Protein AF-0000000074163098 (afdb_homodimer)

Foldseek 3Di:
DPQPPQLVQQPEAVLVQDLAFQDAAKEAEAEDPQKGFADPQRARIHGLVSVCVQLVHDSVVQPVPFDKAWPHDHPRHTYMYTYYYPVSHDPPTDIDHLQCSLQPPRYDSNSSNVSLVSSQLSCCVVVPAADPVPGAGKAFAFAPQFSWYANPVPRDTDTGTGDAWIAGPPPRDTGHGDAFEKEWEWEDEPQWTKWFAQDDQATFTQMDTADPPHDRLRRVQVSCCQAFVAGFDSVQKAWDPYWHQDSVVNYIYTYIYTYGDYCPLVDDTDGNDNRTDDMHIDHLVNVVVQVVCVPPDPVPGNHDYRRPSDVRNVVVVVSSVVVVPDDPDPPD/DPQPPQLPQQVEAVLVQDLAFQDAAKEAEAEDPQKGFQDPQRARIHGLVSVCVQLVHDSVVQPVPFPKAWPHDHPRHTYMYTYYYPVSHDPPTDIDHLLCSLQPDRYDSNSSNVSLVSSQLSCCVVVPAADPVPGAGKAFAFAPQFSWYANPVPRDTDTGTGDAWIAGPPPRDTGHGDAFEKEWEWEDEPQWTKWFAQDDQATFTQMDTADPPHDRLRRVQVSCCQAFVAGFDSVQKAWDPYWHQDSVVNYIYTYIYTYGDYCPLVDDTDGNDNRTDDMHIDHLVLVVVQVVCVPPDPVPGNHDYGRPSDVRNVVVVVSSVVVVPDDPDPPD

Solvent-accessible surface area (backbone atoms only — not comparable to full-atom values): 35149 Å² total; per-residue (Å²): 133,72,79,72,72,55,68,61,48,30,46,34,44,68,47,57,63,59,80,75,42,84,37,72,44,29,27,31,56,37,29,55,92,56,27,23,45,49,37,97,80,51,24,57,65,26,44,49,66,52,48,22,62,61,62,73,37,59,66,71,47,50,65,70,69,28,58,63,46,68,76,38,22,52,92,47,7,43,32,34,37,35,51,39,57,55,84,67,56,49,88,82,47,66,71,38,51,45,62,53,48,48,63,31,85,69,42,52,46,43,54,22,23,50,49,22,20,51,47,27,51,49,48,36,64,72,45,48,41,18,23,30,68,77,29,43,57,43,39,76,36,65,36,88,70,47,45,60,38,51,35,78,87,72,73,44,71,42,70,46,32,63,42,92,33,28,27,21,76,77,87,56,51,73,47,62,72,71,18,27,33,25,30,35,32,49,40,30,26,90,73,22,37,49,34,30,18,53,66,84,70,49,38,39,52,54,61,45,69,36,54,50,38,46,12,64,62,45,33,45,44,48,43,38,28,48,43,39,60,40,82,58,52,70,90,33,48,39,64,45,65,47,61,40,60,38,38,88,71,23,24,41,27,45,34,33,44,29,43,42,51,84,59,48,67,75,48,85,80,39,60,69,35,91,57,43,71,48,71,49,68,40,40,61,68,56,50,55,49,33,60,64,41,68,80,50,62,71,88,73,42,92,50,36,71,50,50,83,82,35,68,62,27,46,52,51,53,51,52,48,51,54,56,67,67,49,78,78,70,74,83,123,131,74,79,70,74,57,68,60,47,29,45,34,45,69,48,59,64,60,80,74,40,83,36,72,44,29,28,32,57,36,28,58,92,55,26,22,44,49,36,96,81,51,27,58,64,26,44,51,65,53,48,22,61,60,62,72,37,58,66,71,47,48,65,70,68,28,60,64,46,71,76,36,23,51,92,46,8,44,32,34,35,35,51,38,57,57,84,68,56,49,91,85,48,63,70,38,51,42,61,54,49,45,64,32,84,69,42,51,47,43,54,21,24,50,48,21,20,50,46,27,51,50,48,37,64,71,46,50,40,18,24,29,69,77,29,42,56,44,38,77,34,65,36,91,68,47,45,61,39,53,34,77,86,71,71,43,71,42,69,45,32,61,41,92,33,28,27,22,76,79,86,56,51,72,46,62,72,70,18,28,32,24,28,33,33,48,41,31,24,90,76,22,38,50,34,30,17,52,65,84,70,47,40,40,51,55,59,44,68,36,54,50,39,46,14,64,63,46,32,47,44,48,43,38,30,47,42,38,60,40,81,58,53,71,90,34,48,40,63,45,66,48,60,41,61,38,37,89,72,23,24,40,26,45,33,33,45,27,43,44,50,85,59,48,68,74,47,85,81,40,61,68,35,90,56,41,71,47,69,49,69,38,40,60,67,56,49,54,49,33,59,64,40,69,80,49,62,73,89,73,44,92,51,35,70,50,50,81,79,35,69,62,26,46,52,50,53,53,51,48,51,54,54,67,67,48,76,79,70,74,83,122

Organism: Giardia intestinalis (strain ATCC 50803 / WB clone C6) (NCBI:txid184922)

Radius of gyration: 26.16 Å; Cα contacts (8 Å, |Δi|>4): 1450; chains: 2; bounding box: 68×71×74 Å

Nearest PDB structures (foldseek):
  2gb5-assembly1_B  TM=8.365E-01  e=2.748E-18  Escherichia coli K-12
  5iw5-assembly2_A-3  TM=7.903E-01  e=4.196E-18  Escherichia coli B354
  3oga-assembly1_A  TM=7.143E-01  e=2.062E-07  Salmonella enterica subsp. enterica serovar Typhimurium str. LT2
  3i7u-assembly1_B  TM=7.491E-01  e=6.913E-07  Aquifex aeolicus VF5
  4jzs-assembly1_A  TM=6.404E-01  e=1.261E-05  Bacillus subtilis subsp. subtilis str. 168

Secondary structure (DSSP, 8-state):
-------GGGS-------SS--SPPEEEEEEGGGEEEPPTTS-S-EEHHHHHHHHT--HHHHHHHS-EEEEEEETTEEEEEEEE-GGG--TTS-EEEHHHHHH-TTS-HHHHHHHHHHHHHHHHHHH--B-TTT-PBEEEEEEEEEEEEE-TTT--EEEEEEEEEEEETTT--EE----EEEEEEEEEETTEEEEEESSTTB-B-EEEEPPTT--HHHHHHHHHHHHH-----GGGEEEEEEEEEEGGGTEEEEEEEEEPPTTGGGSPP---STT--EEEEE-HHHHHHHHHGGGS-GGG-SSBPPPTTSHHHHHHHHHHHHHHHS------/-------TTSS-------SS--SPPEEEEEEGGGEEEPPTTS-S-EEHHHHHHHHT--HHHHHHHS-EEEEEEETTEEEEEEEE-GGG--TTS-EEEHHHHHHSTTS-HHHHHHHHHHHHHHHHHHH--B-TTT-PBEEEEEEEEEEEEE-TTT--EEEEEEEEEEEETTT--EE----EEEEEEEEEETTEEEEEESSTTB-B-EEEEPPTT--HHHHHHHHHHHHH-----GGGEEEEEEEEEEGGGTEEEEEEEEEPPTTGGGSPP---STT--EEEEE-HHHHHHHHHGGGS-GGG-SSBPPPTTSHHHHHHHHHHHHHHHS------

Sequence (664 aa):
MEPVKVLSYAEPLDTRISDQYDGSPKAIVIFDDHKTFLARHETPILTIYEARSYFKMRHSVLLEIFPSYSLGTYMDSLVIVFLCPMECAASALPVYSTVSIYVCKTARPAESGLLGRASALSRFYHETKFCSACGCILKRMLSPQPLRWEHRHMGVKFTHRCVIGKQCILCKKIQRPPYYSSVIGIVVSDDKALCYQRRGSLYTHVAGFVDPGEAARTAMIREVREEMGMALDPGGCKLMSLVQPWPTSSSLMFVFYCAASKMASALPLSFKDCEASDGFWADLARYKGAIQDESIAVESRQWLLPDKKSVARWMYDVFFSSVSSRPEVPRQMEPVKVLSYAEPLDTRISDQYDGSPKAIVIFDDHKTFLARHETPILTIYEARSYFKMRHSVLLEIFPSYSLGTYMDSLVIVFLCPMECAASALPVYSTVSIYVCKTARPAESGLLGRASALSRFYHETKFCSACGCILKRMLSPQPLRWEHRHMGVKFTHRCVIGKQCILCKKIQRPPYYSSVIGIVVSDDKALCYQRRGSLYTHVAGFVDPGEAARTAMIREVREEMGMALDPGGCKLMSLVQPWPTSSSLMFVFYCAASKMASALPLSFKDCEASDGFWADLARYKGAIQDESIAVESRQWLLPDKKSVARWMYDVFFSSVSSRPEVPRQ

InterPro domains:
  IPR000086 NUDIX hydrolase domain [PF00293] (183-287)
  IPR000086 NUDIX hydrolase domain [PS51462] (178-304)
  IPR015797 NUDIX hydrolase-like domain superfamily [SSF55811] (111-304)
  IPR020084 NUDIX hydrolase, conserved site [PS00893] (208-229)
  IPR050241 NAD-capped RNA hydrolase NudC subfamily [PTHR42904] (2-325)

pLDDT: mean 74.1, std 16.31, range [19.88, 97.12]

Structure (mmCIF, N/CA/C/O backbone):
data_AF-0000000074163098-model_v1
#
loop_
_entity.id
_entity.type
_entity.pdbx_description
1 polymer 'NUDIX domain-containing protein'
#
loop_
_atom_site.group_PDB
_atom_site.id
_atom_site.type_symbol
_atom_site.label_atom_id
_atom_site.label_alt_id
_atom_site.label_comp_id
_atom_site.label_asym_id
_atom_site.label_entity_id
_atom_site.label_seq_id
_atom_site.pdbx_PDB_ins_code
_atom_site.Cartn_x
_atom_site.Cartn_y
_atom_site.Cartn_z
_atom_site.occupancy
_atom_site.B_iso_or_equiv
_atom_site.auth_seq_id
_atom_site.auth_comp_id
_atom_site.auth_asym_id
_atom_site.auth_atom_id
_atom_site.pdbx_PDB_model_num
ATOM 1 N N . MET A 1 1 ? -27.016 -6.602 -2.639 1 19.88 1 MET A N 1
ATOM 2 C CA . MET A 1 1 ? -25.703 -7.168 -2.365 1 19.88 1 MET A CA 1
ATOM 3 C C . MET A 1 1 ? -25.281 -6.891 -0.926 1 19.88 1 MET A C 1
ATOM 5 O O . MET A 1 1 ? -25.281 -5.738 -0.487 1 19.88 1 MET A O 1
ATOM 9 N N . GLU A 1 2 ? -25.547 -7.797 -0.046 1 25.58 2 GLU A N 1
ATOM 10 C CA . GLU A 1 2 ? -25.156 -7.789 1.361 1 25.58 2 GLU A CA 1
ATOM 11 C C . GLU A 1 2 ? -23.719 -7.312 1.536 1 25.58 2 GLU A C 1
ATOM 13 O O . GLU A 1 2 ? -22.891 -7.48 0.639 1 25.58 2 GLU A O 1
ATOM 18 N N . PRO A 1 3 ? -23.516 -6.516 2.471 1 28.39 3 PRO A N 1
ATOM 19 C CA . PRO A 1 3 ? -22.156 -6.043 2.773 1 28.39 3 PRO A CA 1
ATOM 20 C C . PRO A 1 3 ? -21.125 -7.164 2.768 1 28.39 3 PRO A C 1
ATOM 22 O O . PRO A 1 3 ? -21.422 -8.273 3.213 1 28.39 3 PRO A O 1
ATOM 25 N N . VAL A 1 4 ? -20.484 -7.375 1.761 1 30.27 4 VAL A N 1
ATOM 26 C CA . VAL A 1 4 ? -19.406 -8.352 1.578 1 30.27 4 VAL A CA 1
ATOM 27 C C . VAL A 1 4 ? -18.672 -8.555 2.898 1 30.27 4 VAL A C 1
ATOM 29 O O . VAL A 1 4 ? -18.141 -7.605 3.48 1 30.27 4 VAL A O 1
ATOM 32 N N . LYS A 1 5 ? -19.172 -9.562 3.699 1 32.09 5 LYS A N 1
ATOM 33 C CA . LYS A 1 5 ? -18.438 -10.031 4.871 1 32.09 5 LYS A CA 1
ATOM 34 C C . LYS A 1 5 ? -16.938 -9.938 4.645 1 32.09 5 LYS A C 1
ATOM 36 O O . LYS A 1 5 ? -16.422 -10.445 3.648 1 32.09 5 LYS A O 1
ATOM 41 N N . VAL A 1 6 ? -16.469 -8.891 5.016 1 34.56 6 VAL A N 1
ATOM 42 C CA . VAL A 1 6 ? -15.047 -8.633 5.109 1 34.56 6 VAL A CA 1
ATOM 43 C C . VAL A 1 6 ? -14.297 -9.938 5.379 1 34.56 6 VAL A C 1
ATOM 45 O O . VAL A 1 6 ? -14.586 -10.641 6.352 1 34.56 6 VAL A O 1
ATOM 48 N N . LEU A 1 7 ? -14.219 -10.805 4.484 1 34.62 7 LEU A N 1
ATOM 49 C CA . LEU A 1 7 ? -13.359 -11.93 4.852 1 34.62 7 LEU A CA 1
ATOM 50 C C . LEU A 1 7 ? -12.398 -11.539 5.969 1 34.62 7 LEU A C 1
ATOM 52 O O . LEU A 1 7 ? -11.844 -10.438 5.961 1 34.62 7 LEU A O 1
ATOM 56 N N . SER A 1 8 ? -12.695 -11.961 7.227 1 35.22 8 SER A N 1
ATOM 57 C CA . SER A 1 8 ? -11.922 -12.062 8.461 1 35.22 8 SER A CA 1
ATOM 58 C C . SER A 1 8 ? -10.422 -12.102 8.18 1 35.22 8 SER A C 1
ATOM 60 O O . SER A 1 8 ? -9.609 -11.977 9.094 1 35.22 8 SER A O 1
ATOM 62 N N . TYR A 1 9 ? -10.172 -12.844 7.137 1 35.34 9 TYR A N 1
ATOM 63 C CA . TYR A 1 9 ? -8.781 -13.289 7.172 1 35.34 9 TYR A CA 1
ATOM 64 C C . TYR A 1 9 ? -7.828 -12.109 7.316 1 35.34 9 TYR A C 1
ATOM 66 O O . TYR A 1 9 ? -6.684 -12.273 7.746 1 35.34 9 TYR A O 1
ATOM 74 N N . ALA A 1 10 ? -8.062 -11.148 6.445 1 37.56 10 ALA A N 1
ATOM 75 C CA . ALA A 1 10 ? -7.027 -10.117 6.531 1 37.56 10 ALA A CA 1
ATOM 76 C C . ALA A 1 10 ? -7.113 -9.367 7.855 1 37.56 10 ALA A C 1
ATOM 78 O O . ALA A 1 10 ? -6.438 -8.352 8.047 1 37.56 10 ALA A O 1
ATOM 79 N N . GLU A 1 11 ? -8.32 -9.375 8.359 1 39.78 11 GLU A N 1
ATOM 80 C CA . GLU A 1 11 ? -8.359 -8.523 9.547 1 39.78 11 GLU A CA 1
ATOM 81 C C . GLU A 1 11 ? -7.387 -9.023 10.617 1 39.78 11 GLU A C 1
ATOM 83 O O . GLU A 1 11 ? -7.434 -10.188 11.016 1 39.78 11 GLU A O 1
ATOM 88 N N . PRO A 1 12 ? -6.387 -8.344 10.609 1 37.56 12 PRO A N 1
ATOM 89 C CA . PRO A 1 12 ? -5.391 -8.68 11.625 1 37.56 12 PRO A CA 1
ATOM 90 C C . PRO A 1 12 ? -6.02 -9.055 12.961 1 37.56 12 PRO A C 1
ATOM 92 O O . PRO A 1 12 ? -7.184 -8.734 13.219 1 37.56 12 PRO A O 1
ATOM 95 N N . LEU A 1 13 ? -5.199 -9.773 13.695 1 37.34 13 LEU A N 1
ATOM 96 C CA . LEU A 1 13 ? -4.977 -10.086 15.102 1 37.34 13 LEU A CA 1
ATOM 97 C C . LEU A 1 13 ? -5.266 -8.867 15.977 1 37.34 13 LEU A C 1
ATOM 99 O O . LEU A 1 13 ? -5.062 -7.73 15.555 1 37.34 13 LEU A O 1
ATOM 103 N N . ASP A 1 14 ? -6.238 -8.977 16.656 1 37.72 14 ASP A N 1
ATOM 104 C CA . ASP A 1 14 ? -6.332 -8.109 17.828 1 37.72 14 ASP A CA 1
ATOM 105 C C . ASP A 1 14 ? -4.945 -7.727 18.344 1 37.72 14 ASP A C 1
ATOM 107 O O . ASP A 1 14 ? -4.305 -8.5 19.062 1 37.72 14 ASP A O 1
ATOM 111 N N . THR A 1 15 ? -4.176 -7.25 17.578 1 37.25 15 THR A N 1
ATOM 112 C CA . THR A 1 15 ? -2.863 -6.828 18.047 1 37.25 15 THR A CA 1
ATOM 113 C C . THR A 1 15 ? -3 -5.797 19.172 1 37.25 15 THR A C 1
ATOM 115 O O . THR A 1 15 ? -2.168 -4.898 19.297 1 37.25 15 THR A O 1
ATOM 118 N N . ARG A 1 16 ? -4.156 -5.848 19.828 1 34.66 16 ARG A N 1
ATOM 119 C CA . ARG A 1 16 ? -4.16 -4.992 21.016 1 34.66 16 ARG A CA 1
ATOM 120 C C . ARG A 1 16 ? -2.898 -5.199 21.844 1 34.66 16 ARG A C 1
ATOM 122 O O . ARG A 1 16 ? -2.553 -6.332 22.188 1 34.66 16 ARG A O 1
ATOM 129 N N . ILE A 1 17 ? -1.91 -4.383 21.688 1 36.47 17 ILE A N 1
ATOM 130 C CA . ILE A 1 17 ? -0.792 -4.312 22.625 1 36.47 17 ILE A CA 1
ATOM 131 C C . ILE A 1 17 ? -1.3 -3.91 24.016 1 36.47 17 ILE A C 1
ATOM 133 O O . ILE A 1 17 ? -1.829 -2.811 24.188 1 36.47 17 ILE A O 1
ATOM 137 N N . SER A 1 18 ? -1.902 -4.824 24.594 1 38.38 18 SER A N 1
ATOM 138 C CA . SER A 1 18 ? -2.133 -4.496 26 1 38.38 18 SER A CA 1
ATOM 139 C C . SER A 1 18 ? -0.83 -4.5 26.797 1 38.38 18 SER A C 1
ATOM 141 O O . SER A 1 18 ? 0.103 -5.234 26.453 1 38.38 18 SER A O 1
ATOM 143 N N . ASP A 1 19 ? -0.608 -3.508 27.5 1 43.66 19 ASP A N 1
ATOM 144 C CA . ASP A 1 19 ? 0.521 -3.418 28.422 1 43.66 19 ASP A CA 1
ATOM 145 C C . ASP A 1 19 ? 0.468 -4.531 29.469 1 43.66 19 ASP A C 1
ATOM 147 O O . ASP A 1 19 ? 1.451 -4.777 30.172 1 43.66 19 ASP A O 1
ATOM 151 N N . GLN A 1 20 ? -0.518 -4.977 29.906 1 44.56 20 GLN A N 1
ATOM 152 C CA . GLN A 1 20 ? -0.566 -5.984 30.969 1 44.56 20 GLN A CA 1
ATOM 153 C C . GLN A 1 20 ? -1.16 -7.293 30.453 1 44.56 20 GLN A C 1
ATOM 155 O O . GLN A 1 20 ? -2.211 -7.293 29.812 1 44.56 20 GLN A O 1
ATOM 160 N N . TYR A 1 21 ? -0.232 -8.273 30.219 1 52.28 21 TYR A N 1
ATOM 161 C CA . TYR A 1 21 ? -0.807 -9.5 29.672 1 52.28 21 TYR A CA 1
ATOM 162 C C . TYR A 1 21 ? -0.686 -10.648 30.656 1 52.28 21 TYR A C 1
ATOM 164 O O . TYR A 1 21 ? 0.321 -10.766 31.359 1 52.28 21 TYR A O 1
ATOM 172 N N . ASP A 1 22 ? -1.679 -11.438 30.922 1 57.03 22 ASP A N 1
ATOM 173 C CA . ASP A 1 22 ? -1.75 -12.562 31.844 1 57.03 22 ASP A CA 1
ATOM 174 C C . ASP A 1 22 ? -1.225 -13.836 31.203 1 57.03 22 ASP A C 1
ATOM 176 O O . ASP A 1 22 ? -0.757 -14.742 31.891 1 57.03 22 ASP A O 1
ATOM 180 N N . GLY A 1 23 ? -1.188 -13.945 29.891 1 63.34 23 GLY A N 1
ATOM 181 C CA . GLY A 1 23 ? -0.845 -15.211 29.266 1 63.34 23 GLY A CA 1
ATOM 182 C C . GLY A 1 23 ? 0.65 -15.414 29.109 1 63.34 23 GLY A C 1
ATOM 183 O O . GLY A 1 23 ? 1.414 -14.445 29.094 1 63.34 23 GLY A O 1
ATOM 184 N N . SER A 1 24 ? 1.105 -16.672 29.125 1 70.19 24 SER A N 1
ATOM 185 C CA . SER A 1 24 ? 2.502 -16.984 28.844 1 70.19 24 SER A CA 1
ATOM 186 C C . SER A 1 24 ? 2.914 -16.5 27.453 1 70.19 24 SER A C 1
ATOM 188 O O . SER A 1 24 ? 2.141 -16.609 26.5 1 70.19 24 SER A O 1
ATOM 190 N N . PRO A 1 25 ? 4.051 -15.969 27.422 1 72 25 PRO A N 1
ATOM 191 C CA . PRO A 1 25 ? 4.512 -15.477 26.125 1 72 25 PRO A CA 1
ATOM 192 C C . PRO A 1 25 ? 4.566 -16.578 25.062 1 72 25 PRO A C 1
ATOM 194 O O . PRO A 1 25 ? 4.809 -17.734 25.391 1 72 25 PRO A O 1
ATOM 197 N N . LYS A 1 26 ? 4.266 -16.156 23.922 1 78.12 26 LYS A N 1
ATOM 198 C CA . LYS A 1 26 ? 4.312 -17.031 22.766 1 78.12 26 LYS A CA 1
ATOM 199 C C . LYS A 1 26 ? 5.492 -16.672 21.859 1 78.12 26 LYS A C 1
ATOM 201 O O . LYS A 1 26 ? 6.027 -15.57 21.922 1 78.12 26 LYS A O 1
ATOM 206 N N . ALA A 1 27 ? 5.914 -17.719 21.203 1 77.12 27 ALA A N 1
ATOM 207 C CA . ALA A 1 27 ? 7.09 -17.531 20.359 1 77.12 27 ALA A CA 1
ATOM 208 C C . ALA A 1 27 ? 6.828 -17.984 18.938 1 77.12 27 ALA A C 1
ATOM 210 O O . ALA A 1 27 ? 6.152 -19 18.719 1 77.12 27 ALA A O 1
ATOM 211 N N . ILE A 1 28 ? 7.289 -17.156 18.062 1 76.94 28 ILE A N 1
ATOM 212 C CA . ILE A 1 28 ? 7.398 -17.562 16.672 1 76.94 28 ILE A CA 1
ATOM 213 C C . ILE A 1 28 ? 8.867 -17.609 16.25 1 76.94 28 ILE A C 1
ATOM 215 O O . ILE A 1 28 ? 9.625 -16.672 16.531 1 76.94 28 ILE A O 1
ATOM 219 N N . VAL A 1 29 ? 9.266 -18.703 15.672 1 74.81 29 VAL A N 1
ATOM 220 C CA . VAL A 1 29 ? 10.648 -18.844 15.227 1 74.81 29 VAL A CA 1
ATOM 221 C C . VAL A 1 29 ? 10.719 -18.719 13.703 1 74.81 29 VAL A C 1
ATOM 223 O O . VAL A 1 29 ? 10.031 -19.438 12.984 1 74.81 29 VAL A O 1
ATOM 226 N N . ILE A 1 30 ? 11.477 -17.719 13.281 1 75.44 30 ILE A N 1
ATOM 227 C CA . ILE A 1 30 ? 11.719 -17.547 11.852 1 75.44 30 ILE A CA 1
ATOM 228 C C . ILE A 1 30 ? 13.195 -17.781 11.547 1 75.44 30 ILE A C 1
ATOM 230 O O . ILE A 1 30 ? 14.07 -17.188 12.188 1 75.44 30 ILE A O 1
ATOM 234 N N . PHE A 1 31 ? 13.414 -18.688 10.648 1 73.56 31 PHE A N 1
ATOM 235 C CA . PHE A 1 31 ? 14.773 -19 10.25 1 73.56 31 PHE A CA 1
ATOM 236 C C . PHE A 1 31 ? 15.211 -18.141 9.07 1 73.56 31 PHE A C 1
ATOM 238 O O . PHE A 1 31 ? 14.383 -17.484 8.43 1 73.56 31 PHE A O 1
ATOM 245 N N . ASP A 1 32 ? 16.562 -18.312 8.961 1 69.38 32 ASP A N 1
ATOM 246 C CA . ASP A 1 32 ? 17.109 -17.641 7.785 1 69.38 32 ASP A CA 1
ATOM 247 C C . ASP A 1 32 ? 16.438 -18.156 6.508 1 69.38 32 ASP A C 1
ATOM 249 O O . ASP A 1 32 ? 15.891 -19.266 6.492 1 69.38 32 ASP A O 1
ATOM 253 N N . ASP A 1 33 ? 16.125 -17.391 5.434 1 64.81 33 ASP A N 1
ATOM 254 C CA . ASP A 1 33 ? 15.531 -17.719 4.141 1 64.81 33 ASP A CA 1
ATOM 255 C C . ASP A 1 33 ? 14.008 -17.703 4.219 1 64.81 33 ASP A C 1
ATOM 257 O O . ASP A 1 33 ? 13.336 -18.391 3.455 1 64.81 33 ASP A O 1
ATOM 261 N N . HIS A 1 34 ? 13.633 -17.297 5.336 1 70.62 34 HIS A N 1
ATOM 262 C CA . HIS A 1 34 ? 12.211 -17.031 5.5 1 70.62 34 HIS A CA 1
ATOM 263 C C . HIS A 1 34 ? 11.43 -18.328 5.707 1 70.62 34 HIS A C 1
ATOM 265 O O . HIS A 1 34 ? 10.383 -18.531 5.09 1 70.62 34 HIS A O 1
ATOM 271 N N . LYS A 1 35 ? 12.047 -19.234 6.449 1 70.44 35 LYS A N 1
ATOM 272 C CA . LYS A 1 35 ? 11.375 -20.469 6.824 1 70.44 35 LYS A CA 1
ATOM 273 C C . LYS A 1 35 ? 11 -20.484 8.305 1 70.44 35 LYS A C 1
ATOM 275 O O . LYS A 1 35 ? 11.539 -19.688 9.086 1 70.44 35 LYS A O 1
ATOM 280 N N . THR A 1 36 ? 9.953 -21.172 8.516 1 67.56 36 THR A N 1
ATOM 281 C CA . THR A 1 36 ? 9.523 -21.328 9.898 1 67.56 36 THR A CA 1
ATOM 282 C C . THR A 1 36 ? 9.141 -22.781 10.188 1 67.56 36 THR A C 1
ATOM 284 O O . THR A 1 36 ? 9.141 -23.625 9.281 1 67.56 36 THR A O 1
ATOM 287 N N . PHE A 1 37 ? 9.195 -23.172 11.438 1 63.22 37 PHE A N 1
ATOM 288 C CA . PHE A 1 37 ? 8.727 -24.516 11.758 1 63.22 37 PHE A CA 1
ATOM 289 C C . PHE A 1 37 ? 7.344 -24.469 12.398 1 63.22 37 PHE A C 1
ATOM 291 O O . PHE A 1 37 ? 6.883 -23.406 12.812 1 63.22 37 PHE A O 1
ATOM 298 N N . LEU A 1 38 ? 6.566 -25.547 12.164 1 60.78 38 LEU A N 1
ATOM 299 C CA . LEU A 1 38 ? 5.289 -25.766 12.836 1 60.78 38 LEU A CA 1
ATOM 300 C C . LEU A 1 38 ? 5.492 -26.5 14.156 1 60.78 38 LEU A C 1
ATOM 302 O O . LEU A 1 38 ? 6.348 -27.375 14.258 1 60.78 38 LEU A O 1
ATOM 306 N N . ALA A 1 39 ? 4.836 -25.844 15.227 1 58.19 39 ALA A N 1
ATOM 307 C CA . ALA A 1 39 ? 4.824 -26.547 16.516 1 58.19 39 ALA A CA 1
ATOM 308 C C . ALA A 1 39 ? 4.051 -27.859 16.406 1 58.19 39 ALA A C 1
ATOM 310 O O . ALA A 1 39 ? 3.465 -28.172 15.367 1 58.19 39 ALA A O 1
ATOM 311 N N . ARG A 1 40 ? 4.164 -28.672 17.344 1 53.78 40 ARG A N 1
ATOM 312 C CA . ARG A 1 40 ? 3.545 -29.984 17.469 1 53.78 40 ARG A CA 1
ATOM 313 C C . ARG A 1 40 ? 2.064 -29.922 17.109 1 53.78 40 ARG A C 1
ATOM 315 O O . ARG A 1 40 ? 1.516 -30.891 16.578 1 53.78 40 ARG A O 1
ATOM 322 N N . HIS A 1 41 ? 1.417 -28.797 17.344 1 55.28 41 HIS A N 1
ATOM 323 C CA . HIS A 1 41 ? -0.012 -28.75 17.062 1 55.28 41 HIS A CA 1
ATOM 324 C C . HIS A 1 41 ? -0.288 -27.984 15.766 1 55.28 41 HIS A C 1
ATOM 326 O O . HIS A 1 41 ? -1.34 -27.359 15.617 1 55.28 41 HIS A O 1
ATOM 332 N N . GLU A 1 42 ? 0.723 -28.078 15.031 1 62.91 42 GLU A N 1
ATOM 333 C CA . GLU A 1 42 ? 0.578 -27.562 13.672 1 62.91 42 GLU A CA 1
ATOM 334 C C . GLU A 1 42 ? 0.325 -26.062 13.68 1 62.91 42 GLU A C 1
ATOM 336 O O . GLU A 1 42 ? -0.533 -25.562 12.945 1 62.91 42 GLU A O 1
ATOM 341 N N . THR A 1 43 ? 0.686 -25.547 14.883 1 67.88 43 THR A N 1
ATOM 342 C CA . THR A 1 43 ? 0.634 -24.094 14.938 1 67.88 43 THR A CA 1
ATOM 343 C C . THR A 1 43 ? 2.035 -23.484 14.828 1 67.88 43 THR A C 1
ATOM 345 O O . THR A 1 43 ? 3.006 -24.094 15.305 1 67.88 43 THR A O 1
ATOM 348 N N . PRO A 1 44 ? 2.078 -22.438 14.125 1 71 44 PRO A N 1
ATOM 349 C CA . PRO A 1 44 ? 3.381 -21.781 14.055 1 71 44 PRO A CA 1
ATOM 350 C C . PRO A 1 44 ? 3.721 -21 15.336 1 71 44 PRO A C 1
ATOM 352 O O . PRO A 1 44 ? 4.82 -20.453 15.453 1 71 44 PRO A O 1
ATOM 355 N N . ILE A 1 45 ? 2.865 -21.031 16.266 1 75.31 45 ILE A N 1
ATOM 356 C CA . ILE A 1 45 ? 3.055 -20.281 17.516 1 75.31 45 ILE A CA 1
ATOM 357 C C . ILE A 1 45 ? 3.43 -21.25 18.625 1 75.31 45 ILE A C 1
ATOM 359 O O . ILE A 1 45 ? 2.693 -22.203 18.922 1 75.31 45 ILE A O 1
ATOM 363 N N . LEU A 1 46 ? 4.555 -21 19.172 1 75.62 46 LEU A N 1
ATOM 364 C CA . LEU A 1 46 ? 5.062 -21.828 20.281 1 75.62 46 LEU A CA 1
ATOM 365 C C . LEU A 1 46 ? 4.895 -21.109 21.609 1 75.62 46 LEU A C 1
ATOM 367 O O . LEU A 1 46 ? 4.875 -19.875 21.656 1 75.62 46 LEU A O 1
ATOM 371 N N . THR A 1 47 ? 4.703 -22.031 22.578 1 70.81 47 THR A N 1
ATOM 372 C CA . THR A 1 47 ? 4.953 -21.453 23.891 1 70.81 47 THR A CA 1
ATOM 373 C C . THR A 1 47 ? 6.445 -21.219 24.109 1 70.81 47 THR A C 1
ATOM 375 O O . THR A 1 47 ? 7.277 -21.844 23.453 1 70.81 47 THR A O 1
ATOM 378 N N . ILE A 1 48 ? 6.66 -20.281 24.953 1 67.31 48 ILE A N 1
ATOM 379 C CA . ILE A 1 48 ? 8.062 -20 25.234 1 67.31 48 ILE A CA 1
ATOM 380 C C . ILE A 1 48 ? 8.75 -21.266 25.766 1 67.31 48 ILE A C 1
ATOM 382 O O . ILE A 1 48 ? 9.93 -21.5 25.5 1 67.31 48 ILE A O 1
ATOM 386 N N . TYR A 1 49 ? 7.988 -22.125 26.422 1 67.44 49 TYR A N 1
ATOM 387 C CA . TYR A 1 49 ? 8.523 -23.375 26.922 1 67.44 49 TYR A CA 1
ATOM 388 C C . TYR A 1 49 ? 8.852 -24.344 25.781 1 67.44 49 TYR A C 1
ATOM 390 O O . TYR A 1 49 ? 9.891 -25 25.797 1 67.44 49 TYR A O 1
ATOM 398 N N . GLU A 1 50 ? 8.008 -24.344 24.828 1 70.75 50 GLU A N 1
ATOM 399 C CA . GLU A 1 50 ? 8.242 -25.188 23.656 1 70.75 50 GLU A CA 1
ATOM 400 C C . GLU A 1 50 ? 9.453 -24.703 22.875 1 70.75 50 GLU A C 1
ATOM 402 O O . GLU A 1 50 ? 10.25 -25.516 22.391 1 70.75 50 GLU A O 1
ATOM 407 N N . ALA A 1 51 ? 9.523 -23.438 22.812 1 69.94 51 ALA A N 1
ATOM 408 C CA . ALA A 1 51 ? 10.656 -22.875 22.094 1 69.94 51 ALA A CA 1
ATOM 409 C C . ALA A 1 51 ? 11.977 -23.219 22.781 1 69.94 51 ALA A C 1
ATOM 411 O O . ALA A 1 51 ? 12.961 -23.562 22.125 1 69.94 51 ALA A O 1
ATOM 412 N N . ARG A 1 52 ? 11.922 -23.156 24.016 1 67.44 52 ARG A N 1
ATOM 413 C CA . ARG A 1 52 ? 13.102 -23.5 24.797 1 67.44 52 ARG A CA 1
ATOM 414 C C . ARG A 1 52 ? 13.5 -24.953 24.578 1 67.44 52 ARG A C 1
ATOM 416 O O . ARG A 1 52 ? 14.68 -25.266 24.438 1 67.44 52 ARG A O 1
ATOM 423 N N . SER A 1 53 ? 12.469 -25.703 24.656 1 67.5 53 SER A N 1
ATOM 424 C CA . SER A 1 53 ? 12.719 -27.125 24.5 1 67.5 53 SER A CA 1
ATOM 425 C C . SER A 1 53 ? 13.266 -27.438 23.109 1 67.5 53 SER A C 1
ATOM 427 O O . SER A 1 53 ? 14.125 -28.312 22.953 1 67.5 53 SER A O 1
ATOM 429 N N . TYR A 1 54 ? 12.852 -26.656 22.266 1 65.62 54 TYR A N 1
ATOM 430 C CA . TYR A 1 54 ? 13.289 -26.859 20.891 1 65.62 54 TYR A CA 1
ATOM 431 C C . TYR A 1 54 ? 14.758 -26.5 20.719 1 65.62 54 TYR A C 1
ATOM 433 O O . TYR A 1 54 ? 15.516 -27.234 20.094 1 65.62 54 TYR A O 1
ATOM 441 N N . PHE A 1 55 ? 15.094 -25.453 21.266 1 64.75 55 PHE A N 1
ATOM 442 C CA . PHE A 1 55 ? 16.453 -24.969 21.062 1 64.75 55 PHE A CA 1
ATOM 443 C C . PHE A 1 55 ? 17.391 -25.531 22.125 1 64.75 55 PHE A C 1
ATOM 445 O O . PHE A 1 55 ? 18.594 -25.281 22.078 1 64.75 55 PHE A O 1
ATOM 452 N N . LYS A 1 56 ? 16.797 -26.391 22.875 1 62.28 56 LYS A N 1
ATOM 453 C CA . LYS A 1 56 ? 17.562 -26.953 23.984 1 62.28 56 LYS A CA 1
ATOM 454 C C . LYS A 1 56 ? 18.328 -25.859 24.734 1 62.28 56 LYS A C 1
ATOM 456 O O . LYS A 1 56 ? 19.5 -26 25.031 1 62.28 56 LYS A O 1
ATOM 461 N N . MET A 1 57 ? 17.75 -24.656 24.75 1 59.62 57 MET A N 1
ATOM 462 C CA . MET A 1 57 ? 18.391 -23.5 25.375 1 59.62 57 MET A CA 1
ATOM 463 C C . MET A 1 57 ? 17.516 -22.953 26.5 1 59.62 57 MET A C 1
ATOM 465 O O . MET A 1 57 ? 16.297 -23.109 26.469 1 59.62 57 MET A O 1
ATOM 469 N N . ARG A 1 58 ? 18.203 -22.422 27.547 1 55.44 58 ARG A N 1
ATOM 470 C CA . ARG A 1 58 ? 17.469 -21.672 28.562 1 55.44 58 ARG A CA 1
ATOM 471 C C . ARG A 1 58 ? 16.844 -20.406 27.969 1 55.44 58 ARG A C 1
ATOM 473 O O . ARG A 1 58 ? 17.328 -19.875 26.984 1 55.44 58 ARG A O 1
ATOM 480 N N . HIS A 1 59 ? 15.68 -19.984 28.484 1 54.62 59 HIS A N 1
ATOM 481 C CA . HIS A 1 59 ? 14.891 -18.844 28.016 1 54.62 59 HIS A CA 1
ATOM 482 C C . HIS A 1 59 ? 15.773 -17.609 27.828 1 54.62 59 HIS A C 1
ATOM 484 O O . HIS A 1 59 ? 15.68 -16.938 26.797 1 54.62 59 HIS A O 1
ATOM 490 N N . SER A 1 60 ? 16.469 -17.359 28.906 1 53.41 60 SER A N 1
ATOM 491 C CA . SER A 1 60 ? 17.297 -16.156 28.906 1 53.41 60 SER A CA 1
ATOM 492 C C . SER A 1 60 ? 18.328 -16.203 27.781 1 53.41 60 SER A C 1
ATOM 494 O O . SER A 1 60 ? 18.656 -15.172 27.203 1 53.41 60 SER A O 1
ATOM 496 N N . VAL A 1 61 ? 18.609 -17.375 27.484 1 53 61 VAL A N 1
ATOM 497 C CA . VAL A 1 61 ? 19.672 -17.547 26.5 1 53 61 VAL A CA 1
ATOM 498 C C . VAL A 1 61 ? 19.125 -17.297 25.094 1 53 61 VAL A C 1
ATOM 500 O O . VAL A 1 61 ? 19.797 -16.688 24.266 1 53 61 VAL A O 1
ATOM 503 N N . LEU A 1 62 ? 17.891 -17.688 24.891 1 60.91 62 LEU A N 1
ATOM 504 C CA . LEU A 1 62 ? 17.297 -17.5 23.578 1 60.91 62 LEU A CA 1
ATOM 505 C C . LEU A 1 62 ? 17.234 -16.016 23.203 1 60.91 62 LEU A C 1
ATOM 507 O O . LEU A 1 62 ? 17.562 -15.641 22.078 1 60.91 62 LEU A O 1
ATOM 511 N N . LEU A 1 63 ? 16.859 -15.305 24.156 1 60.88 63 LEU A N 1
ATOM 512 C CA . LEU A 1 63 ? 16.656 -13.875 23.938 1 60.88 63 LEU A CA 1
ATOM 513 C C . LEU A 1 63 ? 18 -13.164 23.797 1 60.88 63 LEU A C 1
ATOM 515 O O . LEU A 1 63 ? 18.078 -12.086 23.188 1 60.88 63 LEU A O 1
ATOM 519 N N . GLU A 1 64 ? 18.969 -13.797 24.438 1 61.12 64 GLU A N 1
ATOM 520 C CA . GLU A 1 64 ? 20.281 -13.18 24.422 1 61.12 64 GLU A CA 1
ATOM 521 C C . GLU A 1 64 ? 21.047 -13.555 23.141 1 61.12 64 GLU A C 1
ATOM 523 O O . GLU A 1 64 ? 21.922 -12.812 22.688 1 61.12 64 GLU A O 1
ATOM 528 N N . ILE A 1 65 ? 20.656 -14.602 22.641 1 62.97 65 ILE A N 1
ATOM 529 C CA . ILE A 1 65 ? 21.453 -15.141 21.547 1 62.97 65 ILE A CA 1
ATOM 530 C C . ILE A 1 65 ? 20.859 -14.695 20.219 1 62.97 65 ILE A C 1
ATOM 532 O O . ILE A 1 65 ? 21.594 -14.266 19.328 1 62.97 65 ILE A O 1
ATOM 536 N N . PHE A 1 66 ? 19.562 -14.789 20.188 1 70.75 66 PHE A N 1
ATOM 537 C CA . PHE A 1 66 ? 18.953 -14.508 18.875 1 70.75 66 PHE A CA 1
ATOM 538 C C . PHE A 1 66 ? 18.297 -13.133 18.875 1 70.75 66 PHE A C 1
ATOM 540 O O . PHE A 1 66 ? 17.641 -12.75 19.828 1 70.75 66 PHE A O 1
ATOM 547 N N . PRO A 1 67 ? 18.578 -12.445 17.812 1 72.88 67 PRO A N 1
ATOM 548 C CA . PRO A 1 67 ? 17.766 -11.234 17.641 1 72.88 67 PRO A CA 1
ATOM 549 C C . PRO A 1 67 ? 16.266 -11.5 17.719 1 72.88 67 PRO A C 1
ATOM 551 O O . PRO A 1 67 ? 15.797 -12.531 17.234 1 72.88 67 PRO A O 1
ATOM 554 N N . SER A 1 68 ? 15.633 -10.758 18.5 1 76.12 68 SER A N 1
ATOM 555 C CA . SER A 1 68 ? 14.195 -10.938 18.672 1 76.12 68 SER A CA 1
ATOM 556 C C . SER A 1 68 ? 13.461 -9.602 18.656 1 76.12 68 SER A C 1
ATOM 558 O O . SER A 1 68 ? 14.07 -8.555 18.859 1 76.12 68 SER A O 1
ATOM 560 N N . TYR A 1 69 ? 12.234 -9.68 18.281 1 75.5 69 TYR A N 1
ATOM 561 C CA . TYR A 1 69 ? 11.359 -8.516 18.344 1 75.5 69 TYR A CA 1
ATOM 562 C C . TYR A 1 69 ? 9.93 -8.922 18.688 1 75.5 69 TYR A C 1
ATOM 564 O O . TYR A 1 69 ? 9.547 -10.078 18.516 1 75.5 69 TYR A O 1
ATOM 572 N N . SER A 1 70 ? 9.172 -8.008 19.141 1 75.44 70 SER A N 1
ATOM 573 C CA . SER A 1 70 ? 7.789 -8.281 19.531 1 75.44 70 SER A CA 1
ATOM 574 C C . SER A 1 70 ? 6.82 -7.902 18.422 1 75.44 70 SER A C 1
ATOM 576 O O . SER A 1 70 ? 7.039 -6.922 17.703 1 75.44 70 SER A O 1
ATOM 578 N N . LEU A 1 71 ? 5.785 -8.75 18.281 1 75.5 71 LEU A N 1
ATOM 579 C CA . LEU A 1 71 ? 4.715 -8.445 17.344 1 75.5 71 LEU A CA 1
ATOM 580 C C . LEU A 1 71 ? 3.506 -7.859 18.062 1 75.5 71 LEU A C 1
ATOM 582 O O . LEU A 1 71 ? 2.494 -7.543 17.438 1 75.5 71 LEU A O 1
ATOM 586 N N . GLY A 1 72 ? 3.637 -7.703 19.328 1 69.62 72 GLY A N 1
ATOM 587 C CA . GLY A 1 72 ? 2.504 -7.305 20.156 1 69.62 72 GLY A CA 1
ATOM 588 C C . GLY A 1 72 ? 1.895 -8.453 20.922 1 69.62 72 GLY A C 1
ATOM 589 O O . GLY A 1 72 ? 2.609 -9.344 21.391 1 69.62 72 GLY A O 1
ATOM 590 N N . THR A 1 73 ? 0.548 -8.383 21.141 1 68.94 73 THR A N 1
ATOM 591 C CA . THR A 1 73 ? -0.099 -9.406 21.969 1 68.94 73 THR A CA 1
ATOM 592 C C . THR A 1 73 ? -1.101 -10.203 21.141 1 68.94 73 THR A C 1
ATOM 594 O O . THR A 1 73 ? -1.696 -9.68 20.203 1 68.94 73 THR A O 1
ATOM 597 N N . TYR A 1 74 ? -1.127 -11.484 21.422 1 70.88 74 TYR A N 1
ATOM 598 C CA . TYR A 1 74 ? -2.107 -12.422 20.891 1 70.88 74 TYR A CA 1
ATOM 599 C C . TYR A 1 74 ? -2.699 -13.289 22 1 70.88 74 TYR A C 1
ATOM 601 O O . TYR A 1 74 ? -1.968 -13.969 22.719 1 70.88 74 TYR A O 1
ATOM 609 N N . MET A 1 75 ? -4.066 -13.227 22.062 1 71.19 75 MET A N 1
ATOM 610 C CA . MET A 1 75 ? -4.77 -13.953 23.125 1 71.19 75 MET A CA 1
ATOM 611 C C . MET A 1 75 ? -4.117 -13.703 24.484 1 71.19 75 MET A C 1
ATOM 613 O O . MET A 1 75 ? -3.779 -14.656 25.188 1 71.19 75 MET A O 1
ATOM 617 N N . ASP A 1 76 ? -3.787 -12.453 24.797 1 68.38 76 ASP A N 1
ATOM 618 C CA . ASP A 1 76 ? -3.289 -11.961 26.078 1 68.38 76 ASP A CA 1
ATOM 619 C C . ASP A 1 76 ? -1.849 -12.406 26.312 1 68.38 76 ASP A C 1
ATOM 621 O O . ASP A 1 76 ? -1.371 -12.398 27.453 1 68.38 76 ASP A O 1
ATOM 625 N N . SER A 1 77 ? -1.281 -12.914 25.281 1 72.5 77 SER A N 1
ATOM 626 C CA . SER A 1 77 ? 0.12 -13.305 25.391 1 72.5 77 SER A CA 1
ATOM 627 C C . SER A 1 77 ? 1.002 -12.461 24.469 1 72.5 77 SER A C 1
ATOM 629 O O . SER A 1 77 ? 0.611 -12.141 23.359 1 72.5 77 SER A O 1
ATOM 631 N N . LEU A 1 78 ? 2.105 -12.117 25.031 1 73.19 78 LEU A N 1
ATOM 632 C CA . LEU A 1 78 ? 3.105 -11.461 24.188 1 73.19 78 LEU A CA 1
ATOM 633 C C . LEU A 1 78 ? 3.66 -12.43 23.156 1 73.19 78 LEU A C 1
ATOM 635 O O . LEU A 1 78 ? 3.973 -13.578 23.469 1 73.19 78 LEU A O 1
ATOM 639 N N . VAL A 1 79 ? 3.738 -11.914 21.938 1 78.06 79 VAL A N 1
ATOM 640 C CA . VAL A 1 79 ? 4.289 -12.758 20.891 1 78.06 79 VAL A CA 1
ATOM 641 C C . VAL A 1 79 ? 5.676 -12.25 20.484 1 78.06 79 VAL A C 1
ATOM 643 O O . VAL A 1 79 ? 5.82 -11.109 20.047 1 78.06 79 VAL A O 1
ATOM 646 N N . ILE A 1 80 ? 6.664 -13.109 20.641 1 77.12 80 ILE A N 1
ATOM 647 C CA . ILE A 1 80 ? 8.047 -12.766 20.328 1 77.12 80 ILE A CA 1
ATOM 648 C C . ILE A 1 80 ? 8.523 -13.578 19.125 1 77.12 80 ILE A C 1
ATOM 650 O O . ILE A 1 80 ? 8.305 -14.789 19.062 1 77.12 80 ILE A O 1
ATOM 654 N N . VAL A 1 81 ? 9.117 -12.836 18.234 1 80.94 81 VAL A N 1
ATOM 655 C CA . VAL A 1 81 ? 9.703 -13.5 17.078 1 80.94 81 VAL A CA 1
ATOM 656 C C . VAL A 1 81 ? 11.211 -13.648 17.281 1 80.94 81 VAL A C 1
ATOM 658 O O . VAL A 1 81 ? 11.898 -12.688 17.625 1 80.94 81 VAL A O 1
ATOM 661 N N . PHE A 1 82 ? 11.688 -14.852 17.047 1 78.69 82 PHE A N 1
ATOM 662 C CA . PHE A 1 82 ? 13.117 -15.125 17.094 1 78.69 82 PHE A CA 1
ATOM 663 C C . PHE A 1 82 ? 13.672 -15.367 15.695 1 78.69 82 PHE A C 1
ATOM 665 O O . PHE A 1 82 ? 13.133 -16.188 14.938 1 78.69 82 PHE A O 1
ATOM 672 N N . LEU A 1 83 ? 14.656 -14.578 15.438 1 80 83 LEU A N 1
ATOM 673 C CA . LEU A 1 83 ? 15.375 -14.766 14.18 1 80 83 LEU A CA 1
ATOM 674 C C . LEU A 1 83 ? 16.547 -15.719 14.359 1 80 83 LEU A C 1
ATOM 676 O O . LEU A 1 83 ? 17.547 -15.359 15.008 1 80 83 LEU A O 1
ATOM 680 N N . CYS A 1 84 ? 16.438 -16.906 13.688 1 77.31 84 CYS A N 1
ATOM 681 C CA . CYS A 1 84 ? 17.438 -17.938 13.922 1 77.31 84 CYS A CA 1
ATOM 682 C C . CYS A 1 84 ? 18.094 -18.375 12.617 1 77.31 84 CYS A C 1
ATOM 684 O O . CYS A 1 84 ? 17.438 -18.422 11.578 1 77.31 84 CYS A O 1
ATOM 686 N N . PRO A 1 85 ? 19.391 -18.594 12.68 1 75.5 85 PRO A N 1
ATOM 687 C CA . PRO A 1 85 ? 20.016 -19.234 11.516 1 75.5 85 PRO A CA 1
ATOM 688 C C . PRO A 1 85 ? 19.453 -20.625 11.25 1 75.5 85 PRO A C 1
ATOM 690 O O . PRO A 1 85 ? 19.062 -21.328 12.188 1 75.5 85 PRO A O 1
ATOM 693 N N . MET A 1 86 ? 19.469 -20.938 10.031 1 74 86 MET A N 1
ATOM 694 C CA . MET A 1 86 ? 18.953 -22.25 9.641 1 74 86 MET A CA 1
ATOM 695 C C . MET A 1 86 ? 19.719 -23.359 10.328 1 74 86 MET A C 1
ATOM 697 O O . MET A 1 86 ? 19.172 -24.438 10.594 1 74 86 MET A O 1
ATOM 701 N N . GLU A 1 87 ? 20.906 -23.094 10.633 1 72.31 87 GLU A N 1
ATOM 702 C CA . GLU A 1 87 ? 21.766 -24.094 11.25 1 72.31 87 GLU A CA 1
ATOM 703 C C . GLU A 1 87 ? 21.266 -24.484 12.633 1 72.31 87 GLU A C 1
ATOM 705 O O . GLU A 1 87 ? 21.578 -25.562 13.133 1 72.31 87 GLU A O 1
ATOM 710 N N . CYS A 1 88 ? 20.5 -23.547 13.227 1 69.81 88 CYS A N 1
ATOM 711 C CA . CYS A 1 88 ? 19.969 -23.812 14.562 1 69.81 88 CYS A CA 1
ATOM 712 C C . CYS A 1 88 ? 18.719 -24.672 14.492 1 69.81 88 CYS A C 1
ATOM 714 O O . CYS A 1 88 ? 18.188 -25.078 15.523 1 69.81 88 CYS A O 1
ATOM 716 N N . ALA A 1 89 ? 18.203 -24.75 13.211 1 63.38 89 ALA A N 1
ATOM 717 C CA . ALA A 1 89 ? 17 -25.562 13.078 1 63.38 89 ALA A CA 1
ATOM 718 C C . ALA A 1 89 ? 17.266 -27 13.516 1 63.38 89 ALA A C 1
ATOM 720 O O . ALA A 1 89 ? 18.234 -27.625 13.094 1 63.38 89 ALA A O 1
ATOM 721 N N . ALA A 1 90 ? 16.594 -27.297 14.664 1 58.53 90 ALA A N 1
ATOM 722 C CA . ALA A 1 90 ? 16.75 -28.672 15.133 1 58.53 90 ALA A CA 1
ATOM 723 C C . ALA A 1 90 ? 16.094 -29.656 14.164 1 58.53 90 ALA A C 1
ATOM 725 O O . ALA A 1 90 ? 15.078 -29.344 13.531 1 58.53 90 ALA A O 1
ATOM 726 N N . SER A 1 91 ? 16.766 -30.672 13.727 1 55.5 91 SER A N 1
ATOM 727 C CA . SER A 1 91 ? 16.391 -31.75 12.812 1 55.5 91 SER A CA 1
ATOM 728 C C . SER A 1 91 ? 14.969 -32.219 13.062 1 55.5 91 SER A C 1
ATOM 730 O O . SER A 1 91 ? 14.344 -32.812 12.18 1 55.5 91 SER A O 1
ATOM 732 N N . ALA A 1 92 ? 14.445 -31.906 14.281 1 53.25 92 ALA A N 1
ATOM 733 C CA . ALA A 1 92 ? 13.258 -32.688 14.586 1 53.25 92 ALA A CA 1
ATOM 734 C C . ALA A 1 92 ? 11.992 -32 14.102 1 53.25 92 ALA A C 1
ATOM 736 O O . ALA A 1 92 ? 10.906 -32.562 14.117 1 53.25 92 ALA A O 1
ATOM 737 N N . LEU A 1 93 ? 12.086 -30.75 13.742 1 59.66 93 LEU A N 1
ATOM 738 C CA . LEU A 1 93 ? 10.789 -30.219 13.336 1 59.66 93 LEU A CA 1
ATOM 739 C C . LEU A 1 93 ? 10.82 -29.781 11.875 1 59.66 93 LEU A C 1
ATOM 741 O O . LEU A 1 93 ? 11.781 -29.156 11.43 1 59.66 93 LEU A O 1
ATOM 745 N N . PRO A 1 94 ? 9.891 -30.344 11.227 1 64.69 94 PRO A N 1
ATOM 746 C CA . PRO A 1 94 ? 9.789 -29.938 9.828 1 64.69 94 PRO A CA 1
ATOM 747 C C . PRO A 1 94 ? 9.703 -28.422 9.664 1 64.69 94 PRO A C 1
ATOM 749 O O . PRO A 1 94 ? 9.023 -27.75 10.445 1 64.69 94 PRO A O 1
ATOM 752 N N . VAL A 1 95 ? 10.562 -27.906 8.898 1 68.75 95 VAL A N 1
ATOM 753 C CA . VAL A 1 95 ? 10.57 -26.484 8.547 1 68.75 95 VAL A CA 1
ATOM 754 C C . VAL A 1 95 ? 9.789 -26.266 7.25 1 68.75 95 VAL A C 1
ATOM 756 O O . VAL A 1 95 ? 9.891 -27.062 6.316 1 68.75 95 VAL A O 1
ATOM 759 N N . TYR A 1 96 ? 8.836 -25.297 7.395 1 69.19 96 TYR A N 1
ATOM 760 C CA . TYR A 1 96 ? 7.996 -24.969 6.25 1 69.19 96 TYR A CA 1
ATOM 761 C C . TYR A 1 96 ? 8.25 -23.547 5.77 1 69.19 96 TYR A C 1
ATOM 763 O O . TYR A 1 96 ? 8.742 -22.719 6.527 1 69.19 96 TYR A O 1
ATOM 771 N N . SER A 1 97 ? 7.941 -23.453 4.449 1 69.25 97 SER A N 1
ATOM 772 C CA . SER A 1 97 ? 7.926 -22.078 3.945 1 69.25 97 SER A CA 1
ATOM 773 C C . SER A 1 97 ? 6.863 -21.25 4.652 1 69.25 97 SER A C 1
ATOM 775 O O . SER A 1 97 ? 5.762 -21.719 4.918 1 69.25 97 SER A O 1
ATOM 777 N N . THR A 1 98 ? 7.27 -20.078 5.098 1 65.31 98 THR A N 1
ATOM 778 C CA . THR A 1 98 ? 6.348 -19.172 5.781 1 65.31 98 THR A CA 1
ATOM 779 C C . THR A 1 98 ? 5.09 -18.953 4.945 1 65.31 98 THR A C 1
ATOM 781 O O . THR A 1 98 ? 3.984 -18.875 5.484 1 65.31 98 THR A O 1
ATOM 784 N N . VAL A 1 99 ? 5.242 -18.953 3.652 1 62.72 99 VAL A N 1
ATOM 785 C CA . VAL A 1 99 ? 4.113 -18.734 2.756 1 62.72 99 VAL A CA 1
ATOM 786 C C . VAL A 1 99 ? 3.15 -19.906 2.838 1 62.72 99 VAL A C 1
ATOM 788 O O . VAL A 1 99 ? 1.931 -19.734 2.822 1 62.72 99 VAL A O 1
ATOM 791 N N . SER A 1 100 ? 3.795 -21.062 2.914 1 62.88 100 SER A N 1
ATOM 792 C CA . SER A 1 100 ? 2.971 -22.266 2.998 1 62.88 100 SER A CA 1
ATOM 793 C C . SER A 1 100 ? 2.104 -22.25 4.254 1 62.88 100 SER A C 1
ATOM 795 O O . SER A 1 100 ? 0.942 -22.656 4.215 1 62.88 100 SER A O 1
ATOM 797 N N . ILE A 1 101 ? 2.707 -21.797 5.281 1 60.97 101 ILE A N 1
ATOM 798 C CA . ILE A 1 101 ? 1.976 -21.797 6.543 1 60.97 101 ILE A CA 1
ATOM 799 C C . ILE A 1 101 ? 0.917 -20.703 6.527 1 60.97 101 ILE A C 1
ATOM 801 O O . ILE A 1 101 ? -0.182 -20.875 7.055 1 60.97 101 ILE A O 1
ATOM 805 N N . TYR A 1 102 ? 1.37 -19.578 5.961 1 60.09 102 TYR A N 1
ATOM 806 C CA . TYR A 1 102 ? 0.423 -18.484 5.84 1 60.09 102 TYR A CA 1
ATOM 807 C C . TYR A 1 102 ? -0.87 -18.938 5.18 1 60.09 102 TYR A C 1
ATOM 809 O O . TYR A 1 102 ? -1.964 -18.562 5.609 1 60.09 102 TYR A O 1
ATOM 817 N N . VAL A 1 103 ? -0.593 -19.734 4.199 1 56.19 103 VAL A N 1
ATOM 818 C CA . VAL A 1 103 ? -1.738 -20.234 3.443 1 56.19 103 VAL A CA 1
ATOM 819 C C . VAL A 1 103 ? -2.277 -21.5 4.09 1 56.19 103 VAL A C 1
ATOM 821 O O . VAL A 1 103 ? -3.385 -21.953 3.779 1 56.19 103 VAL A O 1
ATOM 824 N N . CYS A 1 104 ? -1.394 -22.062 4.957 1 54.34 104 CYS A N 1
ATOM 825 C CA . CYS A 1 104 ? -1.702 -23.422 5.387 1 54.34 104 CYS A CA 1
ATOM 826 C C . CYS A 1 104 ? -2.965 -23.453 6.238 1 54.34 104 CYS A C 1
ATOM 828 O O . CYS A 1 104 ? -3.279 -22.469 6.926 1 54.34 104 CYS A O 1
ATOM 830 N N . LYS A 1 105 ? -3.689 -24.438 6.105 1 55.97 105 LYS A N 1
ATOM 831 C CA . LYS A 1 105 ? -5.027 -24.875 6.5 1 55.97 105 LYS A CA 1
ATOM 832 C C . LYS A 1 105 ? -5.164 -24.938 8.016 1 55.97 105 LYS A C 1
ATOM 834 O O . LYS A 1 105 ? -6.234 -24.656 8.562 1 55.97 105 LYS A O 1
ATOM 839 N N . THR A 1 106 ? -3.975 -24.922 8.758 1 57.81 106 THR A N 1
ATOM 840 C CA . THR A 1 106 ? -4.219 -25.281 10.156 1 57.81 106 THR A CA 1
ATOM 841 C C . THR A 1 106 ? -4.176 -24.047 11.047 1 57.81 106 THR A C 1
ATOM 843 O O . THR A 1 106 ? -4.789 -24.016 12.109 1 57.81 106 THR A O 1
ATOM 846 N N . ALA A 1 107 ? -3.637 -23 10.461 1 63.62 107 ALA A N 1
ATOM 847 C CA . ALA A 1 107 ? -3.506 -21.828 11.336 1 63.62 107 ALA A CA 1
ATOM 848 C C . ALA A 1 107 ? -4.773 -20.984 11.312 1 63.62 107 ALA A C 1
ATOM 850 O O . ALA A 1 107 ? -5.395 -20.812 10.258 1 63.62 107 ALA A O 1
ATOM 851 N N . ARG A 1 108 ? -5.129 -20.688 12.5 1 68.19 108 ARG A N 1
ATOM 852 C CA . ARG A 1 108 ? -6.215 -19.703 12.602 1 68.19 108 ARG A CA 1
ATOM 853 C C . ARG A 1 108 ? -5.863 -18.422 11.875 1 68.19 108 ARG A C 1
ATOM 855 O O . ARG A 1 108 ? -4.688 -18.078 11.742 1 68.19 108 ARG A O 1
ATOM 862 N N . PRO A 1 109 ? -6.816 -17.719 11.375 1 66.69 109 PRO A N 1
ATOM 863 C CA . PRO A 1 109 ? -6.57 -16.484 10.617 1 66.69 109 PRO A CA 1
ATOM 864 C C . PRO A 1 109 ? -5.668 -15.508 11.359 1 66.69 109 PRO A C 1
ATOM 866 O O . PRO A 1 109 ? -4.762 -14.922 10.766 1 66.69 109 PRO A O 1
ATOM 869 N N . ALA A 1 110 ? -5.91 -15.445 12.625 1 69.25 110 ALA A N 1
ATOM 870 C CA . ALA A 1 110 ? -5.094 -14.523 13.414 1 69.25 110 ALA A CA 1
ATOM 871 C C . ALA A 1 110 ? -3.639 -14.977 13.453 1 69.25 110 ALA A C 1
ATOM 873 O O . ALA A 1 110 ? -2.723 -14.156 13.414 1 69.25 110 ALA A O 1
ATOM 874 N N . GLU A 1 111 ? -3.463 -16.203 13.516 1 73.12 111 GLU A N 1
ATOM 875 C CA . GLU A 1 111 ? -2.113 -16.766 13.555 1 73.12 111 GLU A CA 1
ATOM 876 C C . GLU A 1 111 ? -1.407 -16.594 12.211 1 73.12 111 GLU A C 1
ATOM 878 O O . GLU A 1 111 ? -0.203 -16.328 12.164 1 73.12 111 GLU A O 1
ATOM 883 N N . SER A 1 112 ? -2.215 -16.719 11.195 1 71.56 112 SER A N 1
ATOM 884 C CA . SER A 1 112 ? -1.664 -16.469 9.859 1 71.56 112 SER A CA 1
ATOM 885 C C . SER A 1 112 ? -1.209 -15.023 9.711 1 71.56 112 SER A C 1
ATOM 887 O O . SER A 1 112 ? -0.167 -14.758 9.109 1 71.56 112 SER A O 1
ATOM 889 N N . GLY A 1 113 ? -1.973 -14.172 10.281 1 72.69 113 GLY A N 1
ATOM 890 C CA . GLY A 1 113 ? -1.584 -12.766 10.266 1 72.69 113 GLY A CA 1
ATOM 891 C C . GLY A 1 113 ? -0.28 -12.5 10.992 1 72.69 113 GLY A C 1
ATOM 892 O O . GLY A 1 113 ? 0.565 -11.75 10.5 1 72.69 113 GLY A O 1
ATOM 893 N N . LEU A 1 114 ? -0.151 -13.148 12.109 1 76.19 114 LEU A N 1
ATOM 894 C CA . LEU A 1 114 ? 1.075 -12.992 12.891 1 76.19 114 LEU A CA 1
ATOM 895 C C . LEU A 1 114 ? 2.275 -13.539 12.117 1 76.19 114 LEU A C 1
ATOM 897 O O . LEU A 1 114 ? 3.346 -12.93 12.117 1 76.19 114 LEU A O 1
ATOM 901 N N . LEU A 1 115 ? 2 -14.602 11.523 1 76.94 115 LEU A N 1
ATOM 902 C CA . LEU A 1 115 ? 3.072 -15.211 10.742 1 76.94 115 LEU A CA 1
ATOM 903 C C . LEU A 1 115 ? 3.463 -14.32 9.562 1 76.94 115 LEU A C 1
ATOM 905 O O . LEU A 1 115 ? 4.645 -14.211 9.234 1 76.94 115 LEU A O 1
ATOM 909 N N . GLY A 1 116 ? 2.48 -13.789 8.953 1 76.38 116 GLY A N 1
ATOM 910 C CA . GLY A 1 116 ? 2.764 -12.859 7.867 1 76.38 116 GLY A CA 1
ATOM 911 C C . GLY A 1 116 ? 3.584 -11.664 8.305 1 76.38 116 GLY A C 1
ATOM 912 O O . GLY A 1 116 ? 4.535 -11.273 7.621 1 76.38 116 GLY A O 1
ATOM 913 N N . ARG A 1 117 ? 3.25 -11.156 9.352 1 78.5 117 ARG A N 1
ATOM 914 C CA . ARG A 1 117 ? 3.99 -10.023 9.906 1 78.5 117 ARG A CA 1
ATOM 915 C C . ARG A 1 117 ? 5.418 -10.43 10.266 1 78.5 117 ARG A C 1
ATOM 917 O O . ARG A 1 117 ? 6.367 -9.711 9.953 1 78.5 117 ARG A O 1
ATOM 924 N N . ALA A 1 118 ? 5.492 -11.508 10.938 1 79.75 118 ALA A N 1
ATOM 925 C CA . ALA A 1 118 ? 6.809 -12.008 11.32 1 79.75 118 ALA A CA 1
ATOM 926 C C . ALA A 1 118 ? 7.695 -12.219 10.102 1 79.75 118 ALA A C 1
ATOM 928 O O . ALA A 1 118 ? 8.883 -11.875 10.117 1 79.75 118 ALA A O 1
ATOM 929 N N . SER A 1 119 ? 7.102 -12.742 9.109 1 78.94 119 SER A N 1
ATOM 930 C CA . SER A 1 119 ? 7.852 -13 7.883 1 78.94 119 SER A CA 1
ATOM 931 C C . SER A 1 119 ? 8.32 -11.703 7.238 1 78.94 119 SER A C 1
ATOM 933 O O . SER A 1 119 ? 9.484 -11.586 6.84 1 78.94 119 SER A O 1
ATOM 935 N N . ALA A 1 120 ? 7.465 -10.797 7.129 1 79 120 ALA A N 1
ATOM 936 C CA . ALA A 1 120 ? 7.801 -9.516 6.504 1 79 120 ALA A CA 1
ATOM 937 C C . ALA A 1 120 ? 8.898 -8.797 7.277 1 79 120 ALA A C 1
ATOM 939 O O . ALA A 1 120 ? 9.852 -8.281 6.684 1 79 120 ALA A O 1
ATOM 940 N N . LEU A 1 121 ? 8.797 -8.781 8.523 1 81.12 121 LEU A N 1
ATOM 941 C CA . LEU A 1 121 ? 9.773 -8.078 9.352 1 81.12 121 LEU A CA 1
ATOM 942 C C . LEU A 1 121 ? 11.117 -8.797 9.328 1 81.12 121 LEU A C 1
ATOM 944 O O . LEU A 1 121 ? 12.172 -8.156 9.312 1 81.12 121 LEU A O 1
ATOM 948 N N . SER A 1 122 ? 11.039 -10.094 9.383 1 81.56 122 SER A N 1
ATOM 949 C CA . SER A 1 122 ? 12.273 -10.875 9.328 1 81.56 122 SER A CA 1
ATOM 950 C C . SER A 1 122 ? 13.047 -10.609 8.047 1 81.56 122 SER A C 1
ATOM 952 O O . SER A 1 122 ? 14.273 -10.508 8.055 1 81.56 122 SER A O 1
ATOM 954 N N . ARG A 1 123 ? 12.359 -10.5 6.984 1 81.44 123 ARG A N 1
ATOM 955 C CA . ARG A 1 123 ? 13 -10.188 5.711 1 81.44 123 ARG A CA 1
ATOM 956 C C . ARG A 1 123 ? 13.68 -8.828 5.758 1 81.44 123 ARG A C 1
ATOM 958 O O . ARG A 1 123 ? 14.812 -8.68 5.297 1 81.44 123 ARG A O 1
ATOM 965 N N . PHE A 1 124 ? 13.039 -7.934 6.273 1 85.44 124 PHE A N 1
ATOM 966 C CA . PHE A 1 124 ? 13.602 -6.594 6.41 1 85.44 124 PHE A CA 1
ATOM 967 C C . PHE A 1 124 ? 14.891 -6.633 7.219 1 85.44 124 PHE A C 1
ATOM 969 O O . PHE A 1 124 ? 15.906 -6.066 6.809 1 85.44 124 PHE A O 1
ATOM 976 N N . TYR A 1 125 ? 14.852 -7.316 8.336 1 83.5 125 TYR A N 1
ATOM 977 C CA . TYR A 1 125 ? 16.016 -7.336 9.219 1 83.5 125 TYR A CA 1
ATOM 978 C C . TYR A 1 125 ? 17.172 -8.102 8.594 1 83.5 125 TYR A C 1
ATOM 980 O O . TYR A 1 125 ? 18.328 -7.762 8.805 1 83.5 125 TYR A O 1
ATOM 988 N N . HIS A 1 126 ? 16.859 -9.023 7.777 1 81.88 126 HIS A N 1
ATOM 989 C CA . HIS A 1 126 ? 17.891 -9.836 7.145 1 81.88 126 HIS A CA 1
ATOM 990 C C . HIS A 1 126 ? 18.469 -9.141 5.914 1 81.88 126 HIS A C 1
ATOM 992 O O . HIS A 1 126 ? 19.656 -9.25 5.637 1 81.88 126 HIS A O 1
ATOM 998 N N . GLU A 1 127 ? 17.656 -8.391 5.254 1 84.75 127 GLU A N 1
ATOM 999 C CA . GLU A 1 127 ? 18.062 -7.898 3.943 1 84.75 127 GLU A CA 1
ATOM 1000 C C . GLU A 1 127 ? 18.516 -6.441 4.016 1 84.75 127 GLU A C 1
ATOM 1002 O O . GLU A 1 127 ? 19.141 -5.934 3.084 1 84.75 127 GLU A O 1
ATOM 1007 N N . THR A 1 128 ? 18.203 -5.785 5.051 1 91.44 128 THR A N 1
ATOM 1008 C CA . THR A 1 128 ? 18.547 -4.375 5.191 1 91.44 128 THR A CA 1
ATOM 1009 C C . THR A 1 128 ? 19.641 -4.188 6.246 1 91.44 128 THR A C 1
ATOM 1011 O O . THR A 1 128 ? 19.344 -4.094 7.438 1 91.44 128 THR A O 1
ATOM 1014 N N . LYS A 1 129 ? 20.812 -4.047 5.793 1 94.19 129 LYS A N 1
ATOM 1015 C CA . LYS A 1 129 ? 21.953 -3.992 6.707 1 94.19 129 LYS A CA 1
ATOM 1016 C C . LYS A 1 129 ? 22.688 -2.664 6.59 1 94.19 129 LYS A C 1
ATOM 1018 O O . LYS A 1 129 ? 23.312 -2.205 7.551 1 94.19 129 LYS A O 1
ATOM 1023 N N . PHE A 1 130 ? 22.594 -2.09 5.426 1 97.06 130 PHE A N 1
ATOM 1024 C CA . PHE A 1 130 ? 23.344 -0.862 5.18 1 97.06 130 PHE A CA 1
ATOM 1025 C C . PHE A 1 130 ? 22.406 0.274 4.793 1 97.06 130 PHE A C 1
ATOM 1027 O O . PHE A 1 130 ? 21.359 0.042 4.176 1 97.06 130 PHE A O 1
ATOM 1034 N N . CYS A 1 131 ? 22.859 1.42 5.176 1 96.75 131 CYS A N 1
ATOM 1035 C CA . CYS A 1 131 ? 22.078 2.623 4.918 1 96.75 131 CYS A CA 1
ATOM 1036 C C . CYS A 1 131 ? 22.016 2.926 3.424 1 96.75 131 CYS A C 1
ATOM 1038 O O . CYS A 1 131 ? 23.047 2.996 2.76 1 96.75 131 CYS A O 1
ATOM 1040 N N . SER A 1 132 ? 20.859 3.197 2.938 1 94.81 132 SER A N 1
ATOM 1041 C CA . SER A 1 132 ? 20.672 3.469 1.516 1 94.81 132 SER A CA 1
ATOM 1042 C C . SER A 1 132 ? 21.219 4.84 1.137 1 94.81 132 SER A C 1
ATOM 1044 O O . SER A 1 132 ? 21.516 5.098 -0.033 1 94.81 132 SER A O 1
ATOM 1046 N N . ALA A 1 133 ? 21.391 5.668 2.066 1 93.5 133 ALA A N 1
ATOM 1047 C CA . ALA A 1 133 ? 21.812 7.039 1.795 1 93.5 133 ALA A CA 1
ATOM 1048 C C . ALA A 1 133 ? 23.328 7.168 1.846 1 93.5 133 ALA A C 1
ATOM 1050 O O . ALA A 1 133 ? 23.938 7.871 1.028 1 93.5 133 ALA A O 1
ATOM 1051 N N . CYS A 1 134 ? 23.984 6.438 2.764 1 95.75 134 CYS A N 1
ATOM 1052 C CA . CYS A 1 134 ? 25.406 6.703 2.93 1 95.75 134 CYS A CA 1
ATOM 1053 C C . CYS A 1 134 ? 26.219 5.402 2.926 1 95.75 134 CYS A C 1
ATOM 1055 O O . CYS A 1 134 ? 27.438 5.426 2.996 1 95.75 134 CYS A O 1
ATOM 1057 N N . GLY A 1 135 ? 25.578 4.324 2.988 1 95.5 135 GLY A N 1
ATOM 1058 C CA . GLY A 1 135 ? 26.266 3.051 2.871 1 95.5 135 GLY A CA 1
ATOM 1059 C C . GLY A 1 135 ? 26.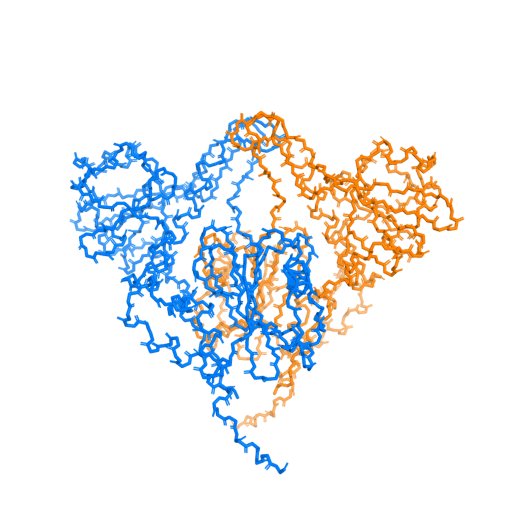781 2.525 4.199 1 95.5 135 GLY A C 1
ATOM 1060 O O . GLY A 1 135 ? 27.359 1.442 4.258 1 95.5 135 GLY A O 1
ATOM 1061 N N . CYS A 1 136 ? 26.531 3.24 5.238 1 96.69 136 CYS A N 1
ATOM 1062 C CA . CYS A 1 136 ? 27.016 2.816 6.551 1 96.69 136 CYS A CA 1
ATOM 1063 C C . CYS A 1 136 ? 26.078 1.769 7.152 1 96.69 136 CYS A C 1
ATOM 1065 O O . CYS A 1 136 ? 24.953 1.587 6.68 1 96.69 136 CYS A O 1
ATOM 1067 N N . ILE A 1 137 ? 26.547 1.159 8.18 1 96.75 137 ILE A N 1
ATOM 1068 C CA . ILE A 1 137 ? 25.812 0.07 8.812 1 96.75 137 ILE A CA 1
ATOM 1069 C C . ILE A 1 137 ? 24.578 0.624 9.523 1 96.75 137 ILE A C 1
ATOM 1071 O O . ILE A 1 137 ? 24.641 1.694 10.133 1 96.75 137 ILE A O 1
ATOM 1075 N N . LEU A 1 138 ? 23.516 -0.13 9.43 1 95.62 138 LEU A N 1
ATOM 1076 C CA . LEU A 1 138 ? 22.281 0.176 10.148 1 95.62 138 LEU A CA 1
ATOM 1077 C C . LEU A 1 138 ? 22.203 -0.59 11.461 1 95.62 138 LEU A C 1
ATOM 1079 O O . LEU A 1 138 ? 22.625 -1.749 11.531 1 95.62 138 LEU A O 1
ATOM 1083 N N . LYS A 1 139 ? 21.641 0.069 12.469 1 91.88 139 LYS A N 1
ATOM 1084 C CA . LYS A 1 139 ? 21.375 -0.604 13.742 1 91.88 139 LYS A CA 1
ATOM 1085 C C . LYS A 1 139 ? 19.875 -0.639 14.039 1 91.88 139 LYS A C 1
ATOM 1087 O O . LYS A 1 139 ? 19.141 0.293 13.695 1 91.88 139 LYS A O 1
ATOM 1092 N N . ARG A 1 140 ? 19.469 -1.69 14.68 1 85.88 140 ARG A N 1
ATOM 1093 C CA . ARG A 1 140 ? 18.062 -1.792 15.086 1 85.88 140 ARG A CA 1
ATOM 1094 C C . ARG A 1 140 ? 17.688 -0.675 16.047 1 85.88 140 ARG A C 1
ATOM 1096 O O . ARG A 1 140 ? 18.469 -0.337 16.953 1 85.88 140 ARG A O 1
ATOM 1103 N N . MET A 1 141 ? 16.516 -0.127 15.773 1 83.44 141 MET A N 1
ATOM 1104 C CA . MET A 1 141 ? 16.031 0.935 16.656 1 83.44 141 MET A CA 1
ATOM 1105 C C . MET A 1 141 ? 15.5 0.358 17.953 1 83.44 141 MET A C 1
ATOM 1107 O O . MET A 1 141 ? 14.844 -0.682 17.969 1 83.44 141 MET A O 1
ATOM 1111 N N . LEU A 1 142 ? 15.789 1.02 19 1 72.62 142 LEU A N 1
ATOM 1112 C CA . LEU A 1 142 ? 15.344 0.592 20.328 1 72.62 142 LEU A CA 1
ATOM 1113 C C . LEU A 1 142 ? 14.344 1.586 20.906 1 72.62 142 LEU A C 1
ATOM 1115 O O . LEU A 1 142 ? 14.5 2.797 20.734 1 72.62 142 LEU A O 1
ATOM 1119 N N . SER A 1 143 ? 13.203 1.008 21.328 1 66.44 143 SER A N 1
ATOM 1120 C CA . SER A 1 143 ? 12.227 1.865 22 1 66.44 143 SER A CA 1
ATOM 1121 C C . SER A 1 143 ? 12.812 2.482 23.266 1 66.44 143 SER A C 1
ATOM 1123 O O . SER A 1 143 ? 13.508 1.809 24.031 1 66.44 143 SER A O 1
ATOM 1125 N N . PRO A 1 144 ? 12.602 3.785 23.375 1 61.81 144 PRO A N 1
ATOM 1126 C CA . PRO A 1 144 ? 13.023 4.375 24.656 1 61.81 144 PRO A CA 1
ATOM 1127 C C . PRO A 1 144 ? 12.289 3.785 25.844 1 61.81 144 PRO A C 1
ATOM 1129 O O . PRO A 1 144 ? 12.844 3.721 26.953 1 61.81 144 PRO A O 1
ATOM 1132 N N . GLN A 1 145 ? 11.086 3.432 25.656 1 57.47 145 GLN A N 1
ATOM 1133 C CA . GLN A 1 145 ? 10.305 2.795 26.703 1 57.47 145 GLN A CA 1
ATOM 1134 C C . GLN A 1 145 ? 10.117 1.307 26.422 1 57.47 145 GLN A C 1
ATOM 1136 O O . GLN A 1 145 ? 9.203 0.913 25.703 1 57.47 145 GLN A O 1
ATOM 1141 N N . PRO A 1 146 ? 11.086 0.578 26.984 1 57.69 146 PRO A N 1
ATOM 1142 C CA . PRO A 1 146 ? 10.977 -0.864 26.75 1 57.69 146 PRO A CA 1
ATOM 1143 C C . PRO A 1 146 ? 9.656 -1.444 27.25 1 57.69 146 PRO A C 1
ATOM 1145 O O . PRO A 1 146 ? 9.117 -0.988 28.25 1 57.69 146 PRO A O 1
ATOM 1148 N N . LEU A 1 147 ? 9.016 -2.105 26.359 1 56.47 147 LEU A N 1
ATOM 1149 C CA . LEU A 1 147 ? 7.855 -2.867 26.797 1 56.47 147 LEU A CA 1
ATOM 1150 C C . LEU A 1 147 ? 8.266 -3.953 27.797 1 56.47 147 LEU A C 1
ATOM 1152 O O . LEU A 1 147 ? 9.141 -4.77 27.5 1 56.47 147 LEU A O 1
ATOM 1156 N N . ARG A 1 148 ? 7.953 -3.631 29.062 1 56.47 148 ARG A N 1
ATOM 1157 C CA . ARG A 1 148 ? 8.242 -4.605 30.109 1 56.47 148 ARG A CA 1
ATOM 1158 C C . ARG A 1 148 ? 7.094 -5.59 30.281 1 56.47 148 ARG A C 1
ATOM 1160 O O . ARG A 1 148 ? 5.93 -5.188 30.359 1 56.47 148 ARG A O 1
ATOM 1167 N N . TRP A 1 149 ? 7.375 -6.754 29.844 1 56.12 149 TRP A N 1
ATOM 1168 C CA . TRP A 1 149 ? 6.406 -7.82 30.078 1 56.12 149 TRP A CA 1
ATOM 1169 C C . TRP A 1 149 ? 6.836 -8.688 31.266 1 56.12 149 TRP A C 1
ATOM 1171 O O . TRP A 1 149 ? 8.016 -9.039 31.391 1 56.12 149 TRP A O 1
ATOM 1181 N N . GLU A 1 150 ? 6.02 -8.633 32.25 1 58 150 GLU A N 1
ATOM 1182 C CA . GLU A 1 150 ? 6.262 -9.508 33.406 1 58 150 GLU A CA 1
ATOM 1183 C C . GLU A 1 150 ? 5.188 -10.586 33.5 1 58 150 GLU A C 1
ATOM 1185 O O . GLU A 1 150 ? 3.992 -10.289 33.438 1 58 150 GLU A O 1
ATOM 1190 N N . HIS A 1 151 ? 5.703 -11.781 33.25 1 50.91 151 HIS A N 1
ATOM 1191 C CA . HIS A 1 151 ? 4.75 -12.852 33.531 1 50.91 151 HIS A CA 1
ATOM 1192 C C . HIS A 1 151 ? 4.41 -12.945 35 1 50.91 151 HIS A C 1
ATOM 1194 O O . HIS A 1 151 ? 5.305 -13.109 35.844 1 50.91 151 HIS A O 1
ATOM 1200 N N . ARG A 1 152 ? 3.217 -12.578 35.281 1 54.12 152 ARG A N 1
ATOM 1201 C CA . ARG A 1 152 ? 2.771 -12.5 36.656 1 54.12 152 ARG A CA 1
ATOM 1202 C C . ARG A 1 152 ? 3.223 -13.719 37.469 1 54.12 152 ARG A C 1
ATOM 1204 O O . ARG A 1 152 ? 3.676 -13.594 38.594 1 54.12 152 ARG A O 1
ATOM 1211 N N . HIS A 1 153 ? 3.014 -14.875 36.812 1 52.72 153 HIS A N 1
ATOM 1212 C CA . HIS A 1 153 ? 3.195 -16.078 37.625 1 52.72 153 HIS A CA 1
ATOM 1213 C C . HIS A 1 153 ? 4.617 -16.609 37.5 1 52.72 153 HIS A C 1
ATOM 1215 O O . HIS A 1 153 ? 5.082 -17.359 38.344 1 52.72 153 HIS A O 1
ATOM 1221 N N . MET A 1 154 ? 5.23 -16.297 36.344 1 50.94 154 MET A N 1
ATOM 1222 C CA . MET A 1 154 ? 6.52 -16.938 36.125 1 50.94 154 MET A CA 1
ATOM 1223 C C . MET A 1 154 ? 7.668 -16.031 36.5 1 50.94 154 MET A C 1
ATOM 1225 O O . MET A 1 154 ? 8.82 -16.453 36.562 1 50.94 154 MET A O 1
ATOM 1229 N N . GLY A 1 155 ? 7.398 -14.852 37 1 49.81 155 GLY A N 1
ATOM 1230 C CA . GLY A 1 155 ? 8.445 -13.93 37.406 1 49.81 155 GLY A CA 1
ATOM 1231 C C . GLY A 1 155 ? 9.367 -13.547 36.25 1 49.81 155 GLY A C 1
ATOM 1232 O O . GLY A 1 155 ? 10.5 -13.125 36.469 1 49.81 155 GLY A O 1
ATOM 1233 N N . VAL A 1 156 ? 9.023 -14.016 35.094 1 50.22 156 VAL A N 1
ATOM 1234 C CA . VAL A 1 156 ? 9.859 -13.688 33.938 1 50.22 156 VAL A CA 1
ATOM 1235 C C . VAL A 1 156 ? 9.492 -12.297 33.406 1 50.22 156 VAL A C 1
ATOM 1237 O O . VAL A 1 156 ? 8.312 -11.953 33.312 1 50.22 156 VAL A O 1
ATOM 1240 N N . LYS A 1 157 ? 10.484 -11.398 33.438 1 54.78 157 LYS A N 1
ATOM 1241 C CA . LYS A 1 157 ? 10.352 -10.047 32.906 1 54.78 157 LYS A CA 1
ATOM 1242 C C . LYS A 1 157 ? 10.969 -9.938 31.516 1 54.78 157 LYS A C 1
ATOM 1244 O O . LYS A 1 157 ? 12.055 -10.477 31.266 1 54.78 157 LYS A O 1
ATOM 1249 N N . PHE A 1 158 ? 10.023 -9.758 30.578 1 54.16 158 PHE A N 1
ATOM 1250 C CA . PHE A 1 158 ? 10.516 -9.516 29.219 1 54.16 158 PHE A CA 1
ATOM 1251 C C . PHE A 1 158 ? 10.469 -8.031 28.891 1 54.16 158 PHE A C 1
ATOM 1253 O O . PHE A 1 158 ? 9.492 -7.348 29.203 1 54.16 158 PHE A O 1
ATOM 1260 N N . THR A 1 159 ? 11.695 -7.457 28.688 1 54.19 159 THR A N 1
ATOM 1261 C CA . THR A 1 159 ? 11.727 -6.078 28.219 1 54.19 159 THR A CA 1
ATOM 1262 C C . THR A 1 159 ? 11.938 -6.02 26.719 1 54.19 159 THR A C 1
ATOM 1264 O O . THR A 1 159 ? 12.891 -6.613 26.188 1 54.19 159 THR A O 1
ATOM 1267 N N . HIS A 1 160 ? 10.945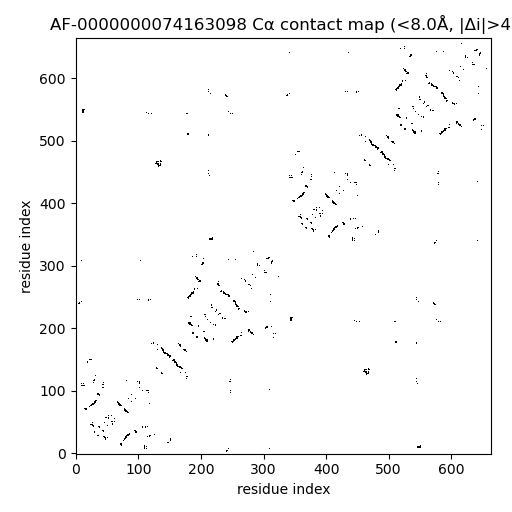 -5.754 26.078 1 54.53 160 HIS A N 1
ATOM 1268 C CA . HIS A 1 160 ? 11.086 -5.547 24.641 1 54.53 160 HIS A CA 1
ATOM 1269 C C . HIS A 1 160 ? 11.273 -4.07 24.312 1 54.53 160 HIS A C 1
ATOM 1271 O O . HIS A 1 160 ? 10.508 -3.223 24.781 1 54.53 160 HIS A O 1
ATOM 1277 N N . ARG A 1 161 ? 12.43 -3.832 23.641 1 54.09 161 ARG A N 1
ATOM 1278 C CA . ARG A 1 161 ? 12.797 -2.439 23.406 1 54.09 161 ARG A CA 1
ATOM 1279 C C . ARG A 1 161 ? 12.727 -2.09 21.922 1 54.09 161 ARG A C 1
ATOM 1281 O O . ARG A 1 161 ? 13.055 -0.969 21.531 1 54.09 161 ARG A O 1
ATOM 1288 N N . CYS A 1 162 ? 12.305 -3.006 21.188 1 55.56 162 CYS A N 1
ATOM 1289 C CA . CYS A 1 162 ? 12.609 -2.664 19.797 1 55.56 162 CYS A CA 1
ATOM 1290 C C . CYS A 1 162 ? 11.383 -2.092 19.094 1 55.56 162 CYS A C 1
ATOM 1292 O O . CYS A 1 162 ? 10.266 -2.551 19.312 1 55.56 162 CYS A O 1
ATOM 1294 N N . VAL A 1 163 ? 11.68 -0.884 18.562 1 67 163 VAL A N 1
ATOM 1295 C CA . VAL A 1 163 ? 10.742 -0.278 17.625 1 67 163 VAL A CA 1
ATOM 1296 C C . VAL A 1 163 ? 11.039 -0.771 16.203 1 67 163 VAL A C 1
ATOM 1298 O O . VAL A 1 163 ? 12.164 -1.155 15.898 1 67 163 VAL A O 1
ATOM 1301 N N . ILE A 1 164 ? 10.078 -0.947 15.469 1 76.88 164 ILE A N 1
ATOM 1302 C CA . ILE A 1 164 ? 10.234 -1.446 14.102 1 76.88 164 ILE A CA 1
ATOM 1303 C C . ILE A 1 164 ? 11.062 -0.457 13.281 1 76.88 164 ILE A C 1
ATOM 1305 O O . ILE A 1 164 ? 10.703 0.718 13.172 1 76.88 164 ILE A O 1
ATOM 1309 N N . GLY A 1 165 ? 12.188 -0.956 12.773 1 85.94 165 GLY A N 1
ATOM 1310 C CA . GLY A 1 165 ? 13.039 -0.137 11.922 1 85.94 165 GLY A CA 1
ATOM 1311 C C . GLY A 1 165 ? 14.5 -0.19 12.312 1 85.94 165 GLY A C 1
ATOM 1312 O O . GLY A 1 165 ? 14.859 -0.802 13.32 1 85.94 165 GLY A O 1
ATOM 1313 N N . LYS A 1 166 ? 15.305 0.343 11.5 1 91.69 166 LYS A N 1
ATOM 1314 C CA . LYS A 1 166 ? 16.734 0.492 11.711 1 91.69 166 LYS A CA 1
ATOM 1315 C C . LYS A 1 166 ? 17.172 1.94 11.516 1 91.69 166 LYS A C 1
ATOM 1317 O O . LYS A 1 166 ? 16.5 2.707 10.82 1 91.69 166 LYS A O 1
ATOM 1322 N N . GLN A 1 167 ? 18.234 2.248 12.195 1 93.94 167 GLN A N 1
ATOM 1323 C CA . GLN A 1 167 ? 18.766 3.598 12.078 1 93.94 167 GLN A CA 1
ATOM 1324 C C . GLN A 1 167 ? 20.266 3.566 11.758 1 93.94 167 GLN A C 1
ATOM 1326 O O . GLN A 1 167 ? 21.016 2.77 12.336 1 93.94 167 GLN A O 1
ATOM 1331 N N . CYS A 1 168 ? 20.641 4.391 10.828 1 96.62 168 CYS A N 1
ATOM 1332 C CA . CYS A 1 168 ? 22.047 4.496 10.453 1 96.62 168 CYS A CA 1
ATOM 1333 C C . CYS A 1 168 ? 22.875 5.062 11.594 1 96.62 168 CYS A C 1
ATOM 1335 O O . CYS A 1 168 ? 22.484 6.043 12.227 1 96.62 168 CYS A O 1
ATOM 1337 N N . ILE A 1 169 ? 24 4.582 11.781 1 96 169 ILE A N 1
ATOM 1338 C CA . ILE A 1 169 ? 24.844 5 12.898 1 96 169 ILE A CA 1
ATOM 1339 C C . ILE A 1 169 ? 25.531 6.32 12.562 1 96 169 ILE A C 1
ATOM 1341 O O . ILE A 1 169 ? 26.016 7.02 13.453 1 96 169 ILE A O 1
ATOM 1345 N N . LEU A 1 170 ? 25.594 6.59 11.32 1 95.56 170 LEU A N 1
ATOM 1346 C CA . LEU A 1 170 ? 26.328 7.777 10.891 1 95.56 170 LEU A CA 1
ATOM 1347 C C . LEU A 1 170 ? 25.375 8.922 10.578 1 95.56 170 LEU A C 1
ATOM 1349 O O . LEU A 1 170 ? 25.312 9.914 11.32 1 95.56 170 LEU A O 1
ATOM 1353 N N . CYS A 1 171 ? 24.547 8.828 9.57 1 95.25 171 CYS A N 1
ATOM 1354 C CA . CYS A 1 171 ? 23.703 9.938 9.133 1 95.25 171 CYS A CA 1
ATOM 1355 C C . CYS A 1 171 ? 22.406 9.992 9.938 1 95.25 171 CYS A C 1
ATOM 1357 O O . CYS A 1 171 ? 21.625 10.938 9.805 1 95.25 171 CYS A O 1
ATOM 1359 N N . LYS A 1 172 ? 22 8.906 10.625 1 94.44 172 LYS A N 1
ATOM 1360 C CA . LYS A 1 172 ? 20.875 8.828 11.555 1 94.44 172 LYS A CA 1
ATOM 1361 C C . LYS A 1 172 ? 19.562 8.656 10.797 1 94.44 172 LYS A C 1
ATOM 1363 O O . LYS A 1 172 ? 18.484 8.766 11.383 1 94.44 172 LYS A O 1
ATOM 1368 N N . LYS A 1 173 ? 19.719 8.336 9.562 1 93.25 173 LYS A N 1
ATOM 1369 C CA . LYS A 1 173 ? 18.516 8.047 8.789 1 93.25 173 LYS A CA 1
ATOM 1370 C C . LYS A 1 173 ? 17.812 6.793 9.312 1 93.25 173 LYS A C 1
ATOM 1372 O O . LYS A 1 173 ? 18.469 5.797 9.633 1 93.25 173 LYS A O 1
ATOM 1377 N N . ILE A 1 174 ? 16.547 6.934 9.43 1 91.19 174 ILE A N 1
ATOM 1378 C CA . ILE A 1 174 ? 15.742 5.801 9.867 1 91.19 174 ILE A CA 1
ATOM 1379 C C . ILE A 1 174 ? 15.203 5.051 8.648 1 91.19 174 ILE A C 1
ATOM 1381 O O . ILE A 1 174 ? 14.742 5.668 7.688 1 91.19 174 ILE A O 1
ATOM 1385 N N . GLN A 1 175 ? 15.383 3.818 8.641 1 91.06 175 GLN A N 1
ATOM 1386 C CA . GLN A 1 175 ? 14.812 2.961 7.605 1 91.06 175 GLN A CA 1
ATOM 1387 C C . GLN A 1 175 ? 13.805 1.982 8.195 1 91.06 175 GLN A C 1
ATOM 1389 O O . GLN A 1 175 ? 14.125 1.235 9.117 1 91.06 175 GLN A O 1
ATOM 1394 N N . ARG A 1 176 ? 12.672 2.043 7.703 1 88.19 176 ARG A N 1
ATOM 1395 C CA . ARG A 1 176 ? 11.578 1.175 8.125 1 88.19 176 ARG A CA 1
ATOM 1396 C C . ARG A 1 176 ? 11.273 0.117 7.074 1 88.19 176 ARG A C 1
ATOM 1398 O O . ARG A 1 176 ? 11.578 0.305 5.895 1 88.19 176 ARG A O 1
ATOM 1405 N N . PRO A 1 177 ? 10.711 -1.023 7.559 1 87.25 177 PRO A N 1
ATOM 1406 C CA . PRO A 1 177 ? 10.344 -2.031 6.562 1 87.25 177 PRO A CA 1
ATOM 1407 C C . PRO A 1 177 ? 9.289 -1.527 5.578 1 87.25 177 PRO A C 1
ATOM 1409 O O . PRO A 1 177 ? 8.336 -0.849 5.973 1 87.25 177 PRO A O 1
ATOM 1412 N N . PRO A 1 178 ? 9.531 -1.879 4.336 1 84.69 178 PRO A N 1
ATOM 1413 C CA . PRO A 1 178 ? 8.508 -1.497 3.363 1 84.69 178 PRO A CA 1
ATOM 1414 C C . PRO A 1 178 ? 7.25 -2.359 3.461 1 84.69 178 PRO A C 1
ATOM 1416 O O . PRO A 1 178 ? 7.328 -3.529 3.848 1 84.69 178 PRO A O 1
ATOM 1419 N N . TYR A 1 179 ? 6.156 -1.887 3.246 1 88.06 179 TYR A N 1
ATOM 1420 C CA . TYR A 1 179 ? 4.879 -2.545 3.006 1 88.06 179 TYR A CA 1
ATOM 1421 C C . TYR A 1 179 ? 4.227 -2.021 1.73 1 88.06 179 TYR A C 1
ATOM 1423 O O . TYR A 1 179 ? 3.496 -1.03 1.762 1 88.06 179 TYR A O 1
ATOM 1431 N N . TYR A 1 180 ? 4.449 -2.775 0.701 1 89.69 180 TYR A N 1
ATOM 1432 C CA . TYR A 1 180 ? 4.16 -2.309 -0.651 1 89.69 180 TYR A CA 1
ATOM 1433 C C . TYR A 1 180 ? 2.668 -2.379 -0.946 1 89.69 180 TYR A C 1
ATOM 1435 O O . TYR A 1 180 ? 1.938 -3.139 -0.306 1 89.69 180 TYR A O 1
ATOM 1443 N N . SER A 1 181 ? 2.32 -1.527 -1.83 1 90.12 181 SER A N 1
ATOM 1444 C CA . SER A 1 181 ? 0.966 -1.591 -2.373 1 90.12 181 SER A CA 1
ATOM 1445 C C . SER A 1 181 ? 0.907 -2.48 -3.609 1 90.12 181 SER A C 1
ATOM 1447 O O . SER A 1 181 ? 1.76 -2.381 -4.492 1 90.12 181 SER A O 1
ATOM 1449 N N . SER A 1 182 ? -0.054 -3.34 -3.586 1 91.5 182 SER A N 1
ATOM 1450 C CA . SER A 1 182 ? -0.26 -4.223 -4.73 1 91.5 182 SER A CA 1
ATOM 1451 C C . SER A 1 182 ? -1.744 -4.379 -5.047 1 91.5 182 SER A C 1
ATOM 1453 O O . SER A 1 182 ? -2.598 -3.893 -4.301 1 91.5 182 SER A O 1
ATOM 1455 N N . VAL A 1 183 ? -1.961 -4.914 -6.25 1 92.06 183 VAL A N 1
ATOM 1456 C CA . VAL A 1 183 ? -3.336 -5.137 -6.688 1 92.06 183 VAL A CA 1
ATOM 1457 C C . VAL A 1 183 ? -3.52 -6.594 -7.098 1 92.06 183 VAL A C 1
ATOM 1459 O O . VAL A 1 183 ? -2.562 -7.258 -7.5 1 92.06 183 VAL A O 1
ATOM 1462 N N . ILE A 1 184 ? -4.66 -7.051 -6.914 1 91.94 184 ILE A N 1
ATOM 1463 C CA . ILE A 1 184 ? -5.113 -8.336 -7.43 1 91.94 184 ILE A CA 1
ATOM 1464 C C . ILE A 1 184 ? -6.562 -8.227 -7.902 1 91.94 184 ILE A C 1
ATOM 1466 O O . ILE A 1 184 ? -7.367 -7.527 -7.285 1 91.94 184 ILE A O 1
ATOM 1470 N N . GLY A 1 185 ? -6.883 -8.906 -9.023 1 94.25 185 GLY A N 1
ATOM 1471 C CA . GLY A 1 185 ? -8.242 -8.75 -9.516 1 94.25 185 GLY A CA 1
ATOM 1472 C C . GLY A 1 185 ? -8.719 -9.938 -10.328 1 94.25 185 GLY A C 1
ATOM 1473 O O . GLY A 1 185 ? -7.945 -10.531 -11.078 1 94.25 185 GLY A O 1
ATOM 1474 N N . ILE A 1 186 ? -10.023 -10.227 -10.125 1 94.62 186 ILE A N 1
ATOM 1475 C CA . ILE A 1 186 ? -10.688 -11.195 -10.984 1 94.62 186 ILE A CA 1
ATOM 1476 C C . ILE A 1 186 ? -11.156 -10.516 -12.266 1 94.62 186 ILE A C 1
ATOM 1478 O O . ILE A 1 186 ? -11.734 -9.43 -12.227 1 94.62 186 ILE A O 1
ATOM 1482 N N . VAL A 1 187 ? -10.781 -11.055 -13.367 1 95.62 187 VAL A N 1
ATOM 1483 C CA . VAL A 1 187 ? -11.25 -10.586 -14.672 1 95.62 187 VAL A CA 1
ATOM 1484 C C . VAL A 1 187 ? -12.359 -11.5 -15.18 1 95.62 187 VAL A C 1
ATOM 1486 O O . VAL A 1 187 ? -12.188 -12.719 -15.242 1 95.62 187 VAL A O 1
ATOM 1489 N N . VAL A 1 188 ? -13.5 -10.891 -15.539 1 95.12 188 VAL A N 1
ATOM 1490 C CA . VAL A 1 188 ? -14.648 -11.711 -15.914 1 95.12 188 VAL A CA 1
ATOM 1491 C C . VAL A 1 188 ? -15.188 -11.266 -17.266 1 95.12 188 VAL A C 1
ATOM 1493 O O . VAL A 1 188 ? -15.023 -10.109 -17.656 1 95.12 188 VAL A O 1
ATOM 1496 N N . SER A 1 189 ? -15.734 -12.195 -18.047 1 93.25 189 SER A N 1
ATOM 1497 C CA . SER A 1 189 ? -16.406 -11.977 -19.312 1 93.25 189 SER A CA 1
ATOM 1498 C C . SER A 1 189 ? -17.531 -12.992 -19.531 1 93.25 189 SER A C 1
ATOM 1500 O O . SER A 1 189 ? -17.297 -14.195 -19.516 1 93.25 189 SER A O 1
ATOM 1502 N N . ASP A 1 190 ? -18.828 -12.594 -19.969 1 86.25 190 ASP A N 1
ATOM 1503 C CA . ASP A 1 190 ? -19.938 -13.461 -20.328 1 86.25 190 ASP A CA 1
ATOM 1504 C C . ASP A 1 190 ? -20.109 -14.594 -19.312 1 86.25 190 ASP A C 1
ATOM 1506 O O . ASP A 1 190 ? -20.172 -15.766 -19.688 1 86.25 190 ASP A O 1
ATOM 1510 N N . ASP A 1 191 ? -19.953 -14.703 -18.156 1 90.69 191 ASP A N 1
ATOM 1511 C CA . ASP A 1 191 ? -20.125 -15.625 -17.047 1 90.69 191 ASP A CA 1
ATOM 1512 C C . ASP A 1 191 ? -18.891 -16.484 -16.828 1 90.69 191 ASP A C 1
ATOM 1514 O O . ASP A 1 191 ? -18.969 -17.578 -16.281 1 90.69 191 ASP A O 1
ATOM 1518 N N . LYS A 1 192 ? -17.922 -16.078 -17.375 1 94.94 192 LYS A N 1
ATOM 1519 C CA . LYS A 1 192 ? -16.641 -16.766 -17.203 1 94.94 192 LYS A CA 1
ATOM 1520 C C . LYS A 1 192 ? -15.648 -15.914 -16.422 1 94.94 192 LYS A C 1
ATOM 1522 O O . LYS A 1 192 ? -15.711 -14.68 -16.484 1 94.94 192 LYS A O 1
ATOM 1527 N N . ALA A 1 193 ? -14.828 -16.609 -15.711 1 95.44 193 ALA A N 1
ATOM 1528 C CA . ALA A 1 193 ? -13.742 -15.938 -15 1 95.44 193 ALA A CA 1
ATOM 1529 C C . ALA A 1 193 ? -12.383 -16.344 -15.562 1 95.44 193 ALA A C 1
ATOM 1531 O O . ALA A 1 193 ? -12.164 -17.516 -15.891 1 95.44 193 ALA A O 1
ATOM 1532 N N . LEU A 1 194 ? -11.555 -15.344 -15.711 1 93.94 194 LEU A N 1
ATOM 1533 C CA . LEU A 1 194 ? -10.203 -15.617 -16.188 1 93.94 194 LEU A CA 1
ATOM 1534 C C . LEU A 1 194 ? -9.359 -16.266 -15.086 1 93.94 194 LEU A C 1
ATOM 1536 O O . LEU A 1 194 ? -9.32 -15.758 -13.961 1 93.94 194 LEU A O 1
ATOM 1540 N N . CYS A 1 195 ? -8.789 -17.422 -15.383 1 91.12 195 CYS A N 1
ATOM 1541 C CA . CYS A 1 195 ? -7.848 -18.109 -14.5 1 91.12 195 CYS A CA 1
ATOM 1542 C C . CYS A 1 195 ? -6.422 -18 -15.031 1 91.12 195 CYS A C 1
ATOM 1544 O O . CYS A 1 195 ? -6.141 -18.406 -16.156 1 91.12 195 CYS A O 1
ATOM 1546 N N . TYR A 1 196 ? -5.672 -17.453 -14.164 1 86.88 196 TYR A N 1
ATOM 1547 C CA . TYR A 1 196 ? -4.309 -17.078 -14.523 1 86.88 196 TYR A CA 1
ATOM 1548 C C . TYR A 1 196 ? -3.291 -17.875 -13.719 1 86.88 196 TYR A C 1
ATOM 1550 O O . TYR A 1 196 ? -3.492 -18.109 -12.523 1 86.88 196 TYR A O 1
ATOM 1558 N N . GLN A 1 197 ? -2.277 -18.422 -14.453 1 80.38 197 GLN A N 1
ATOM 1559 C CA . GLN A 1 197 ? -1.207 -19.172 -13.797 1 80.38 197 GLN A CA 1
ATOM 1560 C C . GLN A 1 197 ? 0.156 -18.547 -14.094 1 80.38 197 GLN A C 1
ATOM 1562 O O . GLN A 1 197 ? 0.554 -18.453 -15.258 1 80.38 197 GLN A O 1
ATOM 1567 N N . ARG A 1 198 ? 0.787 -18.047 -13.07 1 70.44 198 ARG A N 1
ATOM 1568 C CA . ARG A 1 198 ? 2.145 -17.547 -13.281 1 70.44 198 ARG A CA 1
ATOM 1569 C C . ARG A 1 198 ? 3.154 -18.688 -13.242 1 70.44 198 ARG A C 1
ATOM 1571 O O . ARG A 1 198 ? 3.959 -18.844 -14.164 1 70.44 198 ARG A O 1
ATOM 1578 N N . ARG A 1 199 ? 3.232 -19.359 -12.078 1 63.34 199 ARG A N 1
ATOM 1579 C CA . ARG A 1 199 ? 4.125 -20.5 -11.914 1 63.34 199 ARG A CA 1
ATOM 1580 C C . ARG A 1 199 ? 3.422 -21.641 -11.18 1 63.34 199 ARG A C 1
ATOM 1582 O O . ARG A 1 199 ? 2.52 -21.406 -10.375 1 63.34 199 ARG A O 1
ATOM 1589 N N . GLY A 1 200 ? 3.74 -22.781 -11.594 1 66.06 200 GLY A N 1
ATOM 1590 C CA . GLY A 1 200 ? 3.215 -23.938 -10.891 1 66.06 200 GLY A CA 1
ATOM 1591 C C . GLY A 1 200 ? 1.827 -24.344 -11.352 1 66.06 200 GLY A C 1
ATOM 1592 O O . GLY A 1 200 ? 1.509 -24.234 -12.539 1 66.06 200 GLY A O 1
ATOM 1593 N N . SER A 1 201 ? 1.121 -24.953 -10.406 1 68.69 201 SER A N 1
ATOM 1594 C CA . SER A 1 201 ? -0.169 -25.531 -10.781 1 68.69 201 SER A CA 1
ATOM 1595 C C . SER A 1 201 ? -1.322 -24.672 -10.266 1 68.69 201 SER A C 1
ATOM 1597 O O . SER A 1 201 ? -2.48 -24.906 -10.617 1 68.69 201 SER A O 1
ATOM 1599 N N . LEU A 1 202 ? -0.964 -23.703 -9.547 1 79.62 202 LEU A N 1
ATOM 1600 C CA . LEU A 1 202 ? -2.012 -22.906 -8.93 1 79.62 202 LEU A CA 1
ATOM 1601 C C . LEU A 1 202 ? -2.492 -21.812 -9.875 1 79.62 202 LEU A C 1
ATOM 1603 O O . LEU A 1 202 ? -1.681 -21.094 -10.469 1 79.62 202 LEU A O 1
ATOM 1607 N N . TYR A 1 203 ? -3.775 -21.891 -10.164 1 86.19 203 TYR A N 1
ATOM 1608 C CA . TYR A 1 203 ? -4.391 -20.812 -10.938 1 86.19 203 TYR A CA 1
ATOM 1609 C C . TYR A 1 203 ? -4.98 -19.75 -10.016 1 86.19 203 TYR A C 1
ATOM 1611 O O . TYR A 1 203 ? -5.734 -20.062 -9.094 1 86.19 203 TYR A O 1
ATOM 1619 N N . THR A 1 204 ? -4.566 -18.578 -10.305 1 89.25 204 THR A N 1
ATOM 1620 C CA . THR A 1 204 ? -5.008 -17.438 -9.5 1 89.25 204 THR A CA 1
ATOM 1621 C C . THR A 1 204 ? -5.445 -16.281 -10.391 1 89.25 204 THR A C 1
ATOM 1623 O O . THR A 1 204 ? -6.043 -16.5 -11.445 1 89.25 204 THR A O 1
ATOM 1626 N N . HIS A 1 205 ? -5.363 -15.062 -9.852 1 93.12 205 HIS A N 1
ATOM 1627 C CA . HIS A 1 205 ? -5.766 -13.859 -10.57 1 93.12 205 HIS A CA 1
ATOM 1628 C C . HIS A 1 205 ? -4.559 -13.008 -10.938 1 93.12 205 HIS A C 1
ATOM 1630 O O . HIS A 1 205 ? -3.459 -13.227 -10.422 1 93.12 205 HIS A O 1
ATOM 1636 N N . VAL A 1 206 ? -4.785 -12.141 -11.906 1 91.56 206 VAL A N 1
ATOM 1637 C CA . VAL A 1 206 ? -3.744 -11.18 -12.258 1 91.56 206 VAL A CA 1
ATOM 1638 C C . VAL A 1 206 ? -3.426 -10.297 -11.055 1 91.56 206 VAL A C 1
ATOM 1640 O O . VAL A 1 206 ? -4.332 -9.852 -10.352 1 91.56 206 VAL A O 1
ATOM 1643 N N . ALA A 1 207 ? -2.145 -10.203 -10.781 1 91.38 207 ALA A N 1
ATOM 1644 C CA . ALA A 1 207 ? -1.689 -9.391 -9.656 1 91.38 207 ALA A CA 1
ATOM 1645 C C . ALA A 1 207 ? -0.374 -8.688 -9.977 1 91.38 207 ALA A C 1
ATOM 1647 O O . ALA A 1 207 ? 0.346 -9.094 -10.891 1 91.38 207 ALA A O 1
ATOM 1648 N N . GLY A 1 208 ? -0.125 -7.605 -9.219 1 89.62 208 GLY A N 1
ATOM 1649 C CA . GLY A 1 208 ? 1.125 -6.883 -9.383 1 89.62 208 GLY A CA 1
ATOM 1650 C C . GLY A 1 208 ? 1.261 -5.703 -8.438 1 89.62 208 GLY A C 1
ATOM 1651 O O . GLY A 1 208 ? 0.285 -5.289 -7.809 1 89.62 208 GLY A O 1
ATOM 1652 N N . PHE A 1 209 ? 2.428 -5.215 -8.492 1 89.12 209 PHE A N 1
ATOM 1653 C CA . PHE A 1 209 ? 2.703 -4.07 -7.625 1 89.12 209 PHE A CA 1
ATOM 1654 C C . PHE A 1 209 ? 2.166 -2.785 -8.242 1 89.12 209 PHE A C 1
ATOM 1656 O O . PHE A 1 209 ? 2.064 -2.672 -9.469 1 89.12 209 PHE A O 1
ATOM 1663 N N . VAL A 1 210 ? 1.8 -1.91 -7.328 1 87.56 210 VAL A N 1
ATOM 1664 C CA . VAL A 1 210 ? 1.458 -0.558 -7.754 1 87.56 210 VAL A CA 1
ATOM 1665 C C . VAL A 1 210 ? 2.715 0.309 -7.781 1 87.56 210 VAL A C 1
ATOM 1667 O O . VAL A 1 210 ? 3.484 0.325 -6.816 1 87.56 210 VAL A O 1
ATOM 1670 N N . ASP A 1 211 ? 2.936 0.98 -8.883 1 79.06 211 ASP A N 1
ATOM 1671 C CA . ASP A 1 211 ? 4.09 1.87 -8.969 1 79.06 211 ASP A CA 1
ATOM 1672 C C . ASP A 1 211 ? 3.838 3.166 -8.195 1 79.06 211 ASP A C 1
ATOM 1674 O O . ASP A 1 211 ? 2.703 3.639 -8.117 1 79.06 211 ASP A O 1
ATOM 1678 N N . PRO A 1 212 ? 4.879 3.711 -7.688 1 77.12 212 PRO A N 1
ATOM 1679 C CA . PRO A 1 212 ? 4.699 4.969 -6.961 1 77.12 212 PRO A CA 1
ATOM 1680 C C . PRO A 1 212 ? 3.969 6.027 -7.781 1 77.12 212 PRO A C 1
ATOM 1682 O O . PRO A 1 212 ? 4.305 6.25 -8.945 1 77.12 212 PRO A O 1
ATOM 1685 N N . GLY A 1 213 ? 2.969 6.621 -7.078 1 71.62 213 GLY A N 1
ATOM 1686 C CA . GLY A 1 213 ? 2.203 7.668 -7.734 1 71.62 213 GLY A CA 1
ATOM 1687 C C . GLY A 1 213 ? 1.114 7.133 -8.641 1 71.62 213 GLY A C 1
ATOM 1688 O O . GLY A 1 213 ? 0.291 7.898 -9.148 1 71.62 213 GLY A O 1
ATOM 1689 N N . GLU A 1 214 ? 1.113 5.859 -8.867 1 75.25 214 GLU A N 1
ATOM 1690 C CA . GLU A 1 214 ? 0.105 5.207 -9.695 1 75.25 214 GLU A CA 1
ATOM 1691 C C . GLU A 1 214 ? -1.171 4.938 -8.898 1 75.25 214 GLU A C 1
ATOM 1693 O O . GLU A 1 214 ? -1.113 4.605 -7.715 1 75.25 214 GLU A O 1
ATOM 1698 N N . ALA A 1 215 ? -2.271 5.156 -9.617 1 76.5 215 ALA A N 1
ATOM 1699 C CA . ALA A 1 215 ? -3.523 4.727 -9 1 76.5 215 ALA A CA 1
ATOM 1700 C C . ALA A 1 215 ? -3.652 3.205 -9.016 1 76.5 215 ALA A C 1
ATOM 1702 O O . ALA A 1 215 ? -3.164 2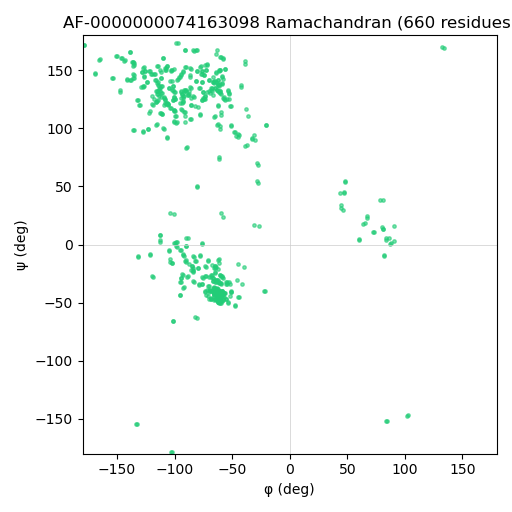.547 -9.938 1 76.5 215 ALA A O 1
ATOM 1703 N N . ALA A 1 216 ? -4.363 2.752 -7.98 1 84.38 216 ALA A N 1
ATOM 1704 C CA . ALA A 1 216 ? -4.523 1.303 -7.887 1 84.38 216 ALA A CA 1
ATOM 1705 C C . ALA A 1 216 ? -5.23 0.748 -9.117 1 84.38 216 ALA A C 1
ATOM 1707 O O . ALA A 1 216 ? -4.844 -0.295 -9.648 1 84.38 216 ALA A O 1
ATOM 1708 N N . ARG A 1 217 ? -6.273 1.431 -9.562 1 84.56 217 ARG A N 1
ATOM 1709 C CA . ARG A 1 217 ? -7.016 0.971 -10.727 1 84.56 217 ARG A CA 1
ATOM 1710 C C . ARG A 1 217 ? -6.133 0.959 -11.969 1 84.56 217 ARG A C 1
ATOM 1712 O O . ARG A 1 217 ? -6.195 0.027 -12.773 1 84.56 217 ARG A O 1
ATOM 1719 N N . THR A 1 218 ? -5.387 1.962 -12.094 1 80.19 218 THR A N 1
ATOM 1720 C CA . THR A 1 218 ? -4.465 2.041 -13.219 1 80.19 218 THR A CA 1
ATOM 1721 C C . THR A 1 218 ? -3.479 0.876 -13.195 1 80.19 218 THR A C 1
ATOM 1723 O O . THR A 1 218 ? -3.182 0.286 -14.234 1 80.19 218 THR A O 1
ATOM 1726 N N . ALA A 1 219 ? -2.992 0.634 -12.039 1 85.38 219 ALA A N 1
ATOM 1727 C CA . ALA A 1 219 ? -2.086 -0.504 -11.898 1 85.38 219 ALA A CA 1
ATOM 1728 C C . ALA A 1 219 ? -2.77 -1.802 -12.32 1 85.38 219 ALA A C 1
ATOM 1730 O O . ALA A 1 219 ? -2.172 -2.625 -13.023 1 85.38 219 ALA A O 1
ATOM 1731 N N . MET A 1 220 ? -4.02 -1.95 -11.883 1 89.75 220 MET A N 1
ATOM 1732 C CA . MET A 1 220 ? -4.758 -3.162 -12.227 1 89.75 220 MET A CA 1
ATOM 1733 C C . MET A 1 220 ? -4.902 -3.305 -13.734 1 89.75 220 MET A C 1
ATOM 1735 O O . MET A 1 220 ? -4.648 -4.375 -14.289 1 89.75 220 MET A O 1
ATOM 1739 N N . ILE A 1 221 ? -5.273 -2.291 -14.375 1 86.81 221 ILE A N 1
ATOM 1740 C CA . ILE A 1 221 ? -5.473 -2.285 -15.82 1 86.81 221 ILE A CA 1
ATOM 1741 C C . ILE A 1 221 ? -4.145 -2.547 -16.531 1 86.81 221 ILE A C 1
ATOM 1743 O O . ILE A 1 221 ? -4.082 -3.332 -17.469 1 86.81 221 ILE A O 1
ATOM 1747 N N . ARG A 1 222 ? -3.127 -1.938 -16.047 1 82 222 ARG A N 1
ATOM 1748 C CA . ARG A 1 222 ? -1.798 -2.127 -16.625 1 82 222 ARG A CA 1
ATOM 1749 C C . ARG A 1 222 ? -1.352 -3.58 -16.5 1 82 222 ARG A C 1
ATOM 1751 O O . ARG A 1 222 ? -0.87 -4.172 -17.469 1 82 222 ARG A O 1
ATOM 1758 N N . GLU A 1 223 ? -1.481 -4.098 -15.289 1 87.25 223 GLU A N 1
ATOM 1759 C CA . GLU A 1 223 ? -1.062 -5.477 -15.055 1 87.25 223 GLU A CA 1
ATOM 1760 C C . GLU A 1 223 ? -1.817 -6.445 -15.961 1 87.25 223 GLU A C 1
ATOM 1762 O O . GLU A 1 223 ? -1.24 -7.41 -16.469 1 87.25 223 GLU A O 1
ATOM 1767 N N . VAL A 1 224 ? -3.098 -6.234 -16.172 1 88.25 224 VAL A N 1
ATOM 1768 C CA . VAL A 1 224 ? -3.889 -7.098 -17.031 1 88.25 224 VAL A CA 1
ATOM 1769 C C . VAL A 1 224 ? -3.4 -6.969 -18.484 1 88.25 224 VAL A C 1
ATOM 1771 O O . VAL A 1 224 ? -3.289 -7.965 -19.203 1 88.25 224 VAL A O 1
ATOM 1774 N N . ARG A 1 225 ? -3.143 -5.809 -18.875 1 84.94 225 ARG A N 1
ATOM 1775 C CA . ARG A 1 225 ? -2.619 -5.582 -20.219 1 84.94 225 ARG A CA 1
ATOM 1776 C C . ARG A 1 225 ? -1.264 -6.258 -20.391 1 84.94 225 ARG A C 1
ATOM 1778 O O . ARG A 1 225 ? -1.028 -6.934 -21.391 1 84.94 225 ARG A O 1
ATOM 1785 N N . GLU A 1 226 ? -0.385 -6.039 -19.469 1 80 226 GLU A N 1
ATOM 1786 C CA . GLU A 1 226 ? 0.972 -6.57 -19.562 1 80 226 GLU A CA 1
ATOM 1787 C C . GLU A 1 226 ? 0.975 -8.094 -19.5 1 80 226 GLU A C 1
ATOM 1789 O O . GLU A 1 226 ? 1.697 -8.742 -20.266 1 80 226 GLU A O 1
ATOM 1794 N N . GLU A 1 227 ? 0.2 -8.688 -18.609 1 83.38 227 GLU A N 1
ATOM 1795 C CA . GLU A 1 227 ? 0.281 -10.117 -18.344 1 83.38 227 GLU A CA 1
ATOM 1796 C C . GLU A 1 227 ? -0.65 -10.898 -19.281 1 83.38 227 GLU A C 1
ATOM 1798 O O . GLU A 1 227 ? -0.385 -12.055 -19.594 1 83.38 227 GLU A O 1
ATOM 1803 N N . MET A 1 228 ? -1.751 -10.258 -19.734 1 83.94 228 MET A N 1
ATOM 1804 C CA . MET A 1 228 ? -2.754 -11.016 -20.484 1 83.94 228 MET A CA 1
ATOM 1805 C C . MET A 1 228 ? -2.959 -10.414 -21.875 1 83.94 228 MET A C 1
ATOM 1807 O O . MET A 1 228 ? -3.691 -10.977 -22.688 1 83.94 228 MET A O 1
ATOM 1811 N N . GLY A 1 229 ? -2.389 -9.312 -22.125 1 80.62 229 GLY A N 1
ATOM 1812 C CA . GLY A 1 229 ? -2.578 -8.648 -23.406 1 80.62 229 GLY A CA 1
ATOM 1813 C C . GLY A 1 229 ? -3.996 -8.148 -23.609 1 80.62 229 GLY A C 1
ATOM 1814 O O . GLY A 1 229 ? -4.457 -8.031 -24.75 1 80.62 229 GLY A O 1
ATOM 1815 N N . MET A 1 230 ? -4.68 -7.941 -22.609 1 84.88 230 MET A N 1
ATOM 1816 C CA . MET A 1 230 ? -6.086 -7.559 -22.672 1 84.88 230 MET A CA 1
ATOM 1817 C C . MET A 1 230 ? -6.277 -6.117 -22.203 1 84.88 230 MET A C 1
ATOM 1819 O O . MET A 1 230 ? -5.691 -5.695 -21.203 1 84.88 230 MET A O 1
ATOM 1823 N N . ALA A 1 231 ? -7.094 -5.461 -22.969 1 83.62 231 ALA A N 1
ATOM 1824 C CA . ALA A 1 231 ? -7.461 -4.102 -22.578 1 83.62 231 ALA A CA 1
ATOM 1825 C C . ALA A 1 231 ? -8.758 -4.094 -21.781 1 83.62 231 ALA A C 1
ATOM 1827 O O . ALA A 1 231 ? -9.727 -4.77 -22.141 1 83.62 231 ALA A O 1
ATOM 1828 N N . LEU A 1 232 ? -8.727 -3.395 -20.656 1 87.94 232 LEU A N 1
ATOM 1829 C CA . LEU A 1 232 ? -9.906 -3.262 -19.828 1 87.94 232 LEU A CA 1
ATOM 1830 C C . LEU A 1 232 ? -10.43 -1.83 -19.844 1 87.94 232 LEU A C 1
ATOM 1832 O O . LEU A 1 232 ? -9.648 -0.878 -19.891 1 87.94 232 LEU A O 1
ATOM 1836 N N . ASP A 1 233 ? -11.703 -1.719 -19.828 1 83.25 233 ASP A N 1
ATOM 1837 C CA . ASP A 1 233 ? -12.336 -0.426 -19.578 1 83.25 233 ASP A CA 1
ATOM 1838 C C . ASP A 1 233 ? -12.25 -0.038 -18.109 1 83.25 233 ASP A C 1
ATOM 1840 O O . ASP A 1 233 ? -12.648 -0.809 -17.234 1 83.25 233 ASP A O 1
ATOM 1844 N N . PRO A 1 234 ? -11.727 1.146 -17.891 1 81.06 234 PRO A N 1
ATOM 1845 C CA . PRO A 1 234 ? -11.602 1.573 -16.5 1 81.06 234 PRO A CA 1
ATOM 1846 C C . PRO A 1 234 ? -12.93 1.533 -15.75 1 81.06 234 PRO A C 1
ATOM 1848 O O . PRO A 1 234 ? -12.961 1.229 -14.555 1 81.06 234 PRO A O 1
ATOM 1851 N N . GLY A 1 235 ? -13.961 1.8 -16.406 1 80.75 235 GLY A N 1
ATOM 1852 C CA . GLY A 1 235 ? -15.281 1.775 -15.789 1 80.75 235 GLY A CA 1
ATOM 1853 C C . GLY A 1 235 ? -15.703 0.389 -15.336 1 80.75 235 GLY A C 1
ATOM 1854 O O . GLY A 1 235 ? -16.562 0.249 -14.469 1 80.75 235 GLY A O 1
ATOM 1855 N N . GLY A 1 236 ? -15.086 -0.57 -15.883 1 84.81 236 GLY A N 1
ATOM 1856 C CA . GLY A 1 236 ? -15.414 -1.945 -15.539 1 84.81 236 GLY A CA 1
ATOM 1857 C C . GLY A 1 236 ? -14.523 -2.52 -14.453 1 84.81 236 GLY A C 1
ATOM 1858 O O . GLY A 1 236 ? -14.727 -3.652 -14.008 1 84.81 236 GLY A O 1
ATOM 1859 N N . CYS A 1 237 ? -13.578 -1.805 -14.062 1 88 237 CYS A N 1
ATOM 1860 C CA . CYS A 1 237 ? -12.656 -2.232 -13.016 1 88 237 CYS A CA 1
ATOM 1861 C C . CYS A 1 237 ? -13.023 -1.587 -11.68 1 88 237 CYS A C 1
ATOM 1863 O O . CYS A 1 237 ? -12.664 -0.437 -11.422 1 88 237 CYS A O 1
ATOM 1865 N N . LYS A 1 238 ? -13.602 -2.379 -10.82 1 84.88 238 LYS A N 1
ATOM 1866 C CA . LYS A 1 238 ? -14.148 -1.855 -9.57 1 84.88 238 LYS A CA 1
ATOM 1867 C C . LYS A 1 238 ? -13.336 -2.334 -8.375 1 84.88 238 LYS A C 1
ATOM 1869 O O . LYS A 1 238 ? -13.039 -3.525 -8.258 1 84.88 238 LYS A O 1
ATOM 1874 N N . LEU A 1 239 ? -13 -1.356 -7.562 1 84.38 239 LEU A N 1
ATOM 1875 C CA . LEU A 1 239 ? -12.328 -1.681 -6.312 1 84.38 239 LEU A CA 1
ATOM 1876 C C . LEU A 1 239 ? -13.297 -2.293 -5.312 1 84.38 239 LEU A C 1
ATOM 1878 O O . LEU A 1 239 ? -14.359 -1.729 -5.047 1 84.38 239 LEU A O 1
ATOM 1882 N N . MET A 1 240 ? -12.898 -3.439 -4.785 1 81.25 240 MET A N 1
ATOM 1883 C CA . MET A 1 240 ? -13.719 -4.105 -3.777 1 81.25 240 MET A CA 1
ATOM 1884 C C . MET A 1 240 ? -13.32 -3.658 -2.375 1 81.25 240 MET A C 1
ATOM 1886 O O . MET A 1 240 ? -12.203 -3.201 -2.156 1 81.25 240 MET A O 1
ATOM 1890 N N . SER A 1 241 ? -14.234 -3.713 -1.463 1 76.69 241 SER A N 1
ATOM 1891 C CA . SER A 1 241 ? -13.969 -3.338 -0.079 1 76.69 241 SER A CA 1
ATOM 1892 C C . SER A 1 241 ? -13.289 -4.473 0.681 1 76.69 241 SER A C 1
ATOM 1894 O O . SER A 1 241 ? -13.75 -4.867 1.756 1 76.69 241 SER A O 1
ATOM 1896 N N . LEU A 1 242 ? -12.25 -4.992 0.095 1 74.88 242 LEU A N 1
ATOM 1897 C CA . LEU A 1 242 ? -11.453 -6.07 0.662 1 74.88 242 LEU A CA 1
ATOM 1898 C C . LEU A 1 242 ? -9.961 -5.789 0.495 1 74.88 242 LEU A C 1
ATOM 1900 O O . LEU A 1 242 ? -9.555 -5.137 -0.467 1 74.88 242 LEU A O 1
ATOM 1904 N N . VAL A 1 243 ? -9.25 -6.25 1.493 1 77.81 243 VAL A N 1
ATOM 1905 C CA . VAL A 1 243 ? -7.797 -6.141 1.427 1 77.81 243 VAL A CA 1
ATOM 1906 C C . VAL A 1 243 ? -7.156 -7.43 1.94 1 77.81 243 VAL A C 1
ATOM 1908 O O . VAL A 1 243 ? -7.699 -8.086 2.83 1 77.81 243 VAL A O 1
ATOM 1911 N N . GLN A 1 244 ? -6.102 -7.82 1.312 1 76.31 244 GLN A N 1
ATOM 1912 C CA . GLN A 1 244 ? -5.375 -9 1.762 1 76.31 244 GLN A CA 1
ATOM 1913 C C . GLN A 1 244 ? -3.879 -8.719 1.885 1 76.31 244 GLN A C 1
ATOM 1915 O O . GLN A 1 244 ? -3.236 -8.312 0.912 1 76.31 244 GLN A O 1
ATOM 1920 N N . PRO A 1 245 ? -3.402 -8.891 3.111 1 77.06 245 PRO A N 1
ATOM 1921 C CA . PRO A 1 245 ? -1.94 -8.867 3.201 1 77.06 245 PRO A CA 1
ATOM 1922 C C . PRO A 1 245 ? -1.291 -10.055 2.494 1 77.06 245 PRO A C 1
ATOM 1924 O O . PRO A 1 245 ? -1.831 -11.164 2.52 1 77.06 245 PRO A O 1
ATOM 1927 N N . TRP A 1 246 ? -0.218 -9.797 1.823 1 79 246 TRP A N 1
ATOM 1928 C CA . TRP A 1 246 ? 0.561 -10.859 1.196 1 79 246 TRP A CA 1
ATOM 1929 C C . TRP A 1 246 ? 2.006 -10.836 1.683 1 79 246 TRP A C 1
ATOM 1931 O O . TRP A 1 246 ? 2.83 -10.078 1.163 1 79 246 TRP A O 1
ATOM 1941 N N . PRO A 1 247 ? 2.299 -11.719 2.627 1 71 247 PRO A N 1
ATOM 1942 C CA . PRO A 1 247 ? 3.574 -11.641 3.346 1 71 247 PRO A CA 1
ATOM 1943 C C . PRO A 1 247 ? 4.777 -11.93 2.449 1 71 247 PRO A C 1
ATOM 1945 O O . PRO A 1 247 ? 5.871 -11.422 2.697 1 71 247 PRO A O 1
ATOM 1948 N N . THR A 1 248 ? 4.586 -12.75 1.412 1 70.62 248 THR A N 1
ATOM 1949 C CA . THR A 1 248 ? 5.719 -13.133 0.572 1 70.62 248 THR A CA 1
ATOM 1950 C C . THR A 1 248 ? 6.328 -11.906 -0.102 1 70.62 248 THR A C 1
ATOM 1952 O O . THR A 1 248 ? 7.547 -11.836 -0.293 1 70.62 248 THR A O 1
ATOM 1955 N N . SER A 1 249 ? 5.535 -10.992 -0.378 1 75.06 249 SER A N 1
ATOM 1956 C CA . SER A 1 249 ? 6.02 -9.805 -1.064 1 75.06 249 SER A CA 1
ATOM 1957 C C . SER A 1 249 ? 5.949 -8.578 -0.16 1 75.06 249 SER A C 1
ATOM 1959 O O . SER A 1 249 ? 6.227 -7.457 -0.599 1 75.06 249 SER A O 1
ATOM 1961 N N . SER A 1 250 ? 5.637 -8.797 1.086 1 80.38 250 SER A N 1
ATOM 1962 C CA . SER A 1 250 ? 5.457 -7.684 2.014 1 80.38 250 SER A CA 1
ATOM 1963 C C . SER A 1 250 ? 4.555 -6.605 1.42 1 80.38 250 SER A C 1
ATOM 1965 O O . SER A 1 250 ? 4.93 -5.434 1.367 1 80.38 250 SER A O 1
ATOM 1967 N N . SER A 1 251 ? 3.406 -7.039 1.008 1 85.44 251 SER A N 1
ATOM 1968 C CA . SER A 1 251 ? 2.518 -6.078 0.36 1 85.44 251 SER A CA 1
ATOM 1969 C C . SER A 1 251 ? 1.082 -6.234 0.854 1 85.44 251 SER A C 1
ATOM 1971 O O . SER A 1 251 ? 0.735 -7.25 1.458 1 85.44 251 SER A O 1
ATOM 1973 N N . LEU A 1 252 ? 0.403 -5.211 0.703 1 85.94 252 LEU A N 1
ATOM 1974 C CA . LEU A 1 252 ? -1.04 -5.164 0.911 1 85.94 252 LEU A CA 1
ATOM 1975 C C . LEU A 1 252 ? -1.776 -5.02 -0.417 1 85.94 252 LEU A C 1
ATOM 1977 O O . LEU A 1 252 ? -1.485 -4.109 -1.196 1 85.94 252 LEU A O 1
ATOM 1981 N N . MET A 1 253 ? -2.719 -5.953 -0.613 1 87.56 253 MET A N 1
ATOM 1982 C CA . MET A 1 253 ? -3.309 -6.047 -1.945 1 87.56 253 MET A CA 1
ATOM 1983 C C . MET A 1 253 ? -4.68 -5.379 -1.98 1 87.56 253 MET A C 1
ATOM 1985 O O . MET A 1 253 ? -5.562 -5.719 -1.191 1 87.56 253 MET A O 1
ATOM 1989 N N . PHE A 1 254 ? -4.805 -4.43 -2.918 1 86.88 254 PHE A N 1
ATOM 1990 C CA . PHE A 1 254 ? -6.121 -3.949 -3.312 1 86.88 254 PHE A CA 1
ATOM 1991 C C . PHE A 1 254 ? -6.824 -4.965 -4.207 1 86.88 254 PHE A C 1
ATOM 1993 O O . PHE A 1 254 ? -6.23 -5.473 -5.16 1 86.88 254 PHE A O 1
ATOM 2000 N N . VAL A 1 255 ? -8.055 -5.242 -3.861 1 87.81 255 VAL A N 1
ATOM 2001 C CA . VAL A 1 255 ? -8.781 -6.285 -4.578 1 87.81 255 VAL A CA 1
ATOM 2002 C C . VAL A 1 255 ? -9.75 -5.645 -5.574 1 87.81 255 VAL A C 1
ATOM 2004 O O . VAL A 1 255 ? -10.516 -4.746 -5.215 1 87.81 255 VAL A O 1
ATOM 2007 N N . PHE A 1 256 ? -9.719 -6.184 -6.82 1 90.94 256 PHE A N 1
ATOM 2008 C CA . PHE A 1 256 ? -10.523 -5.578 -7.875 1 90.94 256 PHE A CA 1
ATOM 2009 C C . PHE A 1 256 ? -11.414 -6.621 -8.539 1 90.94 256 PHE A C 1
ATOM 2011 O O . PHE A 1 256 ? -11.039 -7.789 -8.656 1 90.94 256 PHE A O 1
ATOM 2018 N N . TYR A 1 257 ? -12.594 -6.16 -8.906 1 90.69 257 TYR A N 1
ATOM 2019 C CA . TYR A 1 257 ? -13.469 -6.828 -9.867 1 90.69 257 TYR A CA 1
ATOM 2020 C C . TYR A 1 257 ? -13.422 -6.133 -11.227 1 90.69 257 TYR A C 1
ATOM 2022 O O . TYR A 1 257 ? -13.82 -4.973 -11.352 1 90.69 257 TYR A O 1
ATOM 2030 N N . CYS A 1 258 ? -12.953 -6.898 -12.203 1 94.12 258 CYS A N 1
ATOM 2031 C CA . CYS A 1 258 ? -12.758 -6.293 -13.516 1 94.12 258 CYS A CA 1
ATOM 2032 C C . CYS A 1 258 ? -13.617 -6.98 -14.57 1 94.12 258 CYS A C 1
ATOM 2034 O O . CYS A 1 258 ? -13.422 -8.156 -14.867 1 94.12 258 CYS A O 1
ATOM 2036 N N . ALA A 1 259 ? -14.484 -6.191 -15.18 1 92.12 259 ALA A N 1
ATOM 2037 C CA . ALA A 1 259 ? -15.32 -6.691 -16.266 1 92.12 259 ALA A CA 1
ATOM 2038 C C . ALA A 1 259 ? -14.672 -6.426 -17.625 1 92.12 259 ALA A C 1
ATOM 2040 O O . ALA A 1 259 ? -14.469 -5.273 -18 1 92.12 259 ALA A O 1
ATOM 2041 N N . ALA A 1 260 ? -14.352 -7.5 -18.281 1 92.56 260 ALA A N 1
ATOM 2042 C CA . ALA A 1 260 ? -13.844 -7.371 -19.641 1 92.56 260 ALA A CA 1
ATOM 2043 C C . ALA A 1 260 ? -14.984 -7.25 -20.656 1 92.56 260 ALA A C 1
ATOM 2045 O O . ALA A 1 260 ? -16.156 -7.355 -20.281 1 92.56 260 ALA A O 1
ATOM 2046 N N . SER A 1 261 ? -14.5 -6.848 -21.844 1 86.94 261 SER A N 1
ATOM 2047 C CA . SER A 1 261 ? -15.492 -6.719 -22.906 1 86.94 261 SER A CA 1
ATOM 2048 C C . SER A 1 261 ? -16.219 -8.031 -23.141 1 86.94 261 SER A C 1
ATOM 2050 O O . SER A 1 261 ? -15.719 -9.102 -22.781 1 86.94 261 SER A O 1
ATOM 2052 N N . LYS A 1 262 ? -17.422 -7.723 -23.812 1 82.75 262 LYS A N 1
ATOM 2053 C CA . LYS A 1 262 ? -18.188 -8.914 -24.188 1 82.75 262 LYS A CA 1
ATOM 2054 C C . LYS A 1 262 ? -17.406 -9.766 -25.188 1 82.75 262 LYS A C 1
ATOM 2056 O O . LYS A 1 262 ? -16.734 -9.234 -26.078 1 82.75 262 LYS A O 1
ATOM 2061 N N . MET A 1 263 ? -17.297 -10.969 -25.062 1 82 263 MET A N 1
ATOM 2062 C CA . MET A 1 263 ? -16.703 -11.961 -25.953 1 82 263 MET A CA 1
ATOM 2063 C C . MET A 1 263 ? -15.188 -12.039 -25.75 1 82 263 MET A C 1
ATOM 2065 O O . MET A 1 263 ? -14.484 -12.688 -26.516 1 82 263 MET A O 1
ATOM 2069 N N . ALA A 1 264 ? -14.719 -11.297 -24.734 1 84.88 264 ALA A N 1
ATOM 2070 C CA . ALA A 1 264 ? -13.297 -11.422 -24.438 1 84.88 264 ALA A CA 1
ATOM 2071 C C . ALA A 1 264 ? -12.906 -12.875 -24.188 1 84.88 264 ALA A C 1
ATOM 2073 O O . ALA A 1 264 ? -11.805 -13.297 -24.531 1 84.88 264 ALA A O 1
ATOM 2074 N N . SER A 1 265 ? -13.836 -13.57 -23.641 1 84.06 265 SER A N 1
ATOM 2075 C CA . SER A 1 265 ? -13.57 -14.961 -23.281 1 84.06 265 SER A CA 1
ATOM 2076 C C . SER A 1 265 ? -13.453 -15.836 -24.531 1 84.06 265 SER A C 1
ATOM 2078 O O . SER A 1 265 ? -12.977 -16.969 -24.453 1 84.06 265 SER A O 1
ATOM 2080 N N . ALA A 1 266 ? -13.891 -15.242 -25.594 1 83.5 266 ALA A N 1
ATOM 2081 C CA . ALA A 1 266 ? -13.828 -16 -26.844 1 83.5 266 ALA A CA 1
ATOM 2082 C C . ALA A 1 266 ? -12.523 -15.719 -27.594 1 83.5 266 ALA A C 1
ATOM 2084 O O . ALA A 1 266 ? -12.211 -16.391 -28.562 1 83.5 266 ALA A O 1
ATOM 2085 N N . LEU A 1 267 ? -11.773 -14.789 -27.141 1 79.19 267 LEU A N 1
ATOM 2086 C CA . LEU A 1 267 ? -10.523 -14.406 -27.781 1 79.19 267 LEU A CA 1
ATOM 2087 C C . LEU A 1 267 ? -9.336 -15.125 -27.156 1 79.19 267 LEU A C 1
ATOM 2089 O O . LEU A 1 267 ? -9.367 -15.445 -25.969 1 79.19 267 LEU A O 1
ATOM 2093 N N . PRO A 1 268 ? -8.391 -15.406 -27.984 1 78.69 268 PRO A N 1
ATOM 2094 C CA . PRO A 1 268 ? -7.199 -16.031 -27.422 1 78.69 268 PRO A CA 1
ATOM 2095 C C . PRO A 1 268 ? -6.453 -15.125 -26.438 1 78.69 268 PRO A C 1
ATOM 2097 O O . PRO A 1 268 ? -6.402 -13.906 -26.656 1 78.69 268 PRO A O 1
ATOM 2100 N N . LEU A 1 269 ? -5.98 -15.789 -25.359 1 79.94 269 LEU A N 1
ATOM 2101 C CA . LEU A 1 269 ? -5.137 -15.062 -24.422 1 79.94 269 LEU A CA 1
ATOM 2102 C C . LEU A 1 269 ? -3.717 -14.922 -24.953 1 79.94 269 LEU A C 1
ATOM 2104 O O . LEU A 1 269 ? -3.205 -15.828 -25.609 1 79.94 269 LEU A O 1
ATOM 2108 N N . SER A 1 270 ? -3.174 -13.766 -24.859 1 78.25 270 SER A N 1
ATOM 2109 C CA . SER A 1 270 ? -1.788 -13.531 -25.25 1 78.25 270 SER A CA 1
ATOM 2110 C C . SER A 1 270 ? -0.919 -13.211 -24.031 1 78.25 270 SER A C 1
ATOM 2112 O O . SER A 1 270 ? -1.183 -12.242 -23.312 1 78.25 270 SER A O 1
ATOM 2114 N N . PHE A 1 271 ? 0.02 -14.164 -23.75 1 71.88 271 PHE A N 1
ATOM 2115 C CA . PHE A 1 271 ? 0.932 -13.953 -22.625 1 71.88 271 PHE A CA 1
ATOM 2116 C C . PHE A 1 271 ? 2.184 -13.219 -23.078 1 71.88 271 PHE A C 1
ATOM 2118 O O . PHE A 1 271 ? 3.023 -13.781 -23.781 1 71.88 271 PHE A O 1
ATOM 2125 N N . LYS A 1 272 ? 2.041 -12 -23.141 1 61.69 272 LYS A N 1
ATOM 2126 C CA . LYS A 1 272 ? 3.16 -11.219 -23.656 1 61.69 272 LYS A CA 1
ATOM 2127 C C . LYS A 1 272 ? 4.344 -11.242 -22.703 1 61.69 272 LYS A C 1
ATOM 2129 O O . LYS A 1 272 ? 5.496 -11.305 -23.125 1 61.69 272 LYS A O 1
ATOM 2134 N N . ASP A 1 273 ? 4.012 -11.016 -21.453 1 60.59 273 ASP A N 1
ATOM 2135 C CA . ASP A 1 273 ? 5.129 -10.938 -20.516 1 60.59 273 ASP A CA 1
ATOM 2136 C C . ASP A 1 273 ? 5.445 -12.305 -19.906 1 60.59 273 ASP A C 1
ATOM 2138 O O . ASP A 1 273 ? 4.559 -13.148 -19.781 1 60.59 273 ASP A O 1
ATOM 2142 N N . CYS A 1 274 ? 6.566 -12.883 -20.266 1 56.88 274 CYS A N 1
ATOM 2143 C CA . CYS A 1 274 ? 7.125 -14.156 -19.828 1 56.88 274 CYS A CA 1
ATOM 2144 C C . CYS A 1 274 ? 6.73 -14.461 -18.391 1 56.88 274 CYS A C 1
ATOM 2146 O O . CYS A 1 274 ? 7.23 -15.422 -17.797 1 56.88 274 CYS A O 1
ATOM 2148 N N . GLU A 1 275 ? 5.711 -13.75 -17.922 1 65.06 275 GLU A N 1
ATOM 2149 C CA . GLU A 1 275 ? 5.426 -14.016 -16.516 1 65.06 275 GLU A CA 1
ATOM 2150 C C . GLU A 1 275 ? 4.328 -15.07 -16.359 1 65.06 275 GLU A C 1
ATOM 2152 O O . GLU A 1 275 ? 4.34 -15.852 -15.406 1 65.06 275 GLU A O 1
ATOM 2157 N N . ALA A 1 276 ? 3.395 -15.008 -17.391 1 66.81 276 ALA A N 1
ATOM 2158 C CA . ALA A 1 276 ? 2.303 -15.969 -17.281 1 66.81 276 ALA A CA 1
ATOM 2159 C C . ALA A 1 276 ? 2.639 -17.266 -18 1 66.81 276 ALA A C 1
ATOM 2161 O O . ALA A 1 276 ? 3.236 -17.25 -19.094 1 66.81 276 ALA A O 1
ATOM 2162 N N . SER A 1 277 ? 2.4 -18.375 -17.344 1 73.19 277 SER A N 1
ATOM 2163 C CA . SER A 1 277 ? 2.678 -19.672 -17.922 1 73.19 277 SER A CA 1
ATOM 2164 C C . SER A 1 277 ? 1.433 -20.266 -18.594 1 73.19 277 SER A C 1
ATOM 2166 O O . SER A 1 277 ? 1.536 -21.031 -19.547 1 73.19 277 SER A O 1
ATOM 2168 N N . ASP A 1 278 ? 0.338 -19.891 -18.094 1 80.94 278 ASP A N 1
ATOM 2169 C CA . ASP A 1 278 ? -0.903 -20.469 -18.609 1 80.94 278 ASP A CA 1
ATOM 2170 C C . ASP A 1 278 ? -2.113 -19.656 -18.141 1 80.94 278 ASP A C 1
ATOM 2172 O O . ASP A 1 278 ? -1.999 -18.828 -17.234 1 80.94 278 ASP A O 1
ATOM 2176 N N . GLY A 1 279 ? -3.213 -19.828 -18.906 1 86.88 279 GLY A N 1
ATOM 2177 C CA . GLY A 1 279 ? -4.461 -19.188 -18.531 1 86.88 279 GLY A CA 1
ATOM 2178 C C . GLY A 1 279 ? -5.652 -19.672 -19.328 1 86.88 279 GLY A C 1
ATOM 2179 O O . GLY A 1 279 ? -5.504 -20.125 -20.469 1 86.88 279 GLY A O 1
ATOM 2180 N N . PHE A 1 280 ? -6.734 -19.688 -18.734 1 89.12 280 PHE A N 1
ATOM 2181 C CA . PHE A 1 280 ? -7.969 -20.078 -19.406 1 89.12 280 PHE A CA 1
ATOM 2182 C C . PHE A 1 280 ? -9.164 -19.359 -18.781 1 89.12 280 PHE A C 1
ATOM 2184 O O . PHE A 1 280 ? -9.078 -18.844 -17.672 1 89.12 280 PHE A O 1
ATOM 2191 N N . TRP A 1 281 ? -10.211 -19.375 -19.562 1 93.19 281 TRP A N 1
ATOM 2192 C CA . TRP A 1 281 ? -11.484 -18.875 -19.047 1 93.19 281 TRP A CA 1
ATOM 2193 C C . TRP A 1 281 ? -12.312 -20.016 -18.453 1 93.19 281 TRP A C 1
ATOM 2195 O O . TRP A 1 281 ? -12.586 -21.016 -19.125 1 93.19 281 TRP A O 1
ATOM 2205 N N . ALA A 1 282 ? -12.68 -19.891 -17.219 1 93.88 282 ALA A N 1
ATOM 2206 C CA . ALA A 1 282 ? -13.461 -20.922 -16.531 1 93.88 282 ALA A CA 1
ATOM 2207 C C . ALA A 1 282 ? -14.93 -20.531 -16.453 1 93.88 282 ALA A C 1
ATOM 2209 O O . ALA A 1 282 ? -15.258 -19.375 -16.156 1 93.88 282 ALA A O 1
ATOM 2210 N N . ASP A 1 283 ? -15.75 -21.484 -16.719 1 94.25 283 ASP A N 1
ATOM 2211 C CA . ASP A 1 283 ? -17.172 -21.312 -16.484 1 94.25 283 ASP A CA 1
ATOM 2212 C C . ASP A 1 283 ? -17.625 -22.016 -15.211 1 94.25 283 ASP A C 1
ATOM 2214 O O . ASP A 1 283 ? -16.797 -22.562 -14.477 1 94.25 283 ASP A O 1
ATOM 2218 N N . LEU A 1 284 ? -18.953 -21.906 -14.984 1 94.69 284 LEU A N 1
ATOM 2219 C CA . LEU A 1 284 ? -19.5 -22.453 -13.742 1 94.69 284 LEU A CA 1
ATOM 2220 C C . LEU A 1 284 ? -19.266 -23.969 -13.672 1 94.69 284 LEU A C 1
ATOM 2222 O O . LEU A 1 284 ? -18.969 -24.5 -12.602 1 94.69 284 LEU A O 1
ATOM 2226 N N . ALA A 1 285 ? -19.438 -24.625 -14.719 1 93.88 285 ALA A N 1
ATOM 2227 C CA . ALA A 1 285 ? -19.281 -26.062 -14.75 1 93.88 285 ALA A CA 1
ATOM 2228 C C . ALA A 1 285 ? -17.844 -26.469 -14.375 1 93.88 285 ALA A C 1
ATOM 2230 O O . ALA A 1 285 ? -17.641 -27.391 -13.586 1 93.88 285 ALA A O 1
ATOM 2231 N N . ARG A 1 286 ? -16.922 -25.812 -14.93 1 92.44 286 ARG A N 1
ATOM 2232 C CA . ARG A 1 286 ? -15.523 -26.078 -14.625 1 92.44 286 ARG A CA 1
ATOM 2233 C C . ARG A 1 286 ? -15.211 -25.812 -13.164 1 92.44 286 ARG A C 1
ATOM 2235 O O . ARG A 1 286 ? -14.445 -26.547 -12.539 1 92.44 286 ARG A O 1
ATOM 2242 N N . TYR A 1 287 ? -15.758 -24.75 -12.656 1 94 287 TYR A N 1
ATOM 2243 C CA . TYR A 1 287 ? -15.539 -24.391 -11.266 1 94 287 TYR A CA 1
ATOM 2244 C C . TYR A 1 287 ? -16.094 -25.469 -10.336 1 94 287 TYR A C 1
ATOM 2246 O O . TYR A 1 287 ? -15.414 -25.891 -9.391 1 94 287 TYR A O 1
ATOM 2254 N N . LYS A 1 288 ? -17.266 -25.938 -10.641 1 92.44 288 LYS A N 1
ATOM 2255 C CA . LYS A 1 288 ? -17.875 -27 -9.852 1 92.44 288 LYS A CA 1
ATOM 2256 C C . LYS A 1 288 ? -17.031 -28.266 -9.898 1 92.44 288 LYS A C 1
ATOM 2258 O O . LYS A 1 288 ? -16.891 -28.953 -8.883 1 92.44 288 LYS A O 1
ATOM 2263 N N . GLY A 1 289 ? -16.562 -28.5 -11.016 1 91.31 289 GLY A N 1
ATOM 2264 C CA . GLY A 1 289 ? -15.656 -29.625 -11.148 1 91.31 289 GLY A CA 1
ATOM 2265 C C . GLY A 1 289 ? -14.406 -29.5 -10.305 1 91.31 289 GLY A C 1
ATOM 2266 O O . GLY A 1 289 ? -13.969 -30.469 -9.672 1 91.31 289 GLY A O 1
ATOM 2267 N N . ALA A 1 290 ? -13.844 -28.344 -10.32 1 91.06 290 ALA A N 1
ATOM 2268 C CA . ALA A 1 290 ? -12.641 -28.109 -9.531 1 91.06 290 ALA A CA 1
ATOM 2269 C C . ALA A 1 290 ? -12.914 -28.266 -8.039 1 91.06 290 ALA A C 1
ATOM 2271 O O . ALA A 1 290 ? -12.062 -28.75 -7.293 1 91.06 290 ALA A O 1
ATOM 2272 N N . ILE A 1 291 ? -14.039 -27.828 -7.637 1 90.19 291 ILE A N 1
ATOM 2273 C CA . ILE A 1 291 ? -14.445 -27.969 -6.242 1 90.19 291 ILE A CA 1
ATOM 2274 C C . ILE A 1 291 ? -14.531 -29.438 -5.867 1 90.19 291 ILE A C 1
ATOM 2276 O O . ILE A 1 291 ? -14.07 -29.844 -4.801 1 90.19 291 ILE A O 1
ATOM 2280 N N . GLN A 1 292 ? -15.07 -30.156 -6.684 1 87.31 292 GLN A N 1
ATOM 2281 C CA . GLN A 1 292 ? -15.227 -31.594 -6.445 1 87.31 292 GLN A CA 1
ATOM 2282 C C . GLN A 1 292 ? -13.867 -32.281 -6.391 1 87.31 292 GLN A C 1
ATOM 2284 O O . GLN A 1 292 ? -13.68 -33.219 -5.617 1 87.31 292 GLN A O 1
ATOM 2289 N N . ASP A 1 293 ? -12.984 -31.766 -7.133 1 84.56 293 ASP A N 1
ATOM 2290 C CA . ASP A 1 293 ? -11.656 -32.375 -7.254 1 84.56 293 ASP A CA 1
ATOM 2291 C C . ASP A 1 293 ? -10.797 -32.031 -6.039 1 84.56 293 ASP A C 1
ATOM 2293 O O . ASP A 1 293 ? -9.68 -32.562 -5.906 1 84.56 293 ASP A O 1
ATOM 2297 N N . GLU A 1 294 ? -11.234 -31.172 -5.234 1 83.44 294 GLU A N 1
ATOM 2298 C CA . GLU A 1 294 ? -10.406 -30.75 -4.105 1 83.44 294 GLU A CA 1
ATOM 2299 C C . GLU A 1 294 ? -10.117 -31.922 -3.174 1 83.44 294 GLU A C 1
ATOM 2301 O O . GLU A 1 294 ? -9.18 -31.875 -2.377 1 83.44 294 GLU A O 1
ATOM 2306 N N . SER A 1 295 ? -10.844 -33 -3.359 1 77.31 295 SER A N 1
ATOM 2307 C CA . SER A 1 295 ? -10.68 -34.188 -2.512 1 77.31 295 SER A CA 1
ATOM 2308 C C . SER A 1 295 ? -9.648 -35.125 -3.09 1 77.31 295 SER A C 1
ATOM 2310 O O . SER A 1 295 ? -9.188 -36.062 -2.4 1 77.31 295 SER A O 1
ATOM 2312 N N . ILE A 1 296 ? -9.32 -34.906 -4.336 1 75.44 296 ILE A N 1
ATOM 2313 C CA . ILE A 1 296 ? -8.375 -35.844 -4.957 1 75.44 296 ILE A CA 1
ATOM 2314 C C . ILE A 1 296 ? -6.969 -35.25 -4.898 1 75.44 296 ILE A C 1
ATOM 2316 O O . ILE A 1 296 ? -6.781 -34.094 -4.496 1 75.44 296 ILE A O 1
ATOM 2320 N N . ALA A 1 297 ? -6.016 -36.031 -5.285 1 70.75 297 ALA A N 1
ATOM 2321 C CA . ALA A 1 297 ? -4.605 -35.656 -5.223 1 70.75 297 ALA A CA 1
ATOM 2322 C C . ALA A 1 297 ? -4.324 -34.438 -6.105 1 70.75 297 ALA A C 1
ATOM 2324 O O . ALA A 1 297 ? -4.879 -34.312 -7.199 1 70.75 297 ALA A O 1
ATOM 2325 N N . VAL A 1 298 ? -3.492 -33.562 -5.668 1 70.31 298 VAL A N 1
ATOM 2326 C CA . VAL A 1 298 ? -3.184 -32.281 -6.312 1 70.31 298 VAL A CA 1
ATOM 2327 C C . VAL A 1 298 ? -2.703 -32.531 -7.738 1 70.31 298 VAL A C 1
ATOM 2329 O O . VAL A 1 298 ? -3.082 -31.797 -8.664 1 70.31 298 VAL A O 1
ATOM 2332 N N . GLU A 1 299 ? -1.91 -33.5 -7.883 1 69.69 299 GLU A N 1
ATOM 2333 C CA . GLU A 1 299 ? -1.286 -33.781 -9.172 1 69.69 299 GLU A CA 1
ATOM 2334 C C . GLU A 1 299 ? -2.332 -34.125 -10.227 1 69.69 299 GLU A C 1
ATOM 2336 O O . GLU A 1 299 ? -2.08 -34.031 -11.422 1 69.69 299 GLU A O 1
ATOM 2341 N N . SER A 1 300 ? -3.408 -34.5 -9.758 1 69.12 300 SER A N 1
ATOM 2342 C CA . SER A 1 300 ? -4.441 -35 -10.664 1 69.12 300 SER A CA 1
ATOM 2343 C C . SER A 1 300 ? -5.457 -33.906 -10.977 1 69.12 300 SER A C 1
ATOM 2345 O O . SER A 1 300 ? -6.363 -34.094 -11.789 1 69.12 300 SER A O 1
ATOM 2347 N N . ARG A 1 301 ? -5.223 -32.781 -10.352 1 70.25 301 ARG A N 1
ATOM 2348 C CA . ARG A 1 301 ? -6.227 -31.75 -10.516 1 70.25 301 ARG A CA 1
ATOM 2349 C C . ARG A 1 301 ? -5.953 -30.922 -11.773 1 70.25 301 ARG A C 1
ATOM 2351 O O . ARG A 1 301 ? -4.801 -30.641 -12.102 1 70.25 301 ARG A O 1
ATOM 2358 N N . GLN A 1 302 ? -7.035 -30.703 -12.469 1 71.62 302 GLN A N 1
ATOM 2359 C CA . GLN A 1 302 ? -6.93 -29.859 -13.656 1 71.62 302 GLN A CA 1
ATOM 2360 C C . GLN A 1 302 ? -6.824 -28.391 -13.281 1 71.62 302 GLN A C 1
ATOM 2362 O O . GLN A 1 302 ? -6.203 -27.609 -14 1 71.62 302 GLN A O 1
ATOM 2367 N N . TRP A 1 303 ? -7.488 -28.062 -12.242 1 83.19 303 TRP A N 1
ATOM 2368 C CA . TRP A 1 303 ? -7.535 -26.703 -11.742 1 83.19 303 TRP A CA 1
ATOM 2369 C C . TRP A 1 303 ? -7.371 -26.672 -10.227 1 83.19 303 TRP A C 1
ATOM 2371 O O . TRP A 1 303 ? -8.312 -26.969 -9.484 1 83.19 303 TRP A O 1
ATOM 2381 N N . LEU A 1 304 ? -6.145 -26.391 -9.953 1 84.69 304 LEU A N 1
ATOM 2382 C CA . LEU A 1 304 ? -5.895 -26.234 -8.523 1 84.69 304 LEU A CA 1
ATOM 2383 C C . LEU A 1 304 ? -6.387 -24.875 -8.031 1 84.69 304 LEU A C 1
ATOM 2385 O O . LEU A 1 304 ? -5.82 -23.844 -8.383 1 84.69 304 LEU A O 1
ATOM 2389 N N . LEU A 1 305 ? -7.418 -24.969 -7.211 1 86.56 305 LEU A N 1
ATOM 2390 C CA . LEU A 1 305 ? -7.988 -23.75 -6.648 1 86.56 305 LEU A CA 1
ATOM 2391 C C . LEU A 1 305 ? -7.121 -23.219 -5.516 1 86.56 305 LEU A C 1
ATOM 2393 O O . LEU A 1 305 ? -6.492 -24 -4.789 1 86.56 305 LEU A O 1
ATOM 2397 N N . PRO A 1 306 ? -7.137 -21.875 -5.453 1 82.88 306 PRO A N 1
ATOM 2398 C CA . PRO A 1 306 ? -6.457 -21.312 -4.285 1 82.88 306 PRO A CA 1
ATOM 2399 C C . PRO A 1 306 ? -7.07 -21.766 -2.965 1 82.88 306 PRO A C 1
ATOM 2401 O O . PRO A 1 306 ? -8.188 -22.281 -2.945 1 82.88 306 PRO A O 1
ATOM 2404 N N . ASP A 1 307 ? -6.23 -21.578 -1.968 1 76.94 307 ASP A N 1
ATOM 2405 C CA . ASP A 1 307 ? -6.703 -21.938 -0.636 1 76.94 307 ASP A CA 1
ATOM 2406 C C . ASP A 1 307 ? -7.941 -21.125 -0.252 1 76.94 307 ASP A C 1
ATOM 2408 O O . ASP A 1 307 ? -8.062 -19.953 -0.612 1 76.94 307 ASP A O 1
ATOM 2412 N N . LYS A 1 308 ? -8.789 -21.734 0.578 1 76 308 LYS A N 1
ATOM 2413 C CA . LYS A 1 308 ? -10.07 -21.141 0.958 1 76 308 LYS A CA 1
ATOM 2414 C C . LYS A 1 308 ? -9.867 -19.859 1.769 1 76 308 LYS A C 1
ATOM 2416 O O . LYS A 1 308 ? -10.766 -19.016 1.844 1 76 308 LYS A O 1
ATOM 2421 N N . LYS A 1 309 ? -8.695 -19.641 2.332 1 70.31 309 LYS A N 1
ATOM 2422 C CA . LYS A 1 309 ? -8.422 -18.453 3.146 1 70.31 309 LYS A CA 1
ATOM 2423 C C . LYS A 1 309 ? -7.891 -17.312 2.291 1 70.31 309 LYS A C 1
ATOM 2425 O O . LYS A 1 309 ? -7.734 -16.188 2.777 1 70.31 309 LYS A O 1
ATOM 2430 N N . SER A 1 310 ? -7.758 -17.594 1.062 1 77.25 310 SER A N 1
ATOM 2431 C CA . SER A 1 310 ? -7.188 -16.578 0.186 1 77.25 310 SER A CA 1
ATOM 2432 C C . SER A 1 310 ? -8.273 -15.727 -0.46 1 77.25 310 SER A C 1
ATOM 2434 O O . SER A 1 310 ? -9.375 -16.219 -0.72 1 77.25 310 SER A O 1
ATOM 2436 N N . VAL A 1 311 ? -7.914 -14.477 -0.707 1 81.25 311 VAL A N 1
ATOM 2437 C CA . VAL A 1 311 ? -8.836 -13.594 -1.414 1 81.25 311 VAL A CA 1
ATOM 2438 C C . VAL A 1 311 ? -9.062 -14.117 -2.832 1 81.25 311 VAL A C 1
ATOM 2440 O O . VAL A 1 311 ? -10.148 -13.945 -3.393 1 81.25 311 VAL A O 1
ATOM 2443 N N . ALA A 1 312 ? -8.07 -14.758 -3.357 1 86 312 ALA A N 1
ATOM 2444 C CA . ALA A 1 312 ? -8.219 -15.336 -4.691 1 86 312 ALA A CA 1
ATOM 2445 C C . ALA A 1 312 ? -9.359 -16.344 -4.727 1 86 312 ALA A C 1
ATOM 2447 O O . ALA A 1 312 ? -10.188 -16.328 -5.641 1 86 312 ALA A O 1
ATOM 2448 N N . ARG A 1 313 ? -9.352 -17.219 -3.768 1 84.44 313 ARG A N 1
ATOM 2449 C CA . ARG A 1 313 ? -10.438 -18.188 -3.676 1 84.44 313 ARG A CA 1
ATOM 2450 C C . ARG A 1 313 ? -11.781 -17.5 -3.465 1 84.44 313 ARG A C 1
ATOM 2452 O O . ARG A 1 313 ? -12.773 -17.859 -4.09 1 84.44 313 ARG A O 1
ATOM 2459 N N . TRP A 1 314 ? -11.773 -16.578 -2.607 1 84.19 314 TRP A N 1
ATOM 2460 C CA . TRP A 1 314 ? -12.992 -15.828 -2.301 1 84.19 314 TRP A CA 1
ATOM 2461 C C . TRP A 1 314 ? -13.586 -15.219 -3.564 1 84.19 314 TRP A C 1
ATOM 2463 O O . TRP A 1 314 ? -14.805 -15.273 -3.777 1 84.19 314 TRP A O 1
ATOM 2473 N N . MET A 1 315 ? -12.828 -14.625 -4.328 1 88.62 315 MET A N 1
ATOM 2474 C CA . MET A 1 315 ? -13.289 -13.977 -5.551 1 88.62 315 MET A CA 1
ATOM 2475 C C . MET A 1 315 ? -13.938 -14.992 -6.492 1 88.62 315 MET A C 1
ATOM 2477 O O . MET A 1 315 ? -14.977 -14.719 -7.086 1 88.62 315 MET A O 1
ATOM 2481 N N . TYR A 1 316 ? -13.336 -16.156 -6.617 1 91.31 316 TYR A N 1
ATOM 2482 C CA . TYR A 1 316 ? -13.953 -17.219 -7.414 1 91.31 316 TYR A CA 1
ATOM 2483 C C . TYR A 1 316 ? -15.305 -17.609 -6.84 1 91.31 316 TYR A C 1
ATOM 2485 O O . TYR A 1 316 ? -16.297 -17.672 -7.566 1 91.31 316 TYR A O 1
ATOM 2493 N N . ASP A 1 317 ? -15.297 -17.859 -5.57 1 87.75 317 ASP A N 1
ATOM 2494 C CA . ASP A 1 317 ? -16.516 -18.328 -4.906 1 87.75 317 ASP A CA 1
ATOM 2495 C C . ASP A 1 317 ? -17.656 -17.328 -5.094 1 87.75 317 ASP A C 1
ATOM 2497 O O . ASP A 1 317 ? -18.781 -17.719 -5.422 1 87.75 317 ASP A O 1
ATOM 2501 N N . VAL A 1 318 ? -17.359 -16.141 -4.93 1 85.56 318 VAL A N 1
ATOM 2502 C CA . VAL A 1 318 ? -18.375 -15.094 -5.02 1 85.56 318 VAL A CA 1
ATOM 2503 C C . VAL A 1 318 ? -18.859 -14.969 -6.461 1 85.56 318 VAL A C 1
ATOM 2505 O O . VAL A 1 318 ? -20.062 -14.875 -6.715 1 85.56 318 VAL A O 1
ATOM 2508 N N . PHE A 1 319 ? -18 -14.93 -7.336 1 91.12 319 PHE A N 1
ATOM 2509 C CA . PHE A 1 319 ? -18.359 -14.766 -8.742 1 91.12 319 PHE A CA 1
ATOM 2510 C C . PHE A 1 319 ? -19.25 -15.906 -9.219 1 91.12 319 PHE A C 1
ATOM 2512 O O . PHE A 1 319 ? -20.328 -15.68 -9.758 1 91.12 319 PHE A O 1
ATOM 2519 N N . PHE A 1 320 ? -18.828 -17.078 -8.953 1 93.5 320 PHE A N 1
ATOM 2520 C CA . PHE A 1 320 ? -19.547 -18.219 -9.492 1 93.5 320 PHE A CA 1
ATOM 2521 C C . PHE A 1 320 ? -20.844 -18.438 -8.727 1 93.5 320 PHE A C 1
ATOM 2523 O O . PHE A 1 320 ? -21.812 -18.984 -9.273 1 93.5 320 PHE A O 1
ATOM 2530 N N . SER A 1 321 ? -20.844 -18.062 -7.48 1 89.56 321 SER A N 1
ATOM 2531 C CA . SER A 1 321 ? -22.109 -18.047 -6.773 1 89.56 321 SER A CA 1
ATOM 2532 C C . SER A 1 321 ? -23.109 -17.094 -7.426 1 89.56 321 SER A C 1
ATOM 2534 O O . SER A 1 321 ? -24.297 -17.406 -7.539 1 89.56 321 SER A O 1
ATOM 2536 N N . SER A 1 322 ? -22.625 -15.938 -7.805 1 87.06 322 SER A N 1
ATOM 2537 C CA . SER A 1 322 ? -23.469 -14.953 -8.469 1 87.06 322 SER A CA 1
ATOM 2538 C C . SER A 1 322 ? -23.953 -15.461 -9.828 1 87.06 322 SER A C 1
ATOM 2540 O O . SER A 1 322 ? -25.078 -15.172 -10.234 1 87.06 322 SER A O 1
ATOM 2542 N N . VAL A 1 323 ? -23.172 -16.156 -10.555 1 85.88 323 VAL A N 1
ATOM 2543 C CA . VAL A 1 323 ? -23.531 -16.719 -11.852 1 85.88 323 VAL A CA 1
ATOM 2544 C C . VAL A 1 323 ? -24.609 -17.781 -11.664 1 85.88 323 VAL A C 1
ATOM 2546 O O . VAL A 1 323 ? -25.562 -17.859 -12.445 1 85.88 323 VAL A O 1
ATOM 2549 N N . SER A 1 324 ? -24.469 -18.516 -10.695 1 84.5 324 SER A N 1
ATOM 2550 C CA . SER A 1 324 ? -25.406 -19.594 -10.414 1 84.5 324 SER A CA 1
ATOM 2551 C C . SER A 1 324 ? -26.781 -19.047 -10.039 1 84.5 324 SER A C 1
ATOM 2553 O O . SER A 1 324 ? -27.797 -19.688 -10.281 1 84.5 324 SER A O 1
ATOM 2555 N N . SER A 1 325 ? -26.828 -17.906 -9.43 1 82.44 325 SER A N 1
ATOM 2556 C CA . SER A 1 325 ? -28.078 -17.344 -8.945 1 82.44 325 SER A CA 1
ATOM 2557 C C . SER A 1 325 ? -28.828 -16.594 -10.062 1 82.44 325 SER A C 1
ATOM 2559 O O . SER A 1 325 ? -29.969 -16.188 -9.883 1 82.44 325 SER A O 1
ATOM 2561 N N . ARG A 1 326 ? -28.281 -16.375 -11.117 1 72.25 326 ARG A N 1
ATOM 2562 C CA . ARG A 1 326 ? -28.938 -15.688 -12.227 1 72.25 326 ARG A CA 1
ATOM 2563 C C . ARG A 1 326 ? -29.906 -16.609 -12.945 1 72.25 326 ARG A C 1
ATOM 2565 O O . ARG A 1 326 ? -29.609 -17.797 -13.164 1 72.25 326 ARG A O 1
ATOM 2572 N N . PRO A 1 327 ? -31.188 -16.094 -13.016 1 60.69 327 PRO A N 1
ATOM 2573 C CA . PRO A 1 327 ? -32.188 -16.922 -13.695 1 60.69 327 PRO A CA 1
ATOM 2574 C C . PRO A 1 327 ? -31.766 -17.281 -15.125 1 60.69 327 PRO A C 1
ATOM 2576 O O . PRO A 1 327 ? -31.094 -16.484 -15.789 1 60.69 327 PRO A O 1
ATOM 2579 N N . GLU A 1 328 ? -31.703 -18.531 -15.492 1 49.94 328 GLU A N 1
ATOM 2580 C CA . GLU A 1 328 ? -31.453 -19 -16.844 1 49.94 328 GLU A CA 1
ATOM 2581 C C . GLU A 1 328 ? -32.281 -18.234 -17.875 1 49.94 328 GLU A C 1
ATOM 2583 O O . GLU A 1 328 ? -33.469 -18.062 -17.703 1 49.94 328 GLU A O 1
ATOM 2588 N N . VAL A 1 329 ? -31.812 -17.234 -18.438 1 42 329 VAL A N 1
ATOM 2589 C CA . VAL A 1 329 ? -32.594 -16.703 -19.547 1 42 329 VAL A CA 1
ATOM 2590 C C . VAL A 1 329 ? -32.906 -17.844 -20.531 1 42 329 VAL A C 1
ATOM 2592 O O . VAL A 1 329 ? -32.031 -18.578 -20.953 1 42 329 VAL A O 1
ATOM 2595 N N . PRO A 1 330 ? -34.156 -18.094 -20.703 1 37.06 330 PRO A N 1
ATOM 2596 C CA . PRO A 1 330 ? -34.531 -19.078 -21.734 1 37.06 330 PRO A CA 1
ATOM 2597 C C . PRO A 1 330 ? -33.875 -18.781 -23.094 1 37.06 330 PRO A C 1
ATOM 2599 O O . PRO A 1 330 ? -33.812 -17.625 -23.5 1 37.06 330 PRO A O 1
ATOM 2602 N N . ARG A 1 331 ? -32.875 -19.484 -23.453 1 34.59 331 ARG A N 1
ATOM 2603 C CA . ARG A 1 331 ? -32.531 -19.484 -24.875 1 34.59 331 ARG A CA 1
ATOM 2604 C C . ARG A 1 331 ? -33.812 -19.5 -25.719 1 34.59 331 ARG A C 1
ATOM 2606 O O . ARG A 1 331 ? -34.625 -20.422 -25.609 1 34.59 331 ARG A O 1
ATOM 2613 N N . GLN A 1 332 ? -34.406 -18.266 -25.969 1 28.09 332 GLN A N 1
ATOM 2614 C CA . GLN A 1 332 ? -35.281 -18.391 -27.125 1 28.09 332 GLN A CA 1
ATOM 2615 C C . GLN A 1 332 ? -34.469 -18.688 -28.391 1 28.09 332 GLN A C 1
ATOM 2617 O O . GLN A 1 332 ? -33.406 -18.125 -28.594 1 28.09 332 GLN A O 1
ATOM 2622 N N . MET B 1 1 ? -27.578 4.285 -1.688 1 19.94 1 MET B N 1
ATOM 2623 C CA . MET B 1 1 ? -26.297 4.977 -1.773 1 19.94 1 MET B CA 1
ATOM 2624 C C . MET B 1 1 ? -25.609 4.688 -3.102 1 19.94 1 MET B C 1
ATOM 2626 O O . MET B 1 1 ? -25.406 3.525 -3.465 1 19.94 1 MET B O 1
ATOM 2630 N N . GLU B 1 2 ? -25.781 5.527 -4.082 1 25.55 2 GLU B N 1
ATOM 2631 C CA . GLU B 1 2 ? -25.156 5.504 -5.406 1 25.55 2 GLU B CA 1
ATOM 2632 C C . GLU B 1 2 ? -23.672 5.164 -5.312 1 25.55 2 GLU B C 1
ATOM 2634 O O . GLU B 1 2 ? -23.016 5.449 -4.305 1 25.55 2 GLU B O 1
ATOM 2639 N N . PRO B 1 3 ? -23.266 4.348 -6.141 1 28.72 3 PRO B N 1
ATOM 2640 C CA . PRO B 1 3 ? -21.844 4.004 -6.184 1 28.72 3 PRO B CA 1
ATOM 2641 C C . PRO B 1 3 ? -20.938 5.23 -6.082 1 28.72 3 PRO B C 1
ATOM 2643 O O . PRO B 1 3 ? -21.234 6.281 -6.648 1 28.72 3 PRO B O 1
ATOM 2646 N N . VAL B 1 4 ? -20.5 5.57 -4.984 1 30 4 VAL B N 1
ATOM 2647 C CA . VAL B 1 4 ? -19.594 6.668 -4.688 1 30 4 VAL B CA 1
ATOM 2648 C C . VAL B 1 4 ? -18.656 6.895 -5.871 1 30 4 VAL B C 1
ATOM 2650 O O . VAL B 1 4 ? -17.969 5.969 -6.309 1 30 4 VAL B O 1
ATOM 2653 N N . LYS B 1 5 ? -19.062 7.852 -6.766 1 31.97 5 LYS B N 1
ATOM 2654 C CA . LYS B 1 5 ? -18.188 8.359 -7.812 1 31.97 5 LYS B CA 1
ATOM 2655 C C . LYS B 1 5 ? -16.734 8.367 -7.348 1 31.97 5 LYS B C 1
ATOM 2657 O O . LYS B 1 5 ? -16.422 8.914 -6.293 1 31.97 5 LYS B O 1
ATOM 2662 N N . VAL B 1 6 ? -16.156 7.352 -7.617 1 34.66 6 VAL B N 1
ATOM 2663 C CA . VAL B 1 6 ? -14.711 7.164 -7.469 1 34.66 6 VAL B CA 1
ATOM 2664 C C . VAL B 1 6 ? -13.992 8.508 -7.609 1 34.66 6 VAL B C 1
ATOM 2666 O O . VAL B 1 6 ? -14.133 9.188 -8.633 1 34.66 6 VAL B O 1
ATOM 2669 N N . LEU B 1 7 ? -14.133 9.383 -6.734 1 34.19 7 LEU B N 1
ATOM 2670 C CA . LEU B 1 7 ? -13.281 10.547 -6.953 1 34.19 7 LEU B CA 1
ATOM 2671 C C . LEU B 1 7 ? -12.109 10.195 -7.863 1 34.19 7 LEU B C 1
ATOM 2673 O O . LEU B 1 7 ? -11.516 9.117 -7.738 1 34.19 7 LEU B O 1
ATOM 2677 N N . SER B 1 8 ? -12.188 10.609 -9.164 1 35.19 8 SER B N 1
ATOM 2678 C CA . SER B 1 8 ? -11.234 10.758 -10.266 1 35.19 8 SER B CA 1
ATOM 2679 C C . SER B 1 8 ? -9.805 10.883 -9.742 1 35.19 8 SER B C 1
ATOM 2681 O O . SER B 1 8 ? -8.852 10.836 -10.523 1 35.19 8 SER B O 1
ATOM 2683 N N . TYR B 1 9 ? -9.773 11.633 -8.68 1 35.72 9 TYR B N 1
ATOM 2684 C CA . TYR B 1 9 ? -8.43 12.164 -8.531 1 35.72 9 TYR B CA 1
ATOM 2685 C C . TYR B 1 9 ? -7.395 11.047 -8.531 1 35.72 9 TYR B C 1
ATOM 2687 O O . TYR B 1 9 ? -6.227 11.273 -8.867 1 35.72 9 TYR B O 1
ATOM 2695 N N . ALA B 1 10 ? -7.707 10.07 -7.684 1 37.91 10 ALA B N 1
ATOM 2696 C CA . ALA B 1 10 ? -6.609 9.109 -7.602 1 37.91 10 ALA B CA 1
ATOM 2697 C C . ALA B 1 10 ? -6.449 8.344 -8.914 1 37.91 10 ALA B C 1
ATOM 2699 O O . ALA B 1 10 ? -5.684 7.383 -8.984 1 37.91 10 ALA B O 1
ATOM 2700 N N . GLU B 1 11 ? -7.551 8.281 -9.586 1 39.66 11 GLU B N 1
ATOM 2701 C CA . GLU B 1 11 ? -7.355 7.445 -10.773 1 39.66 11 GLU B CA 1
ATOM 2702 C C . GLU B 1 11 ? -6.277 8.023 -11.68 1 39.66 11 GLU B C 1
ATOM 2704 O O . GLU B 1 11 ? -6.363 9.188 -12.094 1 39.66 11 GLU B O 1
ATOM 2709 N N . PRO B 1 12 ? -5.23 7.453 -11.5 1 37.81 12 PRO B N 1
ATOM 2710 C CA . PRO B 1 12 ? -4.152 7.898 -12.383 1 37.81 12 PRO B CA 1
ATOM 2711 C C . PRO B 1 12 ? -4.629 8.172 -13.805 1 37.81 12 PRO B C 1
ATOM 2713 O O . PRO B 1 12 ? -5.688 7.684 -14.211 1 37.81 12 PRO B O 1
ATOM 2716 N N . LEU B 1 13 ? -3.832 9.031 -14.43 1 37.41 13 LEU B N 1
ATOM 2717 C CA . LEU B 1 13 ? -3.52 9.375 -15.812 1 37.41 13 LEU B CA 1
ATOM 2718 C C . LEU B 1 13 ? -3.492 8.133 -16.688 1 37.41 13 LEU B C 1
ATOM 2720 O O . LEU B 1 13 ? -3.172 7.043 -16.219 1 37.41 13 LEU B O 1
ATOM 2724 N N . ASP B 1 14 ? -4.328 8.125 -17.547 1 37.94 14 ASP B N 1
ATOM 2725 C CA . ASP B 1 14 ? -4.164 7.254 -18.703 1 37.94 14 ASP B CA 1
ATOM 2726 C C . ASP B 1 14 ? -2.688 7.008 -19 1 37.94 14 ASP B C 1
ATOM 2728 O O . ASP B 1 14 ? -2.023 7.855 -19.609 1 37.94 14 ASP B O 1
ATOM 2732 N N . THR B 1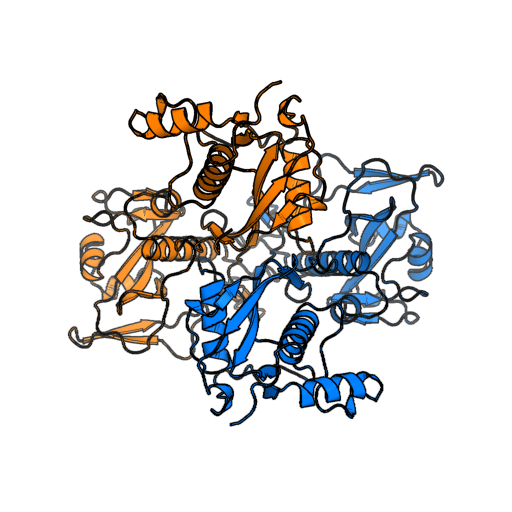 15 ? -1.987 6.586 -18.141 1 37.41 15 THR B N 1
ATOM 2733 C CA . THR B 1 15 ? -0.584 6.301 -18.438 1 37.41 15 THR B CA 1
ATOM 2734 C C . THR B 1 15 ? -0.456 5.27 -19.547 1 37.41 15 THR B C 1
ATOM 2736 O O . THR B 1 15 ? 0.478 4.465 -19.547 1 37.41 15 THR B O 1
ATOM 2739 N N . ARG B 1 16 ? -1.483 5.254 -20.375 1 34.53 16 ARG B N 1
ATOM 2740 C CA . ARG B 1 16 ? -1.25 4.398 -21.547 1 34.53 16 ARG B CA 1
ATOM 2741 C C . ARG B 1 16 ? 0.11 4.688 -22.172 1 34.53 16 ARG B C 1
ATOM 2743 O O . ARG B 1 16 ? 0.432 5.84 -22.469 1 34.53 16 ARG B O 1
ATOM 2750 N N . ILE B 1 17 ? 1.12 3.932 -21.859 1 36.56 17 ILE B N 1
ATOM 2751 C CA . ILE B 1 17 ? 2.377 3.939 -22.609 1 36.56 17 ILE B CA 1
ATOM 2752 C C . ILE B 1 17 ? 2.127 3.502 -24.047 1 36.56 17 ILE B C 1
ATOM 2754 O O . ILE B 1 17 ? 1.711 2.367 -24.297 1 36.56 17 ILE B O 1
ATOM 2758 N N . SER B 1 18 ? 1.586 4.383 -24.734 1 38.53 18 SER B N 1
ATOM 2759 C CA . SER B 1 18 ? 1.594 4.035 -26.141 1 38.53 18 SER B CA 1
ATOM 2760 C C . SER B 1 18 ? 2.998 4.141 -26.734 1 38.53 18 SER B C 1
ATOM 2762 O O . SER B 1 18 ? 3.811 4.941 -26.266 1 38.53 18 SER B O 1
ATOM 2764 N N . ASP B 1 19 ? 3.404 3.164 -27.406 1 44.03 19 ASP B N 1
ATOM 2765 C CA . ASP B 1 19 ? 4.668 3.156 -28.141 1 44.03 19 ASP B CA 1
ATOM 2766 C C . ASP B 1 19 ? 4.699 4.27 -29.188 1 44.03 19 ASP B C 1
ATOM 2768 O O . ASP B 1 19 ? 5.762 4.594 -29.719 1 44.03 19 ASP B O 1
ATOM 2772 N N . GLN B 1 20 ? 3.771 4.652 -29.781 1 44.84 20 GLN B N 1
ATOM 2773 C CA . GLN B 1 20 ? 3.818 5.656 -30.828 1 44.84 20 GLN B CA 1
ATOM 2774 C C . GLN B 1 20 ? 3.039 6.91 -30.438 1 44.84 20 GLN B C 1
ATOM 2776 O O . GLN B 1 20 ? 1.901 6.816 -29.969 1 44.84 20 GLN B O 1
ATOM 2781 N N . TYR B 1 21 ? 3.824 7.961 -30.047 1 52.78 21 TYR B N 1
ATOM 2782 C CA . TYR B 1 21 ? 3.066 9.133 -29.625 1 52.78 21 TYR B CA 1
ATOM 2783 C C . TYR B 1 21 ? 3.262 10.289 -30.594 1 52.78 21 TYR B C 1
ATOM 2785 O O . TYR B 1 21 ? 4.359 10.492 -31.125 1 52.78 21 TYR B O 1
ATOM 2793 N N . ASP B 1 22 ? 2.27 11 -31.016 1 57.81 22 ASP B N 1
ATOM 2794 C CA . ASP B 1 22 ? 2.266 12.125 -31.953 1 57.81 22 ASP B CA 1
ATOM 2795 C C . ASP B 1 22 ? 2.588 13.43 -31.234 1 57.81 22 ASP B C 1
ATOM 2797 O O . ASP B 1 22 ? 3.092 14.375 -31.859 1 57.81 22 ASP B O 1
ATOM 2801 N N . GLY B 1 23 ? 2.424 13.523 -29.922 1 63.91 23 GLY B N 1
ATOM 2802 C CA . GLY B 1 23 ? 2.576 14.805 -29.266 1 63.91 23 GLY B CA 1
ATOM 2803 C C . GLY B 1 23 ? 4.012 15.117 -28.875 1 63.91 23 GLY B C 1
ATOM 2804 O O . GLY B 1 23 ? 4.828 14.203 -28.75 1 63.91 23 GLY B O 1
ATOM 2805 N N . SER B 1 24 ? 4.359 16.406 -28.812 1 70.62 24 SER B N 1
ATOM 2806 C CA . SER B 1 24 ? 5.672 16.812 -28.328 1 70.62 24 SER B CA 1
ATOM 2807 C C . SER B 1 24 ? 5.898 16.359 -26.891 1 70.62 24 SER B C 1
ATOM 2809 O O . SER B 1 24 ? 4.98 16.406 -26.062 1 70.62 24 SER B O 1
ATOM 2811 N N . PRO B 1 25 ? 7.062 15.898 -26.688 1 72.56 25 PRO B N 1
ATOM 2812 C CA . PRO B 1 25 ? 7.352 15.438 -25.328 1 72.56 25 PRO B CA 1
ATOM 2813 C C . PRO B 1 25 ? 7.176 16.531 -24.281 1 72.56 25 PRO B C 1
ATOM 2815 O O . PRO B 1 25 ? 7.387 17.703 -24.562 1 72.56 25 PRO B O 1
ATOM 2818 N N . LYS B 1 26 ? 6.719 16.078 -23.188 1 78.44 26 LYS B N 1
ATOM 2819 C CA . LYS B 1 26 ? 6.531 16.953 -22.047 1 78.44 26 LYS B CA 1
ATOM 2820 C C . LYS B 1 26 ? 7.586 16.688 -20.969 1 78.44 26 LYS B C 1
ATOM 2822 O O . LYS B 1 26 ? 8.195 15.617 -20.953 1 78.44 26 LYS B O 1
ATOM 2827 N N . ALA B 1 27 ? 7.828 17.766 -20.266 1 77.94 27 ALA B N 1
ATOM 2828 C CA . ALA B 1 27 ? 8.875 17.656 -19.266 1 77.94 27 ALA B CA 1
ATOM 2829 C C . ALA B 1 27 ? 8.367 18.109 -17.891 1 77.94 27 ALA B C 1
ATOM 2831 O O . ALA B 1 27 ? 7.605 19.062 -17.781 1 77.94 27 ALA B O 1
ATOM 2832 N N . ILE B 1 28 ? 8.75 17.312 -16.953 1 78.19 28 ILE B N 1
ATOM 2833 C CA . ILE B 1 28 ? 8.617 17.719 -15.555 1 78.19 28 ILE B CA 1
ATOM 2834 C C . ILE B 1 28 ? 10 17.859 -14.922 1 78.19 28 ILE B C 1
ATOM 2836 O O . ILE B 1 28 ? 10.844 16.969 -15.062 1 78.19 28 ILE B O 1
ATOM 2840 N N . VAL B 1 29 ? 10.227 18.984 -14.281 1 76.5 29 VAL B N 1
ATOM 2841 C CA . VAL B 1 29 ? 11.508 19.203 -13.633 1 76.5 29 VAL B CA 1
ATOM 2842 C C . VAL B 1 29 ? 11.352 19.078 -12.117 1 76.5 29 VAL B C 1
ATOM 2844 O O . VAL B 1 29 ? 10.516 19.766 -11.516 1 76.5 29 VAL B O 1
ATOM 2847 N N . ILE B 1 30 ? 12.109 18.141 -11.578 1 76.88 30 ILE B N 1
ATOM 2848 C CA . ILE B 1 30 ? 12.133 17.969 -10.125 1 76.88 30 ILE B CA 1
ATOM 2849 C C . ILE B 1 30 ? 13.523 18.297 -9.594 1 76.88 30 ILE B C 1
ATOM 2851 O O . ILE B 1 30 ? 14.523 17.766 -10.086 1 76.88 30 ILE B O 1
ATOM 2855 N N . PHE B 1 31 ? 13.539 19.219 -8.68 1 74.62 31 PHE B N 1
ATOM 2856 C CA . PHE B 1 31 ? 14.797 19.625 -8.07 1 74.62 31 PHE B CA 1
ATOM 2857 C C . PHE B 1 31 ? 15.094 18.797 -6.832 1 74.62 31 PHE B C 1
ATOM 2859 O O . PHE B 1 31 ? 14.219 18.094 -6.32 1 74.62 31 PHE B O 1
ATOM 2866 N N . ASP B 1 32 ? 16.406 19.062 -6.512 1 70.38 32 ASP B N 1
ATOM 2867 C CA . ASP B 1 32 ? 16.797 18.438 -5.25 1 70.38 32 ASP B CA 1
ATOM 2868 C C . ASP B 1 32 ? 15.922 18.922 -4.102 1 70.38 32 ASP B C 1
ATOM 2870 O O . ASP B 1 32 ? 15.305 19.984 -4.188 1 70.38 32 ASP B O 1
ATOM 2874 N N . ASP B 1 33 ? 15.43 18.141 -3.102 1 65.81 33 ASP B N 1
ATOM 2875 C CA . ASP B 1 33 ? 14.609 18.453 -1.929 1 65.81 33 ASP B CA 1
ATOM 2876 C C . ASP B 1 33 ? 13.125 18.328 -2.244 1 65.81 33 ASP B C 1
ATOM 2878 O O . ASP B 1 33 ? 12.289 18.969 -1.595 1 65.81 33 ASP B O 1
ATOM 2882 N N . HIS B 1 34 ? 12.953 17.922 -3.414 1 72.06 34 HIS B N 1
ATOM 2883 C CA . HIS B 1 34 ? 11.602 17.547 -3.795 1 72.06 34 HIS B CA 1
ATOM 2884 C C . HIS B 1 34 ? 10.766 18.781 -4.152 1 72.06 34 HIS B C 1
ATOM 2886 O O . HIS B 1 34 ? 9.617 18.891 -3.727 1 72.06 34 HIS B O 1
ATOM 2892 N N . LYS B 1 35 ? 11.438 19.734 -4.812 1 71.44 35 LYS B N 1
ATOM 2893 C CA . LYS B 1 35 ? 10.75 20.922 -5.309 1 71.44 35 LYS B CA 1
ATOM 2894 C C . LYS B 1 35 ? 10.617 20.875 -6.832 1 71.44 35 LYS B C 1
ATOM 2896 O O . LYS B 1 35 ? 11.328 20.125 -7.5 1 71.44 35 LYS B O 1
ATOM 2901 N N . THR B 1 36 ? 9.562 21.5 -7.219 1 68.81 36 THR B N 1
ATOM 2902 C CA . THR B 1 36 ? 9.344 21.609 -8.656 1 68.81 36 THR B CA 1
ATOM 2903 C C . THR B 1 36 ? 8.883 23.016 -9.023 1 68.81 36 THR B C 1
ATOM 2905 O O . THR B 1 36 ? 8.672 23.859 -8.148 1 68.81 36 THR B O 1
ATOM 2908 N N . PHE B 1 37 ? 9.086 23.422 -10.281 1 64.88 37 PHE B N 1
ATOM 2909 C CA . PHE B 1 37 ? 8.57 24.734 -10.672 1 64.88 37 PHE B CA 1
ATOM 2910 C C . PHE B 1 37 ? 7.266 24.594 -11.445 1 64.88 37 PHE B C 1
ATOM 2912 O O . PHE B 1 37 ? 6.895 23.484 -11.852 1 64.88 37 PHE B O 1
ATOM 2919 N N . LEU B 1 38 ? 6.414 25.625 -11.328 1 61.31 38 LEU B N 1
ATOM 2920 C CA . LEU B 1 38 ? 5.234 25.812 -12.164 1 61.31 38 LEU B CA 1
ATOM 2921 C C . LEU B 1 38 ? 5.59 26.531 -13.453 1 61.31 38 LEU B C 1
ATOM 2923 O O . LEU B 1 38 ? 6.395 27.469 -13.445 1 61.31 38 LEU B O 1
ATOM 2927 N N . ALA B 1 39 ? 5.16 25.797 -14.609 1 57.41 39 ALA B N 1
ATOM 2928 C CA . ALA B 1 39 ? 5.32 26.5 -15.883 1 57.41 39 ALA B CA 1
ATOM 2929 C C . ALA B 1 39 ? 4.453 27.75 -15.938 1 57.41 39 ALA B C 1
ATOM 2931 O O . ALA B 1 39 ? 3.652 28 -15.031 1 57.41 39 ALA B O 1
ATOM 2932 N N . ARG B 1 40 ? 4.699 28.609 -16.812 1 53.41 40 ARG B N 1
ATOM 2933 C CA . ARG B 1 40 ? 4.027 29.875 -17.062 1 53.41 40 ARG B CA 1
ATOM 2934 C C . ARG B 1 40 ? 2.514 29.734 -16.938 1 53.41 40 ARG B C 1
ATOM 2936 O O . ARG B 1 40 ? 1.823 30.656 -16.516 1 53.41 40 ARG B O 1
ATOM 2943 N N . HIS B 1 41 ? 1.979 28.562 -17.328 1 54.38 41 HIS B N 1
ATOM 2944 C CA . HIS B 1 41 ? 0.528 28.422 -17.281 1 54.38 41 HIS B CA 1
ATOM 2945 C C . HIS B 1 41 ? 0.084 27.641 -16.047 1 54.38 41 HIS B C 1
ATOM 2947 O O . HIS B 1 41 ? -0.941 26.953 -16.078 1 54.38 41 HIS B O 1
ATOM 2953 N N . GLU B 1 42 ? 0.941 27.766 -15.141 1 62.47 42 GLU B N 1
ATOM 2954 C CA . GLU B 1 42 ? 0.599 27.234 -13.828 1 62.47 42 GLU B CA 1
ATOM 2955 C C . GLU B 1 42 ? 0.463 25.719 -13.875 1 62.47 42 GLU B C 1
ATOM 2957 O O . GLU B 1 42 ? -0.472 25.156 -13.297 1 62.47 42 GLU B O 1
ATOM 2962 N N . THR B 1 43 ? 1.077 25.234 -14.984 1 67.56 43 THR B N 1
ATOM 2963 C CA . THR B 1 43 ? 1.138 23.781 -15.031 1 67.56 43 THR B CA 1
ATOM 2964 C C . THR B 1 43 ? 2.541 23.281 -14.695 1 67.56 43 THR B C 1
ATOM 2966 O O . THR B 1 43 ? 3.531 23.938 -15.016 1 67.56 43 THR B O 1
ATOM 2969 N N . PRO B 1 44 ? 2.561 22.25 -13.984 1 70.94 44 PRO B N 1
ATOM 2970 C CA . PRO B 1 44 ? 3.875 21.688 -13.672 1 70.94 44 PRO B CA 1
ATOM 2971 C C . PRO B 1 44 ? 4.477 20.922 -14.852 1 70.94 44 PRO B C 1
ATOM 2973 O O . PRO B 1 44 ? 5.609 20.438 -14.758 1 70.94 44 PRO B O 1
ATOM 2976 N N . ILE B 1 45 ? 3.812 20.891 -15.93 1 75.5 45 ILE B N 1
ATOM 2977 C CA . ILE B 1 45 ? 4.262 20.141 -17.109 1 75.5 45 ILE B CA 1
ATOM 2978 C C . ILE B 1 45 ? 4.738 21.125 -18.188 1 75.5 45 ILE B C 1
ATOM 2980 O O . ILE B 1 45 ? 3.984 22 -18.609 1 75.5 45 ILE B O 1
ATOM 2984 N N . LEU B 1 46 ? 5.945 20.969 -18.531 1 76.12 46 LEU B N 1
ATOM 2985 C CA . LEU B 1 46 ? 6.562 21.812 -19.562 1 76.12 46 LEU B CA 1
ATOM 2986 C C . LEU B 1 46 ? 6.656 21.062 -20.891 1 76.12 46 LEU B C 1
ATOM 2988 O O . LEU B 1 46 ? 6.715 19.828 -20.906 1 76.12 46 LEU B O 1
ATOM 2992 N N . THR B 1 47 ? 6.582 21.969 -21.875 1 71.56 47 THR B N 1
ATOM 2993 C CA . THR B 1 47 ? 7.066 21.391 -23.125 1 71.56 47 THR B CA 1
ATOM 2994 C C . THR B 1 47 ? 8.586 21.25 -23.109 1 71.56 47 THR B C 1
ATOM 2996 O O . THR B 1 47 ? 9.266 21.938 -22.344 1 71.56 47 THR B O 1
ATOM 2999 N N . ILE B 1 48 ? 8.984 20.312 -23.906 1 68.38 48 ILE B N 1
ATOM 3000 C CA . ILE B 1 48 ? 10.43 20.125 -23.953 1 68.38 48 ILE B CA 1
ATOM 3001 C C . ILE B 1 48 ? 11.102 21.422 -24.391 1 68.38 48 ILE B C 1
ATOM 3003 O O . ILE B 1 48 ? 12.219 21.734 -23.969 1 68.38 48 ILE B O 1
ATOM 3007 N N . TYR B 1 49 ? 10.398 22.25 -25.156 1 68.19 49 TYR B N 1
ATOM 3008 C CA . TYR B 1 49 ? 10.93 23.531 -25.609 1 68.19 49 TYR B CA 1
ATOM 3009 C C . TYR B 1 49 ? 11.008 24.516 -24.453 1 68.19 49 TYR B C 1
ATOM 3011 O O . TYR B 1 49 ? 11.992 25.25 -24.312 1 68.19 49 TYR B O 1
ATOM 3019 N N . GLU B 1 50 ? 10.031 24.469 -23.641 1 71.38 50 GLU B N 1
ATOM 3020 C CA . GLU B 1 50 ? 10.016 25.328 -22.469 1 71.38 50 GLU B CA 1
ATOM 3021 C C . GLU B 1 50 ? 11.125 24.938 -21.484 1 71.38 50 GLU B C 1
ATOM 3023 O O . GLU B 1 50 ? 11.781 25.812 -20.906 1 71.38 50 GLU B O 1
ATOM 3028 N N . ALA B 1 51 ? 11.273 23.688 -21.406 1 70.5 51 ALA B N 1
ATOM 3029 C CA . ALA B 1 51 ? 12.32 23.203 -20.516 1 70.5 51 ALA B CA 1
ATOM 3030 C C . ALA B 1 51 ? 13.703 23.641 -21 1 70.5 51 ALA B C 1
ATOM 3032 O O . ALA B 1 51 ? 14.547 24.062 -20.203 1 70.5 51 ALA B O 1
ATOM 3033 N N . ARG B 1 52 ? 13.836 23.547 -22.219 1 67.88 52 ARG B N 1
ATOM 3034 C CA . ARG B 1 52 ? 15.102 23.969 -22.828 1 67.88 52 ARG B CA 1
ATOM 3035 C C . ARG B 1 52 ? 15.359 25.453 -22.578 1 67.88 52 ARG B C 1
ATOM 3037 O O . ARG B 1 52 ? 16.484 25.844 -22.25 1 67.88 52 ARG B O 1
ATOM 3044 N N . SER B 1 53 ? 14.305 26.125 -22.828 1 68.19 53 SER B N 1
ATOM 3045 C CA . SER B 1 53 ? 14.43 27.562 -22.656 1 68.19 53 SER B CA 1
ATOM 3046 C C . SER B 1 53 ? 14.742 27.922 -21.203 1 68.19 53 SER B C 1
ATOM 3048 O O . SER B 1 53 ? 15.508 28.844 -20.938 1 68.19 53 SER B O 1
ATOM 3050 N N . TYR B 1 54 ? 14.258 27.109 -20.422 1 66.31 54 TYR B N 1
ATOM 3051 C CA . TYR B 1 54 ? 14.461 27.359 -19 1 66.31 54 TYR B CA 1
ATOM 3052 C C . TYR B 1 54 ? 15.898 27.094 -18.594 1 66.31 54 TYR B C 1
ATOM 3054 O O . TYR B 1 54 ? 16.5 27.875 -17.859 1 66.31 54 TYR B O 1
ATOM 3062 N N . PHE B 1 55 ? 16.391 26.062 -19.062 1 65.12 55 PHE B N 1
ATOM 3063 C CA . PHE B 1 55 ? 17.734 25.672 -18.641 1 65.12 55 PHE B CA 1
ATOM 3064 C C . PHE B 1 55 ? 18.781 26.312 -19.547 1 65.12 55 PHE B C 1
ATOM 3066 O O . PHE B 1 55 ? 19.984 26.141 -19.312 1 65.12 55 PHE B O 1
ATOM 3073 N N . LYS B 1 56 ? 18.234 27.109 -20.375 1 62.59 56 LYS B N 1
ATOM 3074 C CA . LYS B 1 56 ? 19.141 27.719 -21.359 1 62.59 56 LYS B CA 1
ATOM 3075 C C . LYS B 1 56 ? 20.078 26.672 -21.969 1 62.59 56 LYS B C 1
ATOM 3077 O O . LYS B 1 56 ? 21.281 26.906 -22.078 1 62.59 56 LYS B O 1
ATOM 3082 N N . MET B 1 57 ? 19.594 25.453 -22.047 1 59.84 57 MET B N 1
ATOM 3083 C CA . MET B 1 57 ? 20.391 24.344 -22.562 1 59.84 57 MET B CA 1
ATOM 3084 C C . MET B 1 57 ? 19.719 23.719 -23.781 1 59.84 57 MET B C 1
ATOM 3086 O O . MET B 1 57 ? 18.5 23.797 -23.938 1 59.84 57 MET B O 1
ATOM 3090 N N . ARG B 1 58 ? 20.609 23.234 -24.703 1 55.75 58 ARG B N 1
ATOM 3091 C CA . ARG B 1 58 ? 20.078 22.438 -25.812 1 55.75 58 ARG B CA 1
ATOM 3092 C C . ARG B 1 58 ? 19.453 21.141 -25.297 1 55.75 58 ARG B C 1
ATOM 3094 O O . ARG B 1 58 ? 19.828 20.641 -24.234 1 55.75 58 ARG B O 1
ATOM 3101 N N . HIS B 1 59 ? 18.422 20.641 -25.969 1 54.78 59 HIS B N 1
ATOM 3102 C CA . HIS B 1 59 ? 17.656 19.453 -25.609 1 54.78 59 HIS B CA 1
ATOM 3103 C C . HIS B 1 59 ? 18.562 18.281 -25.266 1 54.78 59 HIS B C 1
ATOM 3105 O O . HIS B 1 59 ? 18.375 17.609 -24.25 1 54.78 59 HIS B O 1
ATOM 3111 N N . SER B 1 60 ? 19.438 18.094 -26.234 1 53.75 60 SER B N 1
ATOM 3112 C CA . SER B 1 60 ? 20.328 16.953 -26.094 1 53.75 60 SER B CA 1
ATOM 3113 C C . SER B 1 60 ? 21.188 17.078 -24.828 1 53.75 60 SER B C 1
ATOM 3115 O O . SER B 1 60 ? 21.5 16.062 -24.188 1 53.75 60 SER B O 1
ATOM 3117 N N . VAL B 1 61 ? 21.328 18.266 -24.516 1 53.41 61 VAL B N 1
ATOM 3118 C CA . VAL B 1 61 ? 22.219 18.516 -23.391 1 53.41 61 VAL B CA 1
ATOM 3119 C C . VAL B 1 61 ? 21.484 18.234 -22.078 1 53.41 61 VAL B C 1
ATOM 3121 O O . VAL B 1 61 ? 22.062 17.672 -21.156 1 53.41 61 VAL B O 1
ATOM 3124 N N . LEU B 1 62 ? 20.219 18.516 -22.078 1 61.34 62 LEU B N 1
ATOM 3125 C CA . LEU B 1 62 ? 19.438 18.297 -20.859 1 61.34 62 LEU B CA 1
ATOM 3126 C C . LEU B 1 62 ? 19.406 16.828 -20.484 1 61.34 62 LEU B C 1
ATOM 3128 O O . LEU B 1 62 ? 19.594 16.469 -19.328 1 61.34 62 LEU B O 1
ATOM 3132 N N . LEU B 1 63 ? 19.234 16.094 -21.484 1 61.06 63 LEU B N 1
ATOM 3133 C CA . LEU B 1 63 ? 19.109 14.648 -21.281 1 61.06 63 LEU B CA 1
ATOM 3134 C C . LEU B 1 63 ? 20.453 14.023 -20.938 1 61.06 63 LEU B C 1
ATOM 3136 O O . LEU B 1 63 ? 20.5 12.953 -20.312 1 61.06 63 LEU B O 1
ATOM 3140 N N . GLU B 1 64 ? 21.453 14.727 -21.438 1 61.97 64 GLU B N 1
ATOM 3141 C CA . GLU B 1 64 ? 22.781 14.195 -21.203 1 61.97 64 GLU B CA 1
ATOM 3142 C C . GLU B 1 64 ? 23.328 14.617 -19.828 1 61.97 64 GLU B C 1
ATOM 3144 O O . GLU B 1 64 ? 24.156 13.93 -19.25 1 61.97 64 GLU B O 1
ATOM 3149 N N . ILE B 1 65 ? 22.781 15.641 -19.406 1 64.06 65 ILE B N 1
ATOM 3150 C CA . ILE B 1 65 ? 23.359 16.234 -18.203 1 64.06 65 ILE B CA 1
ATOM 3151 C C . ILE B 1 65 ? 22.609 15.758 -16.969 1 64.06 65 ILE B C 1
ATOM 3153 O O . ILE B 1 65 ? 23.219 15.367 -15.977 1 64.06 65 ILE B O 1
ATOM 3157 N N . PHE B 1 66 ? 21.297 15.766 -17.156 1 71.56 66 PHE B N 1
ATOM 3158 C CA . PHE B 1 66 ? 20.531 15.453 -15.953 1 71.56 66 PHE B CA 1
ATOM 3159 C C . PHE B 1 66 ? 19.969 14.039 -16.031 1 71.56 66 PHE B C 1
ATOM 3161 O O . PHE B 1 66 ? 19.484 13.602 -17.078 1 71.56 66 PHE B O 1
ATOM 3168 N N . PRO B 1 67 ? 20.125 13.375 -14.93 1 73.62 67 PRO B N 1
ATOM 3169 C CA . PRO B 1 67 ? 19.406 12.109 -14.867 1 73.62 67 PRO B CA 1
ATOM 3170 C C . PRO B 1 67 ? 17.906 12.273 -15.18 1 73.62 67 PRO B C 1
ATOM 3172 O O . PRO B 1 67 ? 17.297 13.273 -14.781 1 73.62 67 PRO B O 1
ATOM 3175 N N . SER B 1 68 ? 17.453 11.484 -16.031 1 76.81 68 SER B N 1
ATOM 3176 C CA . SER B 1 68 ? 16.062 11.57 -16.438 1 76.81 68 SER B CA 1
ATOM 3177 C C . SER B 1 68 ? 15.422 10.188 -16.516 1 76.81 68 SER B C 1
ATOM 3179 O O . SER B 1 68 ? 16.125 9.172 -16.594 1 76.81 68 SER B O 1
ATOM 3181 N N . TYR B 1 69 ? 14.133 10.18 -16.344 1 75.88 69 TYR B N 1
ATOM 3182 C CA . TYR B 1 69 ? 13.367 8.953 -16.531 1 75.88 69 TYR B CA 1
ATOM 3183 C C . TYR B 1 69 ? 11.984 9.258 -17.094 1 75.88 69 TYR B C 1
ATOM 3185 O O . TYR B 1 69 ? 11.5 10.391 -17 1 75.88 69 TYR B O 1
ATOM 3193 N N . SER B 1 70 ? 11.375 8.289 -17.656 1 75.94 70 SER B N 1
ATOM 3194 C CA . SER B 1 70 ? 10.055 8.461 -18.25 1 75.94 70 SER B CA 1
ATOM 3195 C C . SER B 1 70 ? 8.953 8.023 -17.297 1 75.94 70 SER B C 1
ATOM 3197 O O . SER B 1 70 ? 9.125 7.062 -16.531 1 75.94 70 SER B O 1
ATOM 3199 N N . LEU B 1 71 ? 7.855 8.797 -17.344 1 76.12 71 LEU B N 1
ATOM 3200 C CA . LEU B 1 71 ? 6.672 8.422 -16.578 1 76.12 71 LEU B CA 1
ATOM 3201 C C . LEU B 1 71 ? 5.633 7.758 -17.469 1 76.12 71 LEU B C 1
ATOM 3203 O O . LEU B 1 71 ? 4.555 7.379 -17 1 76.12 71 LEU B O 1
ATOM 3207 N N . GLY B 1 72 ? 5.965 7.617 -18.688 1 70.06 72 GLY B N 1
ATOM 3208 C CA . GLY B 1 72 ? 4.996 7.137 -19.672 1 70.06 72 GLY B CA 1
ATOM 3209 C C . GLY B 1 72 ? 4.438 8.242 -20.547 1 70.06 72 GLY B C 1
ATOM 3210 O O . GLY B 1 72 ? 5.152 9.18 -20.906 1 70.06 72 GLY B O 1
ATOM 3211 N N . THR B 1 73 ? 3.135 8.078 -20.953 1 69.56 73 THR B N 1
ATOM 3212 C CA . THR B 1 73 ? 2.551 9.047 -21.875 1 69.56 73 THR B CA 1
ATOM 3213 C C . THR B 1 73 ? 1.384 9.781 -21.219 1 69.56 73 THR B C 1
ATOM 3215 O O . THR B 1 73 ? 0.689 9.211 -20.375 1 69.56 73 THR B O 1
ATOM 3218 N N . TYR B 1 74 ? 1.311 11.055 -21.531 1 71.25 74 TYR B N 1
ATOM 3219 C CA . TYR B 1 74 ? 0.198 11.922 -21.156 1 71.25 74 TYR B CA 1
ATOM 3220 C C . TYR B 1 74 ? -0.272 12.742 -22.359 1 71.25 74 TYR B C 1
ATOM 3222 O O . TYR B 1 74 ? 0.514 13.477 -22.969 1 71.25 74 TYR B O 1
ATOM 3230 N N . MET B 1 75 ? -1.604 12.594 -22.641 1 71.5 75 MET B N 1
ATOM 3231 C CA . MET B 1 75 ? -2.182 13.273 -23.797 1 71.5 75 MET B CA 1
ATOM 3232 C C . MET B 1 75 ? -1.316 13.07 -25.031 1 71.5 75 MET B C 1
ATOM 3234 O O . MET B 1 75 ? -0.935 14.039 -25.688 1 71.5 75 MET B O 1
ATOM 3238 N N . ASP B 1 76 ? -0.853 11.836 -25.266 1 68.94 76 ASP B N 1
ATOM 3239 C CA . ASP B 1 76 ? -0.132 11.375 -26.453 1 68.94 76 ASP B CA 1
ATOM 3240 C C . ASP B 1 76 ? 1.295 11.922 -26.469 1 68.94 76 ASP B C 1
ATOM 3242 O O . ASP B 1 76 ? 1.943 11.938 -27.516 1 68.94 76 ASP B O 1
ATOM 3246 N N . SER B 1 77 ? 1.653 12.469 -25.375 1 73.56 77 SER B N 1
ATOM 3247 C CA . SER B 1 77 ? 3.023 12.953 -25.266 1 73.56 77 SER B CA 1
ATOM 3248 C C . SER B 1 77 ? 3.811 12.172 -24.219 1 73.56 77 SER B C 1
ATOM 3250 O O . SER B 1 77 ? 3.275 11.82 -23.172 1 73.56 77 SER B O 1
ATOM 3252 N N . LEU B 1 78 ? 5.023 11.922 -24.594 1 74.06 78 LEU B N 1
ATOM 3253 C CA . LEU B 1 78 ? 5.926 11.336 -23.609 1 74.06 78 LEU B CA 1
ATOM 3254 C C . LEU B 1 78 ? 6.246 12.336 -22.516 1 74.06 78 LEU B C 1
ATOM 3256 O O . LEU B 1 78 ? 6.527 13.508 -22.797 1 74.06 78 LEU B O 1
ATOM 3260 N N . VAL B 1 79 ? 6.168 11.828 -21.297 1 78.5 79 VAL B N 1
ATOM 3261 C CA . VAL B 1 79 ? 6.492 12.703 -20.172 1 78.5 79 VAL B CA 1
ATOM 3262 C C . VAL B 1 79 ? 7.832 12.281 -19.562 1 78.5 79 VAL B C 1
ATOM 3264 O O . VAL B 1 79 ? 7.98 11.156 -19.094 1 78.5 79 VAL B O 1
ATOM 3267 N N . ILE B 1 80 ? 8.773 13.219 -19.547 1 77.56 80 ILE B N 1
ATOM 3268 C CA . ILE B 1 80 ? 10.109 12.961 -19.031 1 77.56 80 ILE B CA 1
ATOM 3269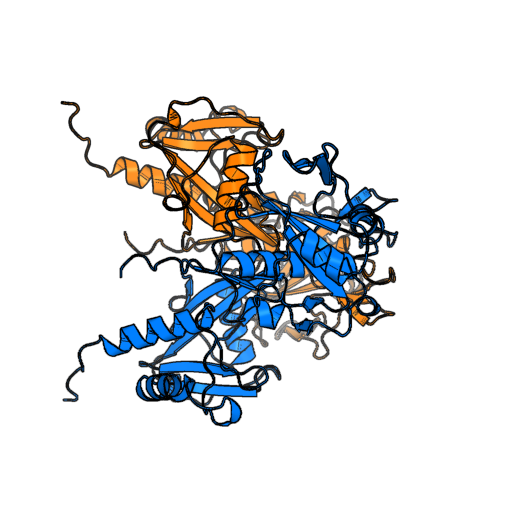 C C . ILE B 1 80 ? 10.344 13.805 -17.781 1 77.56 80 ILE B C 1
ATOM 3271 O O . ILE B 1 80 ? 10.031 15 -17.75 1 77.56 80 ILE B O 1
ATOM 3275 N N . VAL B 1 81 ? 10.836 13.109 -16.797 1 81.38 81 VAL B N 1
ATOM 3276 C CA . VAL B 1 81 ? 11.195 13.812 -15.57 1 81.38 81 VAL B CA 1
ATOM 3277 C C . VAL B 1 81 ? 12.703 14.062 -15.547 1 81.38 81 VAL B C 1
ATOM 3279 O O . VAL B 1 81 ? 13.492 13.148 -15.773 1 81.38 81 VAL B O 1
ATOM 3282 N N . PHE B 1 82 ? 13.055 15.305 -15.258 1 79.19 82 PHE B N 1
ATOM 3283 C CA . PHE B 1 82 ? 14.453 15.68 -15.086 1 79.19 82 PHE B CA 1
ATOM 3284 C C . PHE B 1 82 ? 14.773 15.953 -13.625 1 79.19 82 PHE B C 1
ATOM 3286 O O . PHE B 1 82 ? 14.07 16.734 -12.969 1 79.19 82 PHE B O 1
ATOM 3293 N N . LEU B 1 83 ? 15.766 15.227 -13.203 1 80.69 83 LEU B N 1
ATOM 3294 C CA . LEU B 1 83 ? 16.266 15.469 -11.859 1 80.69 83 LEU B CA 1
ATOM 3295 C C . LEU B 1 83 ? 17.391 16.484 -11.867 1 80.69 83 LEU B C 1
ATOM 3297 O O . LEU B 1 83 ? 18.484 16.203 -12.352 1 80.69 83 LEU B O 1
ATOM 3301 N N . CYS B 1 84 ? 17.094 17.672 -11.234 1 77.81 84 CYS B N 1
ATOM 3302 C CA . CYS B 1 84 ? 18.047 18.766 -11.32 1 77.81 84 CYS B CA 1
ATOM 3303 C C . CYS B 1 84 ? 18.453 19.25 -9.93 1 77.81 84 CYS B C 1
ATOM 3305 O O . CYS B 1 84 ? 17.641 19.25 -9.008 1 77.81 84 CYS B O 1
ATOM 3307 N N . PRO B 1 85 ? 19.75 19.547 -9.797 1 76.19 85 PRO B N 1
ATOM 3308 C CA . PRO B 1 85 ? 20.125 20.234 -8.562 1 76.19 85 PRO B CA 1
ATOM 3309 C C . PRO B 1 85 ? 19.438 21.594 -8.406 1 76.19 85 PRO B C 1
ATOM 3311 O O . PRO B 1 85 ? 19.156 22.266 -9.398 1 76.19 85 PRO B O 1
ATOM 3314 N N . MET B 1 86 ? 19.25 21.906 -7.203 1 74.69 86 MET B N 1
ATOM 3315 C CA . MET B 1 86 ? 18.578 23.172 -6.918 1 74.69 86 MET B CA 1
ATOM 3316 C C . MET B 1 86 ? 19.375 24.344 -7.488 1 74.69 86 MET B C 1
ATOM 3318 O O . MET B 1 86 ? 18.812 25.375 -7.859 1 74.69 86 MET B O 1
ATOM 3322 N N . GLU B 1 87 ? 20.594 24.156 -7.609 1 73.12 87 GLU B N 1
ATOM 3323 C CA . GLU B 1 87 ? 21.484 25.203 -8.102 1 73.12 87 GLU B CA 1
ATOM 3324 C C . GLU B 1 87 ? 21.172 25.562 -9.555 1 73.12 87 GLU B C 1
ATOM 3326 O O . GLU B 1 87 ? 21.484 26.656 -10.008 1 73.12 87 GLU B O 1
ATOM 3331 N N . CYS B 1 88 ? 20.562 24.578 -10.242 1 70.88 88 CYS B N 1
ATOM 3332 C CA . CYS B 1 88 ? 20.234 24.797 -11.648 1 70.88 88 CYS B CA 1
ATOM 3333 C C . CYS B 1 88 ? 18.938 25.578 -11.789 1 70.88 88 CYS B C 1
ATOM 3335 O O . CYS B 1 88 ? 18.547 25.953 -12.898 1 70.88 88 CYS B O 1
ATOM 3337 N N . ALA B 1 89 ? 18.234 25.625 -10.609 1 64.06 89 ALA B N 1
ATOM 3338 C CA . ALA B 1 89 ? 16.969 26.359 -10.68 1 64.06 89 ALA B CA 1
ATOM 3339 C C . ALA B 1 89 ? 17.203 27.812 -11.094 1 64.06 89 ALA B C 1
ATOM 3341 O O . ALA B 1 89 ? 18.047 28.5 -10.523 1 64.06 89 ALA B O 1
ATOM 3342 N N . ALA B 1 90 ? 16.656 28.047 -12.32 1 59.31 90 ALA B N 1
ATOM 3343 C CA . ALA B 1 90 ? 16.781 29.438 -12.773 1 59.31 90 ALA B CA 1
ATOM 3344 C C . ALA B 1 90 ? 15.883 30.359 -11.961 1 59.31 90 ALA B C 1
ATOM 3346 O O . ALA B 1 90 ? 14.797 29.969 -11.531 1 59.31 90 ALA B O 1
ATOM 3347 N N . SER B 1 91 ? 16.344 31.453 -11.477 1 56.44 91 SER B N 1
ATOM 3348 C CA . SER B 1 91 ? 15.727 32.5 -10.656 1 56.44 91 SER B CA 1
ATOM 3349 C C . SER B 1 91 ? 14.344 32.875 -11.18 1 56.44 91 SER B C 1
ATOM 3351 O O . SER B 1 91 ? 13.547 33.469 -10.461 1 56.44 91 SER B O 1
ATOM 3353 N N . ALA B 1 92 ? 14.078 32.469 -12.469 1 54.53 92 ALA B N 1
ATOM 3354 C CA . ALA B 1 92 ? 12.898 33.156 -13.008 1 54.53 92 ALA B CA 1
ATOM 3355 C C . ALA B 1 92 ? 11.633 32.344 -12.734 1 54.53 92 ALA B C 1
ATOM 3357 O O . ALA B 1 92 ? 10.523 32.844 -12.969 1 54.53 92 ALA B O 1
ATOM 3358 N N . LEU B 1 93 ? 11.742 31.125 -12.281 1 60.47 93 LEU B N 1
ATOM 3359 C CA . LEU B 1 93 ? 10.445 30.484 -12.062 1 60.47 93 LEU B CA 1
ATOM 3360 C C . LEU B 1 93 ? 10.273 30.094 -10.594 1 60.47 93 LEU B C 1
ATOM 3362 O O . LEU B 1 93 ? 11.211 29.609 -9.961 1 60.47 93 LEU B O 1
ATOM 3366 N N . PRO B 1 94 ? 9.188 30.547 -10.148 1 65.69 94 PRO B N 1
ATOM 3367 C CA . PRO B 1 94 ? 8.891 30.156 -8.766 1 65.69 94 PRO B CA 1
ATOM 3368 C C . PRO B 1 94 ? 8.922 28.641 -8.562 1 65.69 94 PRO B C 1
ATOM 3370 O O . PRO B 1 94 ? 8.453 27.891 -9.414 1 65.69 94 PRO B O 1
ATOM 3373 N N . VAL B 1 95 ? 9.688 28.25 -7.645 1 69.12 95 VAL B N 1
ATOM 3374 C 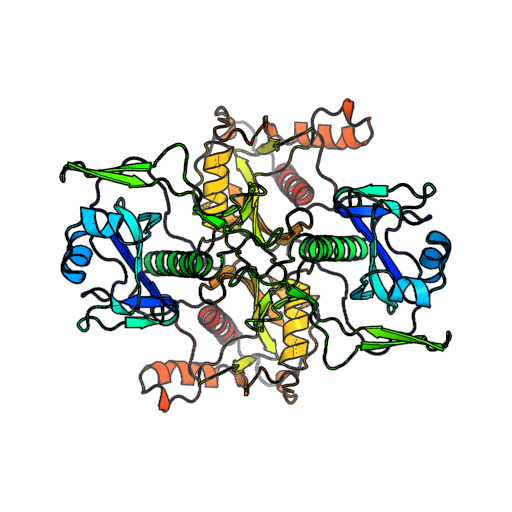CA . VAL B 1 95 ? 9.781 26.844 -7.246 1 69.12 95 VAL B CA 1
ATOM 3375 C C . VAL B 1 95 ? 8.844 26.578 -6.07 1 69.12 95 VAL B C 1
ATOM 3377 O O . VAL B 1 95 ? 8.742 27.391 -5.156 1 69.12 95 VAL B O 1
ATOM 3380 N N . TYR B 1 96 ? 7.988 25.531 -6.312 1 69.38 96 TYR B N 1
ATOM 3381 C CA . TYR B 1 96 ? 7.035 25.141 -5.281 1 69.38 96 TYR B CA 1
ATOM 3382 C C . TYR B 1 96 ? 7.328 23.734 -4.766 1 69.38 96 TYR B C 1
ATOM 3384 O O . TYR B 1 96 ? 7.988 22.938 -5.441 1 69.38 96 TYR B O 1
ATOM 3392 N N . SER B 1 97 ? 6.867 23.609 -3.496 1 69.56 97 SER B N 1
ATOM 3393 C CA . SER B 1 97 ? 6.875 22.234 -3 1 69.56 97 SER B CA 1
ATOM 3394 C C . SER B 1 97 ? 6.012 21.328 -3.869 1 69.56 97 SER B C 1
ATOM 3396 O O . SER B 1 97 ? 4.922 21.719 -4.289 1 69.56 97 SER B O 1
ATOM 3398 N N . THR B 1 98 ? 6.582 20.234 -4.27 1 64.81 98 THR B N 1
ATOM 3399 C CA . THR B 1 98 ? 5.855 19.281 -5.105 1 64.81 98 THR B CA 1
ATOM 3400 C C . THR B 1 98 ? 4.52 18.906 -4.469 1 64.81 98 THR B C 1
ATOM 3402 O O . THR B 1 98 ? 3.514 18.766 -5.168 1 64.81 98 THR B O 1
ATOM 3405 N N . VAL B 1 99 ? 4.473 18.891 -3.168 1 63.03 99 VAL B N 1
ATOM 3406 C CA . VAL B 1 99 ? 3.252 18.531 -2.449 1 63.03 99 VAL B CA 1
ATOM 3407 C C . VAL B 1 99 ? 2.209 19.641 -2.639 1 63.03 99 VAL B C 1
ATOM 3409 O O . VAL B 1 99 ? 1.019 19.344 -2.791 1 63.03 99 VAL B O 1
ATOM 3412 N N . SER B 1 100 ? 2.738 20.828 -2.602 1 63.16 100 SER B N 1
ATOM 3413 C CA . SER B 1 100 ? 1.829 21.969 -2.785 1 63.16 100 SER B CA 1
ATOM 3414 C C . SER B 1 100 ? 1.155 21.906 -4.152 1 63.16 100 SER B C 1
ATOM 3416 O O . SER B 1 100 ? -0.031 22.219 -4.277 1 63.16 100 SER B O 1
ATOM 3418 N N . ILE B 1 101 ? 1.937 21.531 -5.09 1 60.22 101 ILE B N 1
ATOM 3419 C CA . ILE B 1 101 ? 1.396 21.5 -6.445 1 60.22 101 ILE B CA 1
ATOM 3420 C C . ILE B 1 101 ? 0.444 20.312 -6.586 1 60.22 101 ILE B C 1
ATOM 3422 O O . ILE B 1 101 ? -0.585 20.406 -7.258 1 60.22 101 ILE B O 1
ATOM 3426 N N . TYR B 1 102 ? 0.897 19.219 -5.969 1 59.72 102 TYR B N 1
ATOM 3427 C CA . TYR B 1 102 ? 0.046 18.031 -5.98 1 59.72 102 TYR B CA 1
ATOM 3428 C C . TYR B 1 102 ? -1.36 18.375 -5.5 1 59.72 102 TYR B C 1
ATOM 3430 O O . TYR B 1 102 ? -2.348 17.922 -6.082 1 59.72 102 TYR B O 1
ATOM 3438 N N . VAL B 1 103 ? -1.301 19.125 -4.457 1 55.81 103 VAL B N 1
ATOM 3439 C CA . VAL B 1 103 ? -2.578 19.484 -3.848 1 55.81 103 VAL B CA 1
ATOM 3440 C C . VAL B 1 103 ? -3.162 20.719 -4.547 1 55.81 103 VAL B C 1
ATOM 3442 O O . VAL B 1 103 ? -4.363 20.984 -4.453 1 55.81 103 VAL B O 1
ATOM 3445 N N . CYS B 1 104 ? -2.189 21.422 -5.176 1 53.75 104 CYS B N 1
ATOM 3446 C CA . CYS B 1 104 ? -2.609 22.766 -5.555 1 53.75 104 CYS B CA 1
ATOM 3447 C C . CYS B 1 104 ? -3.602 22.719 -6.711 1 53.75 104 CYS B C 1
ATOM 3449 O O . CYS B 1 104 ? -3.613 21.766 -7.488 1 53.75 104 CYS B O 1
ATOM 3451 N N . LYS B 1 105 ? -4.383 23.688 -6.816 1 55.84 105 LYS B N 1
ATOM 3452 C CA . LYS B 1 105 ? -5.656 24.062 -7.422 1 55.84 105 LYS B CA 1
ATOM 3453 C C . LYS B 1 105 ? -5.555 24.094 -8.945 1 55.84 105 LYS B C 1
ATOM 3455 O O . LYS B 1 105 ? -6.512 23.766 -9.641 1 55.84 105 LYS B O 1
ATOM 3460 N N . THR B 1 106 ? -4.281 24.156 -9.477 1 57.44 106 THR B N 1
ATOM 3461 C CA . THR B 1 106 ? -4.348 24.516 -10.891 1 57.44 106 THR B CA 1
ATOM 3462 C C . THR B 1 106 ? -4.094 23.281 -11.773 1 57.44 106 THR B C 1
ATOM 3464 O O . THR B 1 106 ? -4.535 23.25 -12.922 1 57.44 106 THR B O 1
ATOM 3467 N N . ALA B 1 107 ? -3.619 22.266 -11.102 1 63.41 107 ALA B N 1
ATOM 3468 C CA . ALA B 1 107 ? -3.289 21.125 -11.961 1 63.41 107 ALA B CA 1
ATOM 3469 C C . ALA B 1 107 ? -4.488 20.188 -12.125 1 63.41 107 ALA B C 1
ATOM 3471 O O . ALA B 1 107 ? -5.246 19.969 -11.18 1 63.41 107 ALA B O 1
ATOM 3472 N N . ARG B 1 108 ? -4.637 19.891 -13.359 1 68.12 108 ARG B N 1
ATOM 3473 C CA . ARG B 1 108 ? -5.629 18.859 -13.625 1 68.12 108 ARG B CA 1
ATOM 3474 C C . ARG B 1 108 ? -5.309 17.578 -12.859 1 68.12 108 ARG B C 1
ATOM 3476 O O . ARG B 1 108 ? -4.145 17.312 -12.547 1 68.12 108 ARG B O 1
ATOM 3483 N N . PRO B 1 109 ? -6.285 16.828 -12.516 1 66.56 109 PRO B N 1
ATOM 3484 C CA . PRO B 1 109 ? -6.082 15.609 -11.734 1 66.56 109 PRO B CA 1
ATOM 3485 C C . PRO B 1 109 ? -5.008 14.695 -12.32 1 66.56 109 PRO B C 1
ATOM 3487 O O . PRO B 1 109 ? -4.168 14.172 -11.586 1 66.56 109 PRO B O 1
ATOM 3490 N N . ALA B 1 110 ? -5.039 14.609 -13.609 1 69.31 110 ALA B N 1
ATOM 3491 C CA . ALA B 1 110 ? -4.051 13.758 -14.258 1 69.31 110 ALA B CA 1
ATOM 3492 C C . ALA B 1 110 ? -2.641 14.312 -14.078 1 69.31 110 ALA B C 1
ATOM 3494 O O . ALA B 1 110 ? -1.688 13.555 -13.891 1 69.31 110 ALA B O 1
ATOM 3495 N N . GLU B 1 111 ? -2.547 15.547 -14.109 1 73.25 111 GLU B N 1
ATOM 3496 C CA . GLU B 1 111 ? -1.247 16.188 -13.938 1 73.25 111 GLU B CA 1
ATOM 3497 C C . GLU B 1 111 ? -0.751 16.062 -12.5 1 73.25 111 GLU B C 1
ATOM 3499 O O . GLU B 1 111 ? 0.446 15.891 -12.266 1 73.25 111 GLU B O 1
ATOM 3504 N N . SER B 1 112 ? -1.718 16.125 -11.609 1 72 112 SER B N 1
ATOM 3505 C CA . SER B 1 112 ? -1.366 15.906 -10.211 1 72 112 SER B CA 1
ATOM 3506 C C . SER B 1 112 ? -0.83 14.5 -9.984 1 72 112 SER B C 1
ATOM 3508 O O . SER B 1 112 ? 0.124 14.305 -9.227 1 72 112 SER B O 1
ATOM 3510 N N . GLY B 1 113 ? -1.417 13.602 -10.672 1 72.94 113 GLY B N 1
ATOM 3511 C CA . GLY B 1 113 ? -0.926 12.234 -10.594 1 72.94 113 GLY B CA 1
ATOM 3512 C C . GLY B 1 113 ? 0.493 12.078 -11.102 1 72.94 113 GLY B C 1
ATOM 3513 O O . GLY B 1 113 ? 1.307 11.383 -10.492 1 72.94 113 GLY B O 1
ATOM 3514 N N . LEU B 1 114 ? 0.736 12.734 -12.188 1 76.38 114 LEU B N 1
ATOM 3515 C CA . LEU B 1 114 ? 2.076 12.688 -12.766 1 76.38 114 LEU B CA 1
ATOM 3516 C C . LEU B 1 114 ? 3.096 13.312 -11.812 1 76.38 114 LEU B C 1
ATOM 3518 O O . LEU B 1 114 ? 4.195 12.781 -11.641 1 76.38 114 LEU B O 1
ATOM 3522 N N . LEU B 1 115 ? 2.648 14.344 -11.25 1 77.31 115 LEU B N 1
ATOM 3523 C CA . LEU B 1 115 ? 3.537 15.023 -10.312 1 77.31 115 LEU B CA 1
ATOM 3524 C C . LEU B 1 115 ? 3.805 14.148 -9.086 1 77.31 115 LEU B C 1
ATOM 3526 O O . LEU B 1 115 ? 4.926 14.125 -8.57 1 77.31 115 LEU B O 1
ATOM 3530 N N . GLY B 1 116 ? 2.781 13.523 -8.648 1 76.69 116 GLY B N 1
ATOM 3531 C CA . GLY B 1 116 ? 2.963 12.609 -7.527 1 76.69 116 GLY B CA 1
ATOM 3532 C C . GLY B 1 116 ? 3.936 11.484 -7.828 1 76.69 116 GLY B C 1
ATOM 3533 O O . GLY B 1 116 ? 4.801 11.172 -7.004 1 76.69 116 GLY B O 1
ATOM 3534 N N . ARG B 1 117 ? 3.816 10.977 -8.914 1 78.69 117 ARG B N 1
ATOM 3535 C CA . ARG B 1 117 ? 4.723 9.914 -9.336 1 78.69 117 ARG B CA 1
ATOM 3536 C C . ARG B 1 117 ? 6.148 10.43 -9.477 1 78.69 117 ARG B C 1
ATOM 3538 O O . ARG B 1 117 ? 7.094 9.789 -9.016 1 78.69 117 ARG B O 1
ATOM 3545 N N . ALA B 1 118 ? 6.238 11.523 -10.133 1 80 118 ALA B N 1
ATOM 3546 C CA . ALA B 1 118 ? 7.555 12.125 -10.312 1 80 118 ALA B CA 1
ATOM 3547 C C . ALA B 1 118 ? 8.227 12.391 -8.969 1 80 118 ALA B C 1
ATOM 3549 O O . ALA B 1 118 ? 9.422 12.141 -8.797 1 80 118 ALA B O 1
ATOM 3550 N N . SER B 1 119 ? 7.438 12.859 -8.086 1 79.06 119 SER B N 1
ATOM 3551 C CA . SER B 1 119 ? 7.965 13.164 -6.758 1 79.06 119 SER B CA 1
ATOM 3552 C C . SER B 1 119 ? 8.43 11.906 -6.043 1 79.06 119 SER B C 1
ATOM 3554 O O . SER B 1 119 ? 9.523 11.875 -5.469 1 79.06 119 SER B O 1
ATOM 3556 N N . ALA B 1 120 ? 7.656 10.93 -6.062 1 79.25 120 ALA B N 1
ATOM 3557 C CA . ALA B 1 120 ? 7.988 9.68 -5.383 1 79.25 120 ALA B CA 1
ATOM 3558 C C . ALA B 1 120 ? 9.25 9.047 -5.973 1 79.25 120 ALA B C 1
ATOM 3560 O O . ALA B 1 120 ? 10.133 8.602 -5.234 1 79.25 120 ALA B O 1
ATOM 3561 N N . LEU B 1 121 ? 9.328 9.031 -7.223 1 81.5 121 LEU B N 1
ATOM 3562 C CA . LEU B 1 121 ? 10.477 8.414 -7.879 1 81.5 121 LEU B CA 1
ATOM 3563 C C . LEU B 1 121 ? 11.742 9.234 -7.656 1 81.5 121 LEU B C 1
ATOM 3565 O O . LEU B 1 121 ? 12.82 8.672 -7.473 1 81.5 121 LEU B O 1
ATOM 3569 N N . SER B 1 122 ? 11.57 10.531 -7.723 1 81.75 122 SER B N 1
ATOM 3570 C CA . SER B 1 122 ? 12.727 11.398 -7.492 1 81.75 122 SER B CA 1
ATOM 3571 C C . SER B 1 122 ? 13.305 11.18 -6.098 1 81.75 122 SER B C 1
ATOM 3573 O O . SER B 1 122 ? 14.523 11.18 -5.922 1 81.75 122 SER B O 1
ATOM 3575 N N . ARG B 1 123 ? 12.477 11.016 -5.156 1 81.56 123 ARG B N 1
ATOM 3576 C CA . ARG B 1 123 ? 12.938 10.75 -3.797 1 81.56 123 ARG B CA 1
ATOM 3577 C C . ARG B 1 123 ? 13.719 9.445 -3.727 1 81.56 123 ARG B C 1
ATOM 3579 O O . ARG B 1 123 ? 14.781 9.383 -3.098 1 81.56 123 ARG B O 1
ATOM 3586 N N . PHE B 1 124 ? 13.227 8.492 -4.328 1 85.81 124 PHE B N 1
ATOM 3587 C CA . PHE B 1 124 ? 13.906 7.203 -4.367 1 85.81 124 PHE B CA 1
ATOM 3588 C C . PHE B 1 124 ? 15.297 7.336 -4.969 1 85.81 124 PHE B C 1
ATOM 3590 O O . PHE B 1 124 ? 16.281 6.844 -4.406 1 85.81 124 PHE B O 1
ATOM 3597 N N . TYR B 1 125 ? 15.375 8.039 -6.078 1 83.75 125 TYR B N 1
ATOM 3598 C CA . TYR B 1 125 ? 16.656 8.148 -6.777 1 83.75 125 TYR B CA 1
ATOM 3599 C C . TYR B 1 125 ? 17.641 9 -5.984 1 83.75 125 TYR B C 1
ATOM 3601 O O . TYR B 1 125 ? 18.844 8.742 -6.012 1 83.75 125 TYR B O 1
ATOM 3609 N N . HIS B 1 126 ? 17.141 9.891 -5.234 1 82.06 126 HIS B N 1
ATOM 3610 C CA . HIS B 1 126 ? 18 10.773 -4.457 1 82.06 126 HIS B CA 1
ATOM 3611 C C . HIS B 1 126 ? 18.422 10.117 -3.146 1 82.06 126 HIS B C 1
ATOM 3613 O O . HIS B 1 126 ? 19.562 10.312 -2.688 1 82.06 126 HIS B O 1
ATOM 3619 N N . GLU B 1 127 ? 17.578 9.297 -2.609 1 84.94 127 GLU B N 1
ATOM 3620 C CA . GLU B 1 127 ? 17.812 8.836 -1.245 1 84.94 127 GLU B CA 1
ATOM 3621 C C . GLU B 1 127 ? 18.391 7.418 -1.232 1 84.94 127 GLU B C 1
ATOM 3623 O O . GLU B 1 127 ? 18.906 6.961 -0.211 1 84.94 127 GLU B O 1
ATOM 3628 N N . THR B 1 128 ? 18.297 6.746 -2.303 1 91.56 128 THR B N 1
ATOM 3629 C CA . THR B 1 128 ? 18.766 5.367 -2.371 1 91.56 128 THR B CA 1
ATOM 3630 C C . THR B 1 128 ? 20.016 5.27 -3.248 1 91.56 128 THR B C 1
ATOM 3632 O O . THR B 1 128 ? 19.906 5.152 -4.473 1 91.56 128 THR B O 1
ATOM 3635 N N . LYS B 1 129 ? 21.125 5.215 -2.623 1 94.25 129 LYS B N 1
ATOM 3636 C CA . LYS B 1 129 ? 22.375 5.254 -3.355 1 94.25 129 LYS B CA 1
ATOM 3637 C C . LYS B 1 129 ? 23.188 3.986 -3.115 1 94.25 129 LYS B C 1
ATOM 3639 O O . LYS B 1 129 ? 24 3.584 -3.965 1 94.25 129 LYS B O 1
ATOM 3644 N N . PHE B 1 130 ? 22.953 3.404 -1.977 1 97.12 130 PHE B N 1
ATOM 3645 C CA . PHE B 1 130 ? 23.75 2.238 -1.609 1 97.12 130 PHE B CA 1
ATOM 3646 C C . PHE B 1 130 ? 22.844 1.029 -1.362 1 97.12 130 PHE B C 1
ATOM 3648 O O . PHE B 1 130 ? 21.703 1.177 -0.917 1 97.12 130 PHE B O 1
ATOM 3655 N N . CYS B 1 131 ? 23.453 -0.078 -1.657 1 96.75 131 CYS B N 1
ATOM 3656 C CA . CYS B 1 131 ? 22.734 -1.34 -1.517 1 96.75 131 CYS B CA 1
ATOM 3657 C C . CYS B 1 131 ? 22.469 -1.653 -0.049 1 96.75 131 CYS B C 1
ATOM 3659 O O . CYS B 1 131 ? 23.391 -1.643 0.771 1 96.75 131 CYS B O 1
ATOM 3661 N N . SER B 1 132 ? 21.281 -2.014 0.25 1 94.81 132 SER B N 1
ATOM 3662 C CA . SER B 1 132 ? 20.891 -2.307 1.627 1 94.81 132 SER B CA 1
ATOM 3663 C C . SER B 1 132 ? 21.469 -3.635 2.096 1 94.81 132 SER B C 1
ATOM 3665 O O . SER B 1 132 ? 21.594 -3.877 3.297 1 94.81 132 SER B O 1
ATOM 3667 N N . ALA B 1 133 ? 21.859 -4.445 1.201 1 93.62 133 ALA B N 1
ATOM 3668 C CA . ALA B 1 133 ? 22.328 -5.781 1.543 1 93.62 133 ALA B CA 1
ATOM 3669 C C . ALA B 1 133 ? 23.844 -5.789 1.731 1 93.62 133 ALA B C 1
ATOM 3671 O O . ALA B 1 133 ? 24.359 -6.449 2.639 1 93.62 133 ALA B O 1
ATOM 3672 N N . CYS B 1 134 ? 24.578 -5.016 0.924 1 95.75 134 CYS B N 1
ATOM 3673 C CA . CYS B 1 134 ? 26.016 -5.172 0.983 1 95.75 134 CYS B CA 1
ATOM 3674 C C . CYS B 1 134 ? 26.703 -3.816 1.103 1 95.75 134 CYS B C 1
ATOM 3676 O O . CYS B 1 134 ? 27.938 -3.744 1.223 1 95.75 134 CYS B O 1
ATOM 3678 N N . GLY B 1 135 ? 26 -2.777 0.952 1 95.5 135 GLY B N 1
ATOM 3679 C CA . GLY B 1 135 ? 26.562 -1.455 1.169 1 95.5 135 GLY B CA 1
ATOM 3680 C C . GLY B 1 135 ? 27.234 -0.884 -0.065 1 95.5 135 GLY B C 1
ATOM 3681 O O . GLY B 1 135 ? 27.75 0.238 -0.038 1 95.5 135 GLY B O 1
ATOM 3682 N N . CYS B 1 136 ? 27.219 -1.606 -1.137 1 96.69 136 CYS B N 1
ATOM 3683 C CA . CYS B 1 136 ? 27.844 -1.139 -2.363 1 96.69 136 CYS B CA 1
ATOM 3684 C C . CYS B 1 136 ? 26.938 -0.164 -3.109 1 96.69 136 CYS B C 1
ATOM 3686 O O . CYS B 1 136 ? 25.75 -0.075 -2.82 1 96.69 136 CYS B O 1
ATOM 3688 N N . ILE B 1 137 ? 27.516 0.489 -4.059 1 96.69 137 ILE B N 1
ATOM 3689 C CA . ILE B 1 137 ? 26.812 1.522 -4.805 1 96.69 137 ILE B CA 1
ATOM 3690 C C . ILE B 1 137 ? 25.75 0.878 -5.695 1 96.69 137 ILE B C 1
ATOM 3692 O O . ILE B 1 137 ? 25.984 -0.181 -6.281 1 96.69 137 ILE B O 1
ATOM 3696 N N . LEU B 1 138 ? 24.625 1.553 -5.777 1 95.69 138 LEU B N 1
ATOM 3697 C CA . LEU B 1 138 ? 23.547 1.154 -6.672 1 95.69 138 LEU B CA 1
ATOM 3698 C C . LEU B 1 138 ? 23.609 1.918 -7.988 1 95.69 138 LEU B C 1
ATOM 3700 O O . LEU B 1 138 ? 23.953 3.105 -8.008 1 95.69 138 LEU B O 1
ATOM 3704 N N . LYS B 1 139 ? 23.25 1.229 -9.07 1 92.06 139 LYS B N 1
ATOM 3705 C CA . LYS B 1 139 ? 23.125 1.885 -10.367 1 92.06 139 LYS B CA 1
ATOM 3706 C C . LYS B 1 139 ? 21.703 1.8 -10.891 1 92.06 139 LYS B C 1
ATOM 3708 O O . LYS B 1 139 ? 21 0.808 -10.664 1 92.06 139 LYS B O 1
ATOM 3713 N N . ARG B 1 140 ? 21.312 2.818 -11.586 1 86.06 140 ARG B N 1
ATOM 3714 C CA . ARG B 1 140 ? 19.984 2.805 -12.195 1 86.06 140 ARG B CA 1
ATOM 3715 C C . ARG B 1 140 ? 19.859 1.668 -13.203 1 86.06 140 ARG B C 1
ATOM 3717 O O . ARG B 1 140 ? 20.797 1.402 -13.969 1 86.06 140 ARG B O 1
ATOM 3724 N N . MET B 1 141 ? 18.703 1.027 -13.117 1 83.69 141 MET B N 1
ATOM 3725 C CA . MET B 1 141 ? 18.453 -0.068 -14.055 1 83.69 141 MET B CA 1
ATOM 3726 C C . MET B 1 141 ? 18.094 0.465 -15.438 1 83.69 141 MET B C 1
ATOM 3728 O O . MET B 1 141 ? 17.375 1.449 -15.555 1 83.69 141 MET B O 1
ATOM 3732 N N . LEU B 1 142 ? 18.609 -0.172 -16.422 1 72.94 142 LEU B N 1
ATOM 3733 C CA . LEU B 1 142 ? 18.359 0.219 -17.797 1 72.94 142 LEU B CA 1
ATOM 3734 C C . LEU B 1 142 ? 17.516 -0.839 -18.516 1 72.94 142 LEU B C 1
ATOM 3736 O O . LEU B 1 142 ? 17.719 -2.039 -18.312 1 72.94 142 LEU B O 1
ATOM 3740 N N . SER B 1 143 ? 16.406 -0.353 -19.109 1 66.69 143 SER B N 1
ATOM 3741 C CA . SER B 1 143 ? 15.609 -1.273 -19.906 1 66.69 143 SER B CA 1
ATOM 3742 C C . SER B 1 143 ? 16.422 -1.838 -21.078 1 66.69 143 SER B C 1
ATOM 3744 O O . SER B 1 143 ? 17.172 -1.111 -21.719 1 66.69 143 SER B O 1
ATOM 3746 N N . PRO B 1 144 ? 16.328 -3.148 -21.203 1 61.47 144 PRO B N 1
ATOM 3747 C CA . PRO B 1 144 ? 16.984 -3.697 -22.391 1 61.47 144 PRO B CA 1
ATOM 3748 C C . PRO B 1 144 ? 16.406 -3.152 -23.703 1 61.47 144 PRO B C 1
ATOM 3750 O O . PRO B 1 144 ? 17.109 -3.053 -24.703 1 61.47 144 PRO B O 1
ATOM 3753 N N . GLN B 1 145 ? 15.188 -2.887 -23.688 1 57.22 145 GLN B N 1
ATOM 3754 C CA . GLN B 1 145 ? 14.531 -2.303 -24.859 1 57.22 145 GLN B CA 1
ATOM 3755 C C . GLN B 1 145 ? 14.203 -0.83 -24.625 1 57.22 145 GLN B C 1
ATOM 3757 O O . GLN B 1 145 ? 13.18 -0.5 -24.031 1 57.22 145 GLN B O 1
ATOM 3762 N N . PRO B 1 146 ? 15.195 -0.037 -25.062 1 57.72 146 PRO B N 1
ATOM 3763 C CA . PRO B 1 146 ? 14.953 1.395 -24.859 1 57.72 146 PRO B CA 1
ATOM 3764 C C . PRO B 1 146 ? 13.664 1.87 -25.531 1 57.72 146 PRO B C 1
ATOM 3766 O O . PRO B 1 146 ? 13.297 1.368 -26.609 1 57.72 146 PRO B O 1
ATOM 3769 N N . LEU B 1 147 ? 12.859 2.486 -24.75 1 56.38 147 LEU B N 1
ATOM 3770 C CA . LEU B 1 147 ? 11.727 3.162 -25.359 1 56.38 147 LEU B CA 1
ATOM 3771 C C . LEU B 1 147 ? 12.188 4.277 -26.297 1 56.38 147 LEU B C 1
ATOM 3773 O O . LEU B 1 147 ? 12.938 5.164 -25.875 1 56.38 147 LEU B O 1
ATOM 3777 N N . ARG B 1 148 ? 12.109 3.92 -27.578 1 56.59 148 ARG B N 1
ATOM 3778 C CA . ARG B 1 148 ? 12.469 4.914 -28.594 1 56.59 148 ARG B CA 1
ATOM 3779 C C . ARG B 1 148 ? 11.273 5.801 -28.938 1 56.59 148 ARG B C 1
ATOM 3781 O O . ARG B 1 148 ? 10.18 5.305 -29.203 1 56.59 148 ARG B O 1
ATOM 3788 N N . TRP B 1 149 ? 11.398 6.988 -28.469 1 56.16 149 TRP B N 1
ATOM 3789 C CA . TRP B 1 149 ? 10.391 7.969 -28.859 1 56.16 149 TRP B CA 1
ATOM 3790 C C . TRP B 1 149 ? 10.922 8.875 -29.969 1 56.16 149 TRP B C 1
ATOM 3792 O O . TRP B 1 149 ? 12.07 9.32 -29.922 1 56.16 149 TRP B O 1
ATOM 3802 N N . GLU B 1 150 ? 10.273 8.758 -31.094 1 58.34 150 GLU B N 1
ATOM 3803 C CA . GLU B 1 150 ? 10.617 9.648 -32.188 1 58.34 150 GLU B CA 1
ATOM 3804 C C . GLU B 1 150 ? 9.484 10.641 -32.469 1 58.34 150 GLU B C 1
ATOM 3806 O O . GLU B 1 150 ? 8.32 10.242 -32.594 1 58.34 150 GLU B O 1
ATOM 3811 N N . HIS B 1 151 ? 9.867 11.859 -32.156 1 51.53 151 HIS B N 1
ATOM 3812 C CA . HIS B 1 151 ? 8.883 12.852 -32.594 1 51.53 151 HIS B CA 1
ATOM 3813 C C . HIS B 1 151 ? 8.758 12.906 -34.094 1 51.53 151 HIS B C 1
ATOM 3815 O O . HIS B 1 151 ? 9.75 13.133 -34.812 1 51.53 151 HIS B O 1
ATOM 3821 N N . ARG B 1 152 ? 7.641 12.453 -34.562 1 54.28 152 ARG B N 1
ATOM 3822 C CA . ARG B 1 152 ? 7.418 12.336 -35.969 1 54.28 152 ARG B CA 1
ATOM 3823 C C . ARG B 1 152 ? 7.883 13.586 -36.719 1 54.28 152 ARG B C 1
ATOM 3825 O O . ARG B 1 152 ? 8.508 13.492 -37.781 1 54.28 152 ARG B O 1
ATOM 3832 N N . HIS B 1 153 ? 7.492 14.711 -36.125 1 52.72 153 HIS B N 1
ATOM 3833 C CA . HIS B 1 153 ? 7.703 15.922 -36.906 1 52.72 153 HIS B CA 1
ATOM 3834 C C . HIS B 1 153 ? 9.039 16.578 -36.562 1 52.72 153 HIS B C 1
ATOM 3836 O O . HIS B 1 153 ? 9.562 17.359 -37.375 1 52.72 153 HIS B O 1
ATOM 3842 N N . MET B 1 154 ? 9.5 16.312 -35.344 1 50.94 154 MET B N 1
ATOM 3843 C CA . MET B 1 154 ? 10.68 17.062 -34.938 1 50.94 154 MET B CA 1
ATOM 3844 C C . MET B 1 154 ? 11.945 16.234 -35.125 1 50.94 154 MET B C 1
ATOM 3846 O O . MET B 1 154 ? 13.055 16.75 -35 1 50.94 154 MET B O 1
ATOM 3850 N N . GLY B 1 155 ? 11.828 15.055 -35.625 1 50 155 GLY B N 1
ATOM 3851 C CA . GLY B 1 155 ? 12.992 14.219 -35.844 1 50 155 GLY B CA 1
ATOM 3852 C C . GLY B 1 155 ? 13.75 13.914 -34.562 1 50 155 GLY B C 1
ATOM 3853 O O . GLY B 1 155 ? 14.938 13.586 -34.594 1 50 155 GLY B O 1
ATOM 3854 N N . VAL B 1 156 ? 13.203 14.367 -33.5 1 50.25 156 VAL B N 1
ATOM 3855 C CA . VAL B 1 156 ? 13.875 14.109 -32.219 1 50.25 156 VAL B CA 1
ATOM 3856 C C . VAL B 1 156 ? 13.562 12.688 -31.75 1 50.25 156 VAL B C 1
ATOM 3858 O O . VAL B 1 156 ? 12.414 12.234 -31.844 1 50.25 156 VAL B O 1
ATOM 3861 N N . LYS B 1 157 ? 14.625 11.867 -31.625 1 54.66 157 LYS B N 1
ATOM 3862 C CA . LYS B 1 157 ? 14.523 10.508 -31.094 1 54.66 157 LYS B CA 1
ATOM 3863 C C . LYS B 1 157 ? 14.93 10.445 -29.625 1 54.66 157 LYS B C 1
ATOM 3865 O O . LYS B 1 157 ? 15.906 11.086 -29.219 1 54.66 157 LYS B O 1
ATOM 3870 N N . PHE B 1 158 ? 13.859 10.195 -28.828 1 54.34 158 PHE B N 1
ATOM 3871 C CA . PHE B 1 158 ? 14.164 9.984 -27.422 1 54.34 158 PHE B CA 1
ATOM 3872 C C . PHE B 1 158 ? 14.188 8.5 -27.078 1 54.34 158 PHE B C 1
ATOM 3874 O O . PHE B 1 158 ? 13.328 7.742 -27.531 1 54.34 158 PHE B O 1
ATOM 3881 N N . THR B 1 159 ? 15.422 8.039 -26.703 1 54.59 159 THR B N 1
ATOM 3882 C CA . THR B 1 159 ? 15.5 6.66 -26.219 1 54.59 159 THR B CA 1
ATOM 3883 C C . THR B 1 159 ? 15.492 6.617 -24.703 1 54.59 159 THR B C 1
ATOM 3885 O O . THR B 1 159 ? 16.281 7.297 -24.047 1 54.59 159 THR B O 1
ATOM 3888 N N . HIS B 1 160 ? 14.445 6.242 -24.203 1 54.78 160 HIS B N 1
ATOM 3889 C CA . HIS B 1 160 ? 14.383 6.031 -22.766 1 54.78 160 HIS B CA 1
ATOM 3890 C C . HIS B 1 160 ? 14.625 4.566 -22.406 1 54.78 160 HIS B C 1
ATOM 3892 O O . HIS B 1 160 ? 13.992 3.676 -22.984 1 54.78 160 HIS B O 1
ATOM 3898 N N . ARG B 1 161 ? 15.672 4.41 -21.578 1 53.75 161 ARG B N 1
ATOM 3899 C CA . ARG B 1 161 ? 16.094 3.045 -21.281 1 53.75 161 ARG B CA 1
ATOM 3900 C C . ARG B 1 161 ? 15.836 2.688 -19.828 1 53.75 161 ARG B C 1
ATOM 3902 O O . ARG B 1 161 ? 16.172 1.589 -19.375 1 53.75 161 ARG B O 1
ATOM 3909 N N . CYS B 1 162 ? 15.273 3.582 -19.141 1 56.69 162 CYS B N 1
ATOM 3910 C CA . CYS B 1 162 ? 15.375 3.25 -17.719 1 56.69 162 CYS B CA 1
ATOM 3911 C C . CYS B 1 162 ? 14.086 2.623 -17.203 1 56.69 162 CYS B C 1
ATOM 3913 O O . CYS B 1 162 ? 12.992 3.027 -17.609 1 56.69 162 CYS B O 1
ATOM 3915 N N . VAL B 1 163 ? 14.352 1.429 -16.625 1 67.5 163 VAL B N 1
ATOM 3916 C CA . VAL B 1 163 ? 13.305 0.779 -15.844 1 67.5 163 VAL B CA 1
ATOM 3917 C C . VAL B 1 163 ? 13.336 1.28 -14.398 1 67.5 163 VAL B C 1
ATOM 3919 O O . VAL B 1 163 ? 14.375 1.739 -13.922 1 67.5 163 VAL B O 1
ATOM 3922 N N . ILE B 1 164 ? 12.266 1.379 -13.812 1 77.25 164 ILE B N 1
ATOM 3923 C CA . ILE B 1 164 ? 12.164 1.874 -12.445 1 77.25 164 ILE B CA 1
ATOM 3924 C C . ILE B 1 164 ? 12.914 0.938 -11.5 1 77.25 164 ILE B C 1
ATOM 3926 O O . ILE B 1 164 ? 12.617 -0.256 -11.43 1 77.25 164 ILE B O 1
ATOM 3930 N N . GLY B 1 165 ? 13.922 1.5 -10.836 1 86.31 165 GLY B N 1
ATOM 3931 C CA . GLY B 1 165 ? 14.688 0.737 -9.867 1 86.31 165 GLY B CA 1
ATOM 3932 C C . GLY B 1 165 ? 16.188 0.909 -10.016 1 86.31 165 GLY B C 1
ATOM 3933 O O . GLY B 1 165 ? 16.656 1.557 -10.961 1 86.31 165 GLY B O 1
ATOM 3934 N N . LYS B 1 166 ? 16.891 0.441 -9.086 1 91.94 166 LYS B N 1
ATOM 3935 C CA . LYS B 1 166 ? 18.359 0.408 -9.07 1 91.94 166 LYS B CA 1
ATOM 3936 C C . LYS B 1 166 ? 18.875 -1.002 -8.789 1 91.94 166 LYS B C 1
ATOM 3938 O O . LYS B 1 166 ? 18.172 -1.82 -8.195 1 91.94 166 LYS B O 1
ATOM 3943 N N . GLN B 1 167 ? 20.016 -1.23 -9.305 1 94.06 167 GLN B N 1
ATOM 3944 C CA . GLN B 1 167 ? 20.641 -2.535 -9.094 1 94.06 167 GLN B CA 1
ATOM 3945 C C . GLN B 1 167 ? 22.062 -2.387 -8.547 1 94.06 167 GLN B C 1
ATOM 3947 O O . GLN B 1 167 ? 22.812 -1.532 -9.008 1 94.06 167 GLN B O 1
ATOM 3952 N N . CYS B 1 168 ? 22.359 -3.188 -7.566 1 96.62 168 CYS B N 1
ATOM 3953 C CA . CYS B 1 168 ? 23.688 -3.186 -6.98 1 96.62 168 CYS B CA 1
ATOM 3954 C C . CYS B 1 168 ? 24.734 -3.682 -7.98 1 96.62 168 CYS B C 1
ATOM 3956 O O . CYS B 1 168 ? 24.516 -4.688 -8.656 1 96.62 168 CYS B O 1
ATOM 3958 N N . ILE B 1 169 ? 25.828 -3.102 -8.008 1 96.06 169 ILE B N 1
ATOM 3959 C CA . ILE B 1 169 ? 26.859 -3.449 -8.977 1 96.06 169 ILE B CA 1
ATOM 3960 C C . ILE B 1 169 ? 27.594 -4.711 -8.523 1 96.06 169 ILE B C 1
ATOM 3962 O O . ILE B 1 169 ? 28.266 -5.367 -9.328 1 96.06 169 ILE B O 1
ATOM 3966 N N . LEU B 1 170 ? 27.484 -4.984 -7.281 1 95.56 170 LEU B N 1
ATOM 3967 C CA . LEU B 1 170 ? 28.234 -6.109 -6.738 1 95.56 170 LEU B CA 1
ATOM 3968 C C . LEU B 1 170 ? 27.328 -7.328 -6.566 1 95.56 170 LEU B C 1
ATOM 3970 O O . LEU B 1 170 ? 27.484 -8.32 -7.289 1 95.56 170 LEU B O 1
ATOM 3974 N N . CYS B 1 171 ? 26.344 -7.316 -5.699 1 95.25 171 CYS B N 1
ATOM 3975 C CA . CYS B 1 171 ? 25.531 -8.484 -5.387 1 95.25 171 CYS B CA 1
ATOM 3976 C C . CYS B 1 171 ? 24.391 -8.641 -6.383 1 95.25 171 CYS B C 1
ATOM 3978 O O . CYS B 1 171 ? 23.688 -9.648 -6.363 1 95.25 171 CYS B O 1
ATOM 3980 N N . LYS B 1 172 ? 24.016 -7.582 -7.141 1 94.5 172 LYS B N 1
ATOM 3981 C CA . LYS B 1 172 ? 23.047 -7.594 -8.227 1 94.5 172 LYS B CA 1
ATOM 3982 C C . LYS B 1 172 ? 21.625 -7.527 -7.688 1 94.5 172 LYS B C 1
ATOM 3984 O O . LYS B 1 172 ? 20.656 -7.711 -8.438 1 94.5 172 LYS B O 1
ATOM 3989 N N . LYS B 1 173 ? 21.562 -7.207 -6.434 1 93.25 173 LYS B N 1
ATOM 3990 C CA . LYS B 1 173 ? 20.234 -7.008 -5.859 1 93.25 173 LYS B CA 1
ATOM 3991 C C . LYS B 1 173 ? 19.531 -5.816 -6.5 1 93.25 173 LYS B C 1
ATOM 3993 O O . LYS B 1 173 ? 20.156 -4.77 -6.723 1 93.25 173 LYS B O 1
ATOM 3998 N N . ILE B 1 174 ? 18.312 -6.051 -6.809 1 91.25 174 ILE B N 1
ATOM 3999 C CA . ILE B 1 174 ? 17.484 -4.98 -7.375 1 91.25 174 ILE B CA 1
ATOM 4000 C C . ILE B 1 174 ? 16.719 -4.285 -6.258 1 91.25 174 ILE B C 1
ATOM 4002 O O . ILE B 1 174 ? 16.156 -4.941 -5.379 1 91.25 174 ILE B O 1
ATOM 4006 N N . GLN B 1 175 ? 16.797 -3.037 -6.23 1 91.06 175 GLN B N 1
ATOM 4007 C CA . GLN B 1 175 ? 16.016 -2.232 -5.297 1 91.06 175 GLN B CA 1
ATOM 4008 C C . GLN B 1 175 ? 15.031 -1.328 -6.043 1 91.06 175 GLN B C 1
ATOM 4010 O O . GLN B 1 175 ? 15.43 -0.554 -6.914 1 91.06 175 GLN B O 1
ATOM 4015 N N . ARG B 1 176 ? 13.844 -1.478 -5.73 1 88.25 176 ARG B N 1
ATOM 4016 C CA . ARG B 1 176 ? 12.766 -0.692 -6.328 1 88.25 176 ARG B CA 1
ATOM 4017 C C . ARG B 1 176 ? 12.227 0.333 -5.34 1 88.25 176 ARG B C 1
ATOM 4019 O O . ARG B 1 176 ? 12.344 0.156 -4.125 1 88.25 176 ARG B O 1
ATOM 4026 N N . PRO B 1 177 ? 11.664 1.43 -5.914 1 87.5 177 PRO B N 1
ATOM 4027 C CA . PRO B 1 177 ? 11.07 2.4 -4.992 1 87.5 177 PRO B CA 1
ATOM 4028 C C . PRO B 1 177 ? 9.914 1.814 -4.18 1 87.5 177 PRO B C 1
ATOM 4030 O O . PRO B 1 177 ? 9.086 1.081 -4.723 1 87.5 177 PRO B O 1
ATOM 4033 N N . PRO B 1 178 ? 9.938 2.164 -2.922 1 84.94 178 PRO B N 1
ATOM 4034 C CA . PRO B 1 178 ? 8.805 1.698 -2.117 1 84.94 178 PRO B CA 1
ATOM 4035 C C . PRO B 1 178 ? 7.52 2.473 -2.406 1 84.94 178 PRO B C 1
ATOM 4037 O O . PRO B 1 178 ? 7.57 3.65 -2.77 1 84.94 178 PRO B O 1
ATOM 4040 N N . TYR B 1 179 ? 6.438 1.913 -2.365 1 88.19 179 TYR B N 1
ATOM 4041 C CA . TYR B 1 179 ? 5.094 2.479 -2.324 1 88.19 179 TYR B CA 1
ATOM 4042 C C . TYR B 1 179 ? 4.297 1.901 -1.161 1 88.19 179 TYR B C 1
ATOM 4044 O O . TYR B 1 179 ? 3.654 0.858 -1.299 1 88.19 179 TYR B O 1
ATOM 4052 N N . TYR B 1 180 ? 4.301 2.668 -0.109 1 89.69 180 TYR B N 1
ATOM 4053 C CA . TYR B 1 180 ? 3.844 2.172 1.184 1 89.69 180 TYR B CA 1
ATOM 4054 C C . TYR B 1 180 ? 2.32 2.131 1.245 1 89.69 180 TYR B C 1
ATOM 4056 O O . TYR B 1 180 ? 1.645 2.848 0.504 1 89.69 180 TYR B O 1
ATOM 4064 N N . SER B 1 181 ? 1.904 1.241 2.064 1 90.19 181 SER B N 1
ATOM 4065 C CA . SER B 1 181 ? 0.482 1.2 2.391 1 90.19 181 SER B CA 1
ATOM 4066 C C . SER B 1 181 ? 0.167 2.076 3.598 1 90.19 181 SER B C 1
ATOM 4068 O O . SER B 1 181 ? 0.878 2.037 4.602 1 90.19 181 SER B O 1
ATOM 4070 N N . SER B 1 182 ? -0.845 2.867 3.414 1 91.5 182 SER B N 1
ATOM 4071 C CA . SER B 1 182 ? -1.29 3.727 4.504 1 91.5 182 SER B CA 1
ATOM 4072 C C . SER B 1 182 ? -2.812 3.771 4.586 1 91.5 182 SER B C 1
ATOM 4074 O O . SER B 1 182 ? -3.502 3.225 3.725 1 91.5 182 SER B O 1
ATOM 4076 N N . VAL B 1 183 ? -3.26 4.289 5.746 1 92.06 183 VAL B N 1
ATOM 4077 C CA . VAL B 1 183 ? -4.695 4.406 5.965 1 92.06 183 VAL B CA 1
ATOM 4078 C C . VAL B 1 183 ? -5.047 5.844 6.332 1 92.06 183 VAL B C 1
ATOM 4080 O O . VAL B 1 183 ? -4.215 6.57 6.879 1 92.06 183 VAL B O 1
ATOM 4083 N N . ILE B 1 184 ? -6.176 6.215 5.977 1 91.88 184 ILE B N 1
ATOM 4084 C CA . ILE B 1 184 ? -6.797 7.465 6.41 1 91.88 184 ILE B CA 1
ATOM 4085 C C . ILE B 1 184 ? -8.289 7.242 6.652 1 91.88 184 ILE B C 1
ATOM 4087 O O . ILE B 1 184 ? -8.938 6.488 5.926 1 91.88 184 ILE B O 1
ATOM 4091 N N . GLY B 1 185 ? -8.828 7.898 7.703 1 94.06 185 GLY B N 1
ATOM 4092 C CA . GLY B 1 185 ? -10.227 7.641 7.98 1 94.06 185 GLY B CA 1
ATOM 4093 C C . GLY B 1 185 ? -10.914 8.789 8.703 1 94.06 185 GLY B C 1
ATOM 4094 O O . GLY B 1 185 ? -10.312 9.445 9.555 1 94.06 185 GLY B O 1
ATOM 4095 N N . ILE B 1 186 ? -12.188 8.969 8.297 1 94.56 186 ILE B N 1
ATOM 4096 C CA . ILE B 1 186 ? -13.047 9.891 9.047 1 94.56 186 ILE B CA 1
ATOM 4097 C C . ILE B 1 186 ? -13.656 9.172 10.242 1 94.56 186 ILE B C 1
ATOM 4099 O O . ILE B 1 186 ? -14.133 8.047 10.125 1 94.56 186 ILE B O 1
ATOM 4103 N N . VAL B 1 187 ? -13.5 9.742 11.383 1 95.62 187 VAL B N 1
ATOM 4104 C CA . VAL B 1 187 ? -14.125 9.234 12.602 1 95.62 187 VAL B CA 1
ATOM 4105 C C . VAL B 1 187 ? -15.367 10.062 12.93 1 95.62 187 VAL B C 1
ATOM 4107 O O . VAL B 1 187 ? -15.297 11.289 13.008 1 95.62 187 VAL B O 1
ATOM 4110 N N . VAL B 1 188 ? -16.5 9.359 13.117 1 95.06 188 VAL B N 1
ATOM 4111 C CA . VAL B 1 188 ? -17.75 10.094 13.297 1 95.06 188 VAL B CA 1
ATOM 4112 C C . VAL B 1 188 ? -18.453 9.602 14.562 1 95.06 188 VAL B C 1
ATOM 4114 O O . VAL B 1 188 ? -18.266 8.461 14.984 1 95.06 188 VAL B O 1
ATOM 4117 N N . SER B 1 189 ? -19.172 10.5 15.219 1 93.25 189 SER B N 1
ATOM 4118 C CA . SER B 1 189 ? -20.016 10.234 16.375 1 93.25 189 SER B CA 1
ATOM 4119 C C . SER B 1 189 ? -21.234 11.164 16.406 1 93.25 189 SER B C 1
ATOM 4121 O O . SER B 1 189 ? -21.078 12.383 16.422 1 93.25 189 SER B O 1
ATOM 4123 N N . ASP B 1 190 ? -22.516 10.695 16.609 1 87 190 ASP B N 1
ATOM 4124 C CA . ASP B 1 190 ? -23.719 11.492 16.766 1 87 190 ASP B CA 1
ATOM 4125 C C . ASP B 1 190 ? -23.781 12.625 15.75 1 87 190 ASP B C 1
ATOM 4127 O O . ASP B 1 190 ? -23.938 13.797 16.109 1 87 190 ASP B O 1
ATOM 4131 N N . ASP B 1 191 ? -23.562 12.656 14.617 1 90.56 191 ASP B N 1
ATOM 4132 C CA . ASP B 1 191 ? -23.641 13.57 13.477 1 90.56 191 ASP B CA 1
ATOM 4133 C C . ASP B 1 191 ? -22.453 14.523 13.461 1 90.56 191 ASP B C 1
ATOM 4135 O O . ASP B 1 191 ? -22.531 15.609 12.891 1 90.56 191 ASP B O 1
ATOM 4139 N N . LYS B 1 192 ? -21.516 14.188 14.195 1 94.88 192 LYS B N 1
ATOM 4140 C CA . LYS B 1 192 ? -20.297 14.984 14.211 1 94.88 192 LYS B CA 1
ATOM 4141 C C . LYS B 1 192 ? -19.125 14.203 13.617 1 94.88 192 LYS B C 1
ATOM 4143 O O . LYS B 1 192 ? -19.109 12.969 13.672 1 94.88 192 LYS B O 1
ATOM 4148 N N . ALA B 1 193 ? -18.25 14.953 13.055 1 95.44 193 ALA B N 1
ATOM 4149 C CA . ALA B 1 193 ? -17.016 14.375 12.516 1 95.44 193 ALA B CA 1
ATOM 4150 C C . ALA B 1 193 ? -15.797 14.875 13.281 1 95.44 193 ALA B C 1
ATOM 4152 O O . ALA B 1 193 ? -15.711 16.047 13.625 1 95.44 193 ALA B O 1
ATOM 4153 N N . LEU B 1 194 ? -14.938 13.953 13.547 1 93.81 194 LEU B N 1
ATOM 4154 C CA . LEU B 1 194 ? -13.695 14.32 14.219 1 93.81 194 LEU B CA 1
ATOM 4155 C C . LEU B 1 194 ? -12.742 15.031 13.258 1 93.81 194 LEU B C 1
ATOM 4157 O O . LEU B 1 194 ? -12.5 14.539 12.156 1 93.81 194 LEU B O 1
ATOM 4161 N N . CYS B 1 195 ? -12.305 16.219 13.633 1 91 195 CYS B N 1
ATOM 4162 C CA . CYS B 1 195 ? -11.297 16.984 12.906 1 91 195 CYS B CA 1
ATOM 4163 C C . CYS B 1 195 ? -9.969 16.969 13.648 1 91 195 CYS B C 1
ATOM 4165 O O . CYS B 1 195 ? -9.891 17.391 14.805 1 91 195 CYS B O 1
ATOM 4167 N N . TYR B 1 196 ? -9.055 16.484 12.906 1 86.81 196 TYR B N 1
ATOM 4168 C CA . TYR B 1 196 ? -7.738 16.203 13.469 1 86.81 196 TYR B CA 1
ATOM 4169 C C . TYR B 1 196 ? -6.668 17.078 12.82 1 86.81 196 TYR B C 1
ATOM 4171 O O . TYR B 1 196 ? -6.703 17.312 11.609 1 86.81 196 TYR B O 1
ATOM 4179 N N . GLN B 1 197 ? -5.82 17.688 13.695 1 80.38 197 GLN B N 1
ATOM 4180 C CA . GLN B 1 197 ? -4.727 18.531 13.211 1 80.38 197 GLN B CA 1
ATOM 4181 C C . GLN B 1 197 ? -3.381 18.016 13.719 1 80.38 197 GLN B C 1
ATOM 4183 O O . GLN B 1 197 ? -3.156 17.922 14.93 1 80.38 197 GLN B O 1
ATOM 4188 N N . ARG B 1 198 ? -2.566 17.547 12.797 1 70.38 198 ARG B N 1
ATOM 4189 C CA . ARG B 1 198 ? -1.221 17.156 13.211 1 70.38 198 ARG B CA 1
ATOM 4190 C C . ARG B 1 198 ? -0.312 18.375 13.328 1 70.38 198 ARG B C 1
ATOM 4192 O O . ARG B 1 198 ? 0.325 18.594 14.359 1 70.38 198 ARG B O 1
ATOM 4199 N N . ARG B 1 199 ? -0.103 19.047 12.18 1 63.28 199 ARG B N 1
ATOM 4200 C CA . ARG B 1 199 ? 0.715 20.266 12.141 1 63.28 199 ARG B CA 1
ATOM 4201 C C . ARG B 1 199 ? 0.046 21.344 11.312 1 63.28 199 ARG B C 1
ATOM 4203 O O . ARG B 1 199 ? -0.692 21.047 10.367 1 63.28 199 ARG B O 1
ATOM 4210 N N . GLY B 1 200 ? 0.204 22.516 11.75 1 65.94 200 GLY B N 1
ATOM 4211 C CA . GLY B 1 200 ? -0.294 23.641 10.977 1 65.94 200 GLY B CA 1
ATOM 4212 C C . GLY B 1 200 ? -1.763 23.922 11.219 1 65.94 200 GLY B C 1
ATOM 4213 O O . GLY B 1 200 ? -2.25 23.781 12.344 1 65.94 200 GLY B O 1
ATOM 4214 N N . SER B 1 201 ? -2.357 24.484 10.188 1 68.44 201 SER B N 1
ATOM 4215 C CA . SER B 1 201 ? -3.729 24.969 10.352 1 68.44 201 SER B CA 1
ATOM 4216 C C . SER B 1 201 ? -4.719 24.031 9.672 1 68.44 201 SER B C 1
ATOM 4218 O O . SER B 1 201 ? -5.934 24.172 9.828 1 68.44 201 SER B O 1
ATOM 4220 N N . LEU B 1 202 ? -4.184 23.094 9.023 1 79.44 202 LEU B N 1
ATOM 4221 C CA . LEU B 1 202 ? -5.059 22.219 8.258 1 79.44 202 LEU B CA 1
ATOM 4222 C C . LEU B 1 202 ? -5.598 21.094 9.133 1 79.44 202 LEU B C 1
ATOM 4224 O O . LEU B 1 202 ? -4.832 20.438 9.852 1 79.44 202 LEU B O 1
ATOM 4228 N N . TYR B 1 203 ? -6.922 21.062 9.227 1 86 203 TYR B N 1
ATOM 4229 C CA . TYR B 1 203 ? -7.562 19.953 9.906 1 86 203 TYR B CA 1
ATOM 4230 C C . TYR B 1 203 ? -7.926 18.844 8.914 1 86 203 TYR B C 1
ATOM 4232 O O . TYR B 1 203 ? -8.555 19.109 7.887 1 86 203 TYR B O 1
ATOM 4240 N N . THR B 1 204 ? -7.457 17.703 9.266 1 89.12 204 THR B N 1
ATOM 4241 C CA . THR B 1 204 ? -7.684 16.547 8.406 1 89.12 204 THR B CA 1
ATOM 4242 C C . THR B 1 204 ? -8.164 15.352 9.227 1 89.12 204 THR B C 1
ATOM 4244 O O . THR B 1 204 ? -8.93 15.516 10.18 1 89.12 204 THR B O 1
ATOM 4247 N N . HIS B 1 205 ? -7.914 14.148 8.719 1 93.06 205 HIS B N 1
ATOM 4248 C CA . HIS B 1 205 ? -8.328 12.914 9.367 1 93.06 205 HIS B CA 1
ATOM 4249 C C . HIS B 1 205 ? -7.129 12.148 9.922 1 93.06 205 HIS B C 1
ATOM 4251 O O . HIS B 1 205 ? -5.984 12.453 9.586 1 93.06 205 HIS B O 1
ATOM 4257 N N . VAL B 1 206 ? -7.434 11.266 10.844 1 91.44 206 VAL B N 1
ATOM 4258 C CA . VAL B 1 206 ? -6.387 10.391 11.359 1 91.44 206 VAL B CA 1
ATOM 4259 C C . VAL B 1 206 ? -5.824 9.539 10.227 1 91.44 206 VAL B C 1
ATOM 4261 O O . VAL B 1 206 ? -6.578 9.023 9.391 1 91.44 206 VAL B O 1
ATOM 4264 N N . ALA B 1 207 ? -4.516 9.531 10.156 1 91.44 207 ALA B N 1
ATOM 4265 C CA . ALA B 1 207 ? -3.836 8.766 9.117 1 91.44 207 ALA B CA 1
ATOM 4266 C C . ALA B 1 207 ? -2.539 8.164 9.648 1 91.44 207 ALA B C 1
ATOM 4268 O O . ALA B 1 207 ? -1.996 8.625 10.656 1 91.44 207 ALA B O 1
ATOM 4269 N N . GLY B 1 208 ? -2.098 7.094 8.938 1 89.56 208 GLY B N 1
ATOM 4270 C CA . GLY B 1 208 ? -0.838 6.465 9.305 1 89.56 208 GLY B CA 1
ATOM 4271 C C . GLY B 1 208 ? -0.47 5.305 8.398 1 89.56 208 GLY B C 1
ATOM 4272 O O . GLY B 1 208 ? -1.302 4.824 7.625 1 89.56 208 GLY B O 1
ATOM 4273 N N . PHE B 1 209 ? 0.705 4.895 8.633 1 89.06 209 PHE B N 1
ATOM 4274 C CA . PHE B 1 209 ? 1.194 3.779 7.832 1 89.06 209 PHE B CA 1
ATOM 4275 C C . PHE B 1 209 ? 0.666 2.453 8.367 1 89.06 209 PHE B C 1
ATOM 4277 O O . PHE B 1 209 ? 0.39 2.326 9.562 1 89.06 209 PHE B O 1
ATOM 4284 N N . VAL B 1 210 ? 0.508 1.561 7.406 1 87.38 210 VAL B N 1
ATOM 4285 C CA . VAL B 1 210 ? 0.208 0.184 7.785 1 87.38 210 VAL B CA 1
ATOM 4286 C C . VAL B 1 210 ? 1.508 -0.585 8.008 1 87.38 210 VAL B C 1
ATOM 4288 O O . VAL B 1 210 ? 2.414 -0.542 7.176 1 87.38 210 VAL B O 1
ATOM 4291 N N . ASP B 1 211 ? 1.605 -1.233 9.141 1 78.75 211 ASP B N 1
ATOM 4292 C CA . ASP B 1 211 ? 2.795 -2.035 9.406 1 78.75 211 ASP B CA 1
ATOM 4293 C C . ASP B 1 211 ? 2.766 -3.342 8.625 1 78.75 211 ASP B C 1
ATOM 4295 O O . ASP B 1 211 ? 1.694 -3.898 8.375 1 78.75 211 ASP B O 1
ATOM 4299 N N . PRO B 1 212 ? 3.912 -3.809 8.289 1 76.94 212 PRO B N 1
ATOM 4300 C CA . PRO B 1 212 ? 3.943 -5.074 7.551 1 76.94 212 PRO B CA 1
ATOM 4301 C C . PRO B 1 212 ? 3.172 -6.188 8.258 1 76.94 212 PRO B C 1
ATOM 4303 O O . PRO B 1 212 ? 3.338 -6.387 9.461 1 76.94 212 PRO B O 1
ATOM 4306 N N . GLY B 1 213 ? 2.342 -6.852 7.406 1 71.38 213 GLY B N 1
ATOM 4307 C CA . GLY B 1 213 ? 1.565 -7.957 7.941 1 71.38 213 GLY B CA 1
ATOM 4308 C C . GLY B 1 213 ? 0.31 -7.512 8.664 1 71.38 213 GLY B C 1
ATOM 4309 O O . GLY B 1 213 ? -0.518 -8.344 9.055 1 71.38 213 GLY B O 1
ATOM 4310 N N . GLU B 1 214 ? 0.18 -6.25 8.883 1 75.12 214 GLU B N 1
ATOM 4311 C CA . GLU B 1 214 ? -0.992 -5.68 9.539 1 75.12 214 GLU B CA 1
ATOM 4312 C C . GLU B 1 214 ? -2.145 -5.504 8.555 1 75.12 214 GLU B C 1
ATOM 4314 O O . GLU B 1 214 ? -1.929 -5.156 7.395 1 75.12 214 GLU B O 1
ATOM 4319 N N . ALA B 1 215 ? -3.326 -5.801 9.086 1 76.44 215 ALA B N 1
ATOM 4320 C CA . ALA B 1 215 ? -4.496 -5.461 8.281 1 76.44 215 ALA B CA 1
ATOM 4321 C C . ALA B 1 215 ? -4.738 -3.955 8.266 1 76.44 215 ALA B C 1
ATOM 4323 O O . ALA B 1 215 ? -4.449 -3.268 9.25 1 76.44 215 ALA B O 1
ATOM 4324 N N . ALA B 1 216 ? -5.309 -3.543 7.141 1 84.31 216 ALA B N 1
ATOM 4325 C CA . ALA B 1 216 ? -5.559 -2.109 7.016 1 84.31 216 ALA B CA 1
ATOM 4326 C C . ALA B 1 216 ? -6.488 -1.614 8.117 1 84.31 216 ALA B C 1
ATOM 4328 O O . ALA B 1 216 ? -6.266 -0.547 8.695 1 84.31 216 ALA B O 1
ATOM 4329 N N . ARG B 1 217 ? -7.539 -2.377 8.398 1 84.62 217 ARG B N 1
ATOM 4330 C CA . ARG B 1 217 ? -8.484 -1.979 9.438 1 84.62 217 ARG B CA 1
ATOM 4331 C C . ARG B 1 217 ? -7.809 -1.908 10.805 1 84.62 217 ARG B C 1
ATOM 4333 O O . ARG B 1 217 ? -8.062 -0.986 11.578 1 84.62 217 ARG B O 1
ATOM 4340 N N . THR B 1 218 ? -7.016 -2.852 11.031 1 80.12 218 THR B N 1
ATOM 4341 C CA . THR B 1 218 ? -6.277 -2.867 12.289 1 80.12 218 THR B CA 1
ATOM 4342 C C . THR B 1 218 ? -5.387 -1.633 12.406 1 80.12 218 THR B C 1
ATOM 4344 O O . THR B 1 218 ? -5.297 -1.026 13.477 1 80.12 218 THR B O 1
ATOM 4347 N N . ALA B 1 219 ? -4.75 -1.348 11.344 1 85.31 219 ALA B N 1
ATOM 4348 C CA . ALA B 1 219 ? -3.922 -0.145 11.336 1 85.31 219 ALA B CA 1
ATOM 4349 C C . ALA B 1 219 ? -4.754 1.098 11.641 1 85.31 219 ALA B C 1
ATOM 4351 O O . ALA B 1 219 ? -4.332 1.959 12.414 1 85.31 219 ALA B O 1
ATOM 4352 N N . MET B 1 220 ? -5.93 1.148 11.016 1 89.69 220 MET B N 1
ATOM 4353 C CA . MET B 1 220 ? -6.801 2.301 11.234 1 89.69 220 MET B CA 1
ATOM 4354 C C . MET B 1 220 ? -7.184 2.426 12.703 1 89.69 220 MET B C 1
ATOM 4356 O O . MET B 1 220 ? -7.098 3.51 13.281 1 89.69 220 MET B O 1
ATOM 4360 N N . ILE B 1 221 ? -7.57 1.389 13.289 1 86.69 221 ILE B N 1
ATOM 4361 C CA . ILE B 1 221 ? -7.988 1.361 14.688 1 86.69 221 ILE B CA 1
ATOM 4362 C C . ILE B 1 221 ? -6.805 1.715 15.586 1 86.69 221 ILE B C 1
ATOM 4364 O O . ILE B 1 221 ? -6.945 2.498 16.531 1 86.69 221 ILE B O 1
ATOM 4368 N N . ARG B 1 222 ? -5.684 1.188 15.273 1 81.81 222 ARG B N 1
ATOM 4369 C CA . ARG B 1 222 ? -4.477 1.471 16.047 1 81.81 222 ARG B CA 1
ATOM 4370 C C . ARG B 1 222 ? -4.121 2.953 15.984 1 81.81 222 ARG B C 1
ATOM 4372 O O . ARG B 1 222 ? -3.838 3.572 17.016 1 81.81 222 ARG B O 1
ATOM 4379 N N . GLU B 1 223 ? -4.102 3.465 14.758 1 87.19 223 GLU B N 1
ATOM 4380 C CA . GLU B 1 223 ? -3.752 4.871 14.586 1 87.19 223 GLU B CA 1
ATOM 4381 C C . GLU B 1 223 ? -4.707 5.777 15.359 1 87.19 223 GLU B C 1
ATOM 4383 O O . GLU B 1 223 ? -4.285 6.781 15.938 1 87.19 223 GLU B O 1
ATOM 4388 N N . VAL B 1 224 ? -5.984 5.469 15.367 1 88.19 224 VAL B N 1
ATOM 4389 C CA . VAL B 1 224 ? -6.961 6.27 16.109 1 88.19 224 VAL B CA 1
ATOM 4390 C C . VAL B 1 224 ? -6.691 6.164 17.609 1 88.19 224 VAL B C 1
ATOM 4392 O O . VAL B 1 224 ? -6.766 7.164 18.328 1 88.19 224 VAL B O 1
ATOM 4395 N N . ARG B 1 225 ? -6.418 5.027 18.031 1 84.75 225 ARG B N 1
ATOM 4396 C CA . ARG B 1 225 ? -6.09 4.832 19.438 1 84.75 225 ARG B CA 1
ATOM 4397 C C . ARG B 1 225 ? -4.832 5.605 19.828 1 84.75 225 ARG B C 1
ATOM 4399 O O . ARG B 1 225 ? -4.809 6.293 20.844 1 84.75 225 ARG B O 1
ATOM 4406 N N . GLU B 1 226 ? -3.812 5.461 19.047 1 79.88 226 GLU B N 1
ATOM 4407 C CA . GLU B 1 226 ? -2.527 6.086 19.344 1 79.88 226 GLU B CA 1
ATOM 4408 C C . GLU B 1 226 ? -2.627 7.609 19.281 1 79.88 226 GLU B C 1
ATOM 4410 O O . GLU B 1 226 ? -2.08 8.305 20.141 1 79.88 226 GLU B O 1
ATOM 4415 N N . GLU B 1 227 ? -3.291 8.141 18.266 1 83.19 227 GLU B N 1
ATOM 4416 C CA . GLU B 1 227 ? -3.277 9.578 18.016 1 83.19 227 GLU B CA 1
ATOM 4417 C C . GLU B 1 227 ? -4.398 10.281 18.781 1 83.19 227 GLU B C 1
ATOM 4419 O O . GLU B 1 227 ? -4.27 11.461 19.141 1 83.19 227 GLU B O 1
ATOM 4424 N N . MET B 1 228 ? -5.516 9.57 19.078 1 83.88 228 MET B N 1
ATOM 4425 C CA . MET B 1 228 ? -6.676 10.242 19.656 1 83.88 228 MET B CA 1
ATOM 4426 C C . MET B 1 228 ? -7.051 9.633 21 1 83.88 228 MET B C 1
ATOM 4428 O O . MET B 1 228 ? -7.938 10.133 21.688 1 83.88 228 MET B O 1
ATOM 4432 N N . GLY B 1 229 ? -6.445 8.57 21.328 1 80.44 229 GLY B N 1
ATOM 4433 C CA . GLY B 1 229 ? -6.781 7.887 22.562 1 80.44 229 GLY B CA 1
ATOM 4434 C C . GLY B 1 229 ? -8.18 7.289 22.547 1 80.44 229 GLY B C 1
ATOM 4435 O O . GLY B 1 229 ? -8.797 7.133 23.609 1 80.44 229 GLY B O 1
ATOM 4436 N N . MET B 1 230 ? -8.672 7.023 21.453 1 84.81 230 MET B N 1
ATOM 4437 C CA . MET B 1 230 ? -10.039 6.539 21.297 1 84.81 230 MET B CA 1
ATOM 4438 C C . MET B 1 230 ? -10.055 5.086 20.828 1 84.81 230 MET B C 1
ATOM 4440 O O . MET B 1 230 ? -9.297 4.715 19.938 1 84.81 230 MET B O 1
ATOM 4444 N N . ALA B 1 231 ? -10.93 4.379 21.469 1 83.5 231 ALA B N 1
ATOM 4445 C CA . ALA B 1 231 ? -11.133 2.998 21.031 1 83.5 231 ALA B CA 1
ATOM 4446 C C . ALA B 1 231 ? -12.281 2.902 20.047 1 83.5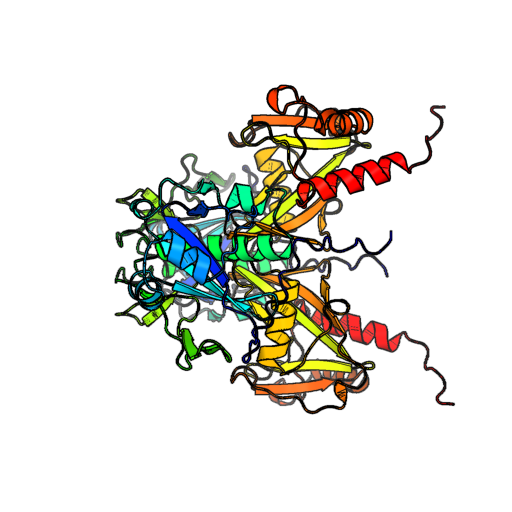 231 ALA B C 1
ATOM 4448 O O . ALA B 1 231 ? -13.344 3.498 20.25 1 83.5 231 ALA B O 1
ATOM 4449 N N . LEU B 1 232 ? -12.016 2.209 18.953 1 87.94 232 LEU B N 1
ATOM 4450 C CA . LEU B 1 232 ? -13.047 1.992 17.938 1 87.94 232 LEU B CA 1
ATOM 4451 C C . LEU B 1 232 ? -13.461 0.525 17.891 1 87.94 232 LEU B C 1
ATOM 4453 O O . LEU B 1 232 ? -12.625 -0.365 18.078 1 87.94 232 LEU B O 1
ATOM 4457 N N . ASP B 1 233 ? -14.711 0.333 17.672 1 83.19 233 ASP B N 1
ATOM 4458 C CA . ASP B 1 233 ? -15.203 -1.003 17.344 1 83.19 233 ASP B CA 1
ATOM 4459 C C . ASP B 1 233 ? -14.859 -1.379 15.898 1 83.19 233 ASP B C 1
ATOM 4461 O O . ASP B 1 233 ? -15.18 -0.637 14.969 1 83.19 233 ASP B O 1
ATOM 4465 N N . PRO B 1 234 ? -14.211 -2.523 15.789 1 80.94 234 PRO B N 1
ATOM 4466 C CA . PRO B 1 234 ? -13.844 -2.938 14.43 1 80.94 234 PRO B CA 1
ATOM 4467 C C . PRO B 1 234 ? -15.039 -2.992 13.484 1 80.94 234 PRO B C 1
ATOM 4469 O O . PRO B 1 234 ? -14.906 -2.686 12.297 1 80.94 234 PRO B O 1
ATOM 4472 N N . GLY B 1 235 ? -16.141 -3.33 13.969 1 80.81 235 GLY B N 1
ATOM 4473 C CA . GLY B 1 235 ? -17.344 -3.4 13.156 1 80.81 235 GLY B CA 1
ATOM 4474 C C . GLY B 1 235 ? -17.797 -2.047 12.633 1 80.81 235 GLY B C 1
ATOM 4475 O O . GLY B 1 235 ? -18.531 -1.967 11.648 1 80.81 235 GLY B O 1
ATOM 4476 N N . GLY B 1 236 ? -17.344 -1.055 13.258 1 84.69 236 GLY B N 1
ATOM 4477 C CA . GLY B 1 236 ? -17.719 0.294 12.867 1 84.69 236 GLY B CA 1
ATOM 4478 C C . GLY B 1 236 ? -16.703 0.939 11.93 1 84.69 236 GLY B C 1
ATOM 4479 O O . GLY B 1 236 ? -16.922 2.055 11.453 1 84.69 236 GLY B O 1
ATOM 4480 N N . CYS B 1 237 ? -15.664 0.298 11.695 1 87.88 237 CYS B N 1
ATOM 4481 C CA . CYS B 1 237 ? -14.633 0.796 10.797 1 87.88 237 CYS B CA 1
ATOM 4482 C C . CYS B 1 237 ? -14.742 0.13 9.43 1 87.88 237 CYS B C 1
ATOM 4484 O O . CYS B 1 237 ? -14.258 -0.99 9.242 1 87.88 237 CYS B O 1
ATOM 4486 N N . LYS B 1 238 ? -15.227 0.884 8.484 1 84.81 238 LYS B N 1
ATOM 4487 C CA . LYS B 1 238 ? -15.539 0.325 7.172 1 84.81 238 LYS B CA 1
ATOM 4488 C C . LYS B 1 238 ? -14.586 0.87 6.109 1 84.81 238 LYS B C 1
ATOM 4490 O O . LYS B 1 238 ? -14.367 2.08 6.031 1 84.81 238 LYS B O 1
ATOM 4495 N N . LEU B 1 239 ? -14.062 -0.079 5.367 1 84.25 239 LEU B N 1
ATOM 4496 C CA . LEU B 1 239 ? -13.227 0.302 4.234 1 84.25 239 LEU B CA 1
ATOM 4497 C C . LEU B 1 239 ? -14.07 0.849 3.092 1 84.25 239 LEU B C 1
ATOM 4499 O O . LEU B 1 239 ? -15.039 0.208 2.668 1 84.25 239 LEU B O 1
ATOM 4503 N N . MET B 1 240 ? -13.688 2.027 2.629 1 81.19 240 MET B N 1
ATOM 4504 C CA . MET B 1 240 ? -14.383 2.639 1.5 1 81.19 240 MET B CA 1
ATOM 4505 C C . MET B 1 240 ? -13.75 2.229 0.178 1 81.19 240 MET B C 1
ATOM 4507 O O . MET B 1 240 ? -12.57 1.863 0.139 1 81.19 240 MET B O 1
ATOM 4511 N N . SER B 1 241 ? -14.508 2.211 -0.868 1 76.69 241 SER B N 1
ATOM 4512 C CA . SER B 1 241 ? -14 1.859 -2.189 1 76.69 241 SER B CA 1
ATOM 4513 C C . SER B 1 241 ? -13.297 3.045 -2.846 1 76.69 241 SER B C 1
ATOM 4515 O O . SER B 1 241 ? -13.602 3.4 -3.986 1 76.69 241 SER B O 1
ATOM 4517 N N . LEU B 1 242 ? -12.406 3.65 -2.109 1 75 242 LEU B N 1
ATOM 4518 C CA . LEU B 1 242 ? -11.609 4.789 -2.557 1 75 242 LEU B CA 1
ATOM 4519 C C . LEU B 1 242 ? -10.148 4.621 -2.154 1 75 242 LEU B C 1
ATOM 4521 O O . LEU B 1 242 ? -9.844 3.998 -1.132 1 75 242 LEU B O 1
ATOM 4525 N N . VAL B 1 243 ? -9.32 5.129 -3.027 1 78.12 243 VAL B N 1
ATOM 4526 C CA . VAL B 1 243 ? -7.891 5.133 -2.73 1 78.12 243 VAL B CA 1
ATOM 4527 C C . VAL B 1 243 ? -7.277 6.465 -3.148 1 78.12 243 VAL B C 1
ATOM 4529 O O . VAL B 1 243 ? -7.73 7.09 -4.109 1 78.12 243 VAL B O 1
ATOM 4532 N N . GLN B 1 244 ? -6.363 6.941 -2.361 1 76.56 244 GLN B N 1
ATOM 4533 C CA . GLN B 1 244 ? -5.664 8.172 -2.703 1 76.56 244 GLN B CA 1
ATOM 4534 C C . GLN B 1 244 ? -4.152 8 -2.588 1 76.56 244 GLN B C 1
ATOM 4536 O O . GLN B 1 244 ? -3.643 7.645 -1.523 1 76.56 244 GLN B O 1
ATOM 4541 N N . PRO B 1 245 ? -3.504 8.211 -3.732 1 77.31 245 PRO B N 1
ATOM 4542 C CA . PRO B 1 245 ? -2.049 8.305 -3.592 1 77.31 245 PRO B CA 1
ATOM 4543 C C . PRO B 1 245 ? -1.607 9.531 -2.795 1 77.31 245 PRO B C 1
ATOM 4545 O O . PRO B 1 245 ? -2.215 10.594 -2.91 1 77.31 245 PRO B O 1
ATOM 4548 N N . TRP B 1 246 ? -0.635 9.336 -1.965 1 79.44 246 TRP B N 1
ATOM 4549 C CA . TRP B 1 246 ? -0.044 10.445 -1.228 1 79.44 246 TRP B CA 1
ATOM 4550 C C . TRP B 1 246 ? 1.458 10.531 -1.48 1 79.44 246 TRP B C 1
ATOM 4552 O O . TRP B 1 246 ? 2.244 9.844 -0.82 1 79.44 246 TRP B O 1
ATOM 4562 N N . PRO B 1 247 ? 1.827 11.438 -2.387 1 71.62 247 PRO B N 1
ATOM 4563 C CA . PRO B 1 247 ? 3.199 11.453 -2.9 1 71.62 247 PRO B CA 1
ATOM 4564 C C . PRO B 1 247 ? 4.223 11.828 -1.832 1 71.62 247 PRO B C 1
ATOM 4566 O O . PRO B 1 247 ? 5.379 11.398 -1.903 1 71.62 247 PRO B O 1
ATOM 4569 N N . THR B 1 248 ? 3.832 12.625 -0.847 1 70.88 248 THR B N 1
ATOM 4570 C CA . THR B 1 248 ? 4.789 13.086 0.154 1 70.88 248 THR B CA 1
ATOM 4571 C C . THR B 1 248 ? 5.375 11.906 0.924 1 70.88 248 THR B C 1
ATOM 4573 O O . THR B 1 248 ? 6.543 11.93 1.311 1 70.88 248 THR B O 1
ATOM 4576 N N . SER B 1 249 ? 4.617 10.945 1.073 1 75.12 249 SER B N 1
ATOM 4577 C CA . SER B 1 249 ? 5.074 9.781 1.834 1 75.12 249 SER B CA 1
ATOM 4578 C C . SER B 1 249 ? 5.23 8.562 0.937 1 75.12 249 SER B C 1
ATOM 4580 O O . SER B 1 249 ? 5.508 7.461 1.42 1 75.12 249 SER B O 1
ATOM 4582 N N . SER B 1 250 ? 5.102 8.758 -0.341 1 80.44 250 SER B N 1
ATOM 4583 C CA . SER B 1 250 ? 5.141 7.641 -1.279 1 80.44 250 SER B CA 1
ATOM 4584 C C . SER B 1 250 ? 4.238 6.5 -0.823 1 80.44 250 SER B C 1
ATOM 4586 O O . SER B 1 250 ? 4.684 5.359 -0.704 1 80.44 250 SER B O 1
ATOM 4588 N N . SER B 1 251 ? 3.01 6.848 -0.596 1 85.62 251 SER B N 1
ATOM 4589 C CA . SER B 1 251 ? 2.104 5.824 -0.088 1 85.62 251 SER B CA 1
ATOM 4590 C C . SER B 1 251 ? 0.755 5.875 -0.798 1 85.62 251 SER B C 1
ATOM 4592 O O . SER B 1 251 ? 0.43 6.871 -1.452 1 85.62 251 SER B O 1
ATOM 4594 N N . LEU B 1 252 ? 0.136 4.805 -0.744 1 86 252 LEU B N 1
ATOM 4595 C CA . LEU B 1 252 ? -1.249 4.652 -1.176 1 86 252 LEU B CA 1
ATOM 4596 C C . LEU B 1 252 ? -2.172 4.441 0.021 1 86 252 LEU B C 1
ATOM 4598 O O . LEU B 1 252 ? -1.941 3.549 0.838 1 86 252 LEU B O 1
ATOM 4602 N N . MET B 1 253 ? -3.197 5.309 0.059 1 87.5 253 MET B N 1
ATOM 4603 C CA . MET B 1 253 ? -3.992 5.352 1.282 1 87.5 253 MET B CA 1
ATOM 4604 C C . MET B 1 253 ? -5.301 4.586 1.108 1 87.5 253 MET B C 1
ATOM 4606 O O . MET B 1 253 ? -6.074 4.875 0.194 1 87.5 253 MET B O 1
ATOM 4610 N N . PHE B 1 254 ? -5.5 3.621 2.016 1 86.94 254 PHE B N 1
ATOM 4611 C CA . PHE B 1 254 ? -6.824 3.041 2.203 1 86.94 254 PHE B CA 1
ATOM 4612 C C . PHE B 1 254 ? -7.73 3.994 2.975 1 86.94 254 PHE B C 1
ATOM 4614 O O . PHE B 1 254 ? -7.332 4.543 4.004 1 86.94 254 PHE B O 1
ATOM 4621 N N . VAL B 1 255 ? -8.914 4.188 2.449 1 87.75 255 VAL B N 1
ATOM 4622 C CA . VAL B 1 255 ? -9.82 5.164 3.041 1 87.75 255 VAL B CA 1
ATOM 4623 C C . VAL B 1 255 ? -10.875 4.445 3.881 1 87.75 255 VAL B C 1
ATOM 4625 O O . VAL B 1 255 ? -11.508 3.494 3.414 1 87.75 255 VAL B O 1
ATOM 4628 N N . PHE B 1 256 ? -11.078 4.984 5.117 1 90.88 256 PHE B N 1
ATOM 4629 C CA . PHE B 1 256 ? -11.984 4.316 6.039 1 90.88 256 PHE B CA 1
ATOM 4630 C C . PHE B 1 256 ? -13.047 5.285 6.551 1 90.88 256 PHE B C 1
ATOM 4632 O O . PHE B 1 256 ? -12.773 6.477 6.719 1 90.88 256 PHE B O 1
ATOM 4639 N N . TYR B 1 257 ? -14.227 4.734 6.738 1 90.62 257 TYR B N 1
ATOM 4640 C CA . TYR B 1 257 ? -15.289 5.332 7.543 1 90.62 257 TYR B CA 1
ATOM 4641 C C . TYR B 1 257 ? -15.398 4.637 8.898 1 90.62 257 TYR B C 1
ATOM 4643 O O . TYR B 1 257 ? -15.727 3.449 8.969 1 90.62 257 TYR B O 1
ATOM 4651 N N . CYS B 1 258 ? -15.156 5.426 9.93 1 94.06 258 CYS B N 1
ATOM 4652 C CA . CYS B 1 258 ? -15.117 4.832 11.258 1 94.06 258 CYS B CA 1
ATOM 4653 C C . CYS B 1 258 ? -16.188 5.445 12.156 1 94.06 258 CYS B C 1
ATOM 4655 O O . CYS B 1 258 ? -16.125 6.633 12.484 1 94.06 258 CYS B O 1
ATOM 4657 N N . ALA B 1 259 ? -17.062 4.59 12.633 1 92.19 259 ALA B N 1
ATOM 4658 C CA . ALA B 1 259 ? -18.094 5.02 13.57 1 92.19 259 ALA B CA 1
ATOM 4659 C C . ALA B 1 259 ? -17.641 4.801 15.016 1 92.19 259 ALA B C 1
ATOM 4661 O O . ALA B 1 259 ? -17.406 3.662 15.43 1 92.19 259 ALA B O 1
ATOM 4662 N N . ALA B 1 260 ? -17.516 5.891 15.711 1 92.44 260 ALA B N 1
ATOM 4663 C CA . ALA B 1 260 ? -17.203 5.797 17.141 1 92.44 260 ALA B CA 1
ATOM 4664 C C . ALA B 1 260 ? -18.484 5.582 17.953 1 92.44 260 ALA B C 1
ATOM 4666 O O . ALA B 1 260 ? -19.594 5.602 17.406 1 92.44 260 ALA B O 1
ATOM 4667 N N . SER B 1 261 ? -18.156 5.219 19.203 1 86.81 261 SER B N 1
ATOM 4668 C CA . SER B 1 261 ? -19.281 5.016 20.109 1 86.81 261 SER B CA 1
ATOM 4669 C C . SER B 1 261 ? -20.141 6.27 20.219 1 86.81 261 SER B C 1
ATOM 4671 O O . SER B 1 261 ? -19.672 7.375 19.938 1 86.81 261 SER B O 1
ATOM 4673 N N . LYS B 1 262 ? -21.406 5.871 20.688 1 82.94 262 LYS B N 1
ATOM 4674 C CA . LYS B 1 262 ? -22.297 6.996 20.938 1 82.94 262 LYS B CA 1
ATOM 4675 C C . LYS B 1 262 ? -21.75 7.902 22.047 1 82.94 262 LYS B C 1
ATOM 4677 O O . LYS B 1 262 ? -21.188 7.418 23.031 1 82.94 262 LYS B O 1
ATOM 4682 N N . MET B 1 263 ? -21.719 9.133 21.906 1 82.06 263 MET B N 1
ATOM 4683 C CA . MET B 1 263 ? -21.328 10.156 22.875 1 82.06 263 MET B CA 1
ATOM 4684 C C . MET B 1 263 ? -19.828 10.344 22.906 1 82.06 263 MET B C 1
ATOM 4686 O O . MET B 1 263 ? -19.297 11.039 23.766 1 82.06 263 MET B O 1
ATOM 4690 N N . ALA B 1 264 ? -19.141 9.625 22 1 84.81 264 ALA B N 1
ATOM 4691 C CA . ALA B 1 264 ? -17.703 9.859 21.938 1 84.81 264 ALA B CA 1
ATOM 4692 C C . ALA B 1 264 ? -17.391 11.336 21.734 1 84.81 264 ALA B C 1
ATOM 4694 O O . ALA B 1 264 ? -16.391 11.844 22.234 1 84.81 264 ALA B O 1
ATOM 4695 N N . SER B 1 265 ? -18.281 11.984 21.031 1 84.06 265 SER B N 1
ATOM 4696 C CA . SER B 1 265 ? -18.062 13.391 20.703 1 84.06 265 SER B CA 1
ATOM 4697 C C . SER B 1 265 ? -18.203 14.266 21.953 1 84.06 265 SER B C 1
ATOM 4699 O O . SER B 1 265 ? -17.812 15.43 21.938 1 84.06 265 SER B O 1
ATOM 4701 N N . ALA B 1 266 ? -18.75 13.625 22.938 1 83.56 266 ALA B N 1
ATOM 4702 C CA . ALA B 1 266 ? -18.953 14.375 24.172 1 83.56 266 ALA B CA 1
ATOM 4703 C C . ALA B 1 266 ? -17.766 14.188 25.109 1 83.56 266 ALA B C 1
ATOM 4705 O O . ALA B 1 266 ? -17.656 14.875 26.141 1 83.56 266 ALA B O 1
ATOM 4706 N N . LEU B 1 267 ? -16.891 13.32 24.797 1 79.25 267 LEU B N 1
ATOM 4707 C CA . LEU B 1 267 ? -15.727 13.031 25.625 1 79.25 267 LEU B CA 1
ATOM 4708 C C . LEU B 1 267 ? -14.516 13.836 25.188 1 79.25 267 LEU B C 1
ATOM 4710 O O . LEU B 1 267 ? -14.383 14.164 24 1 79.25 267 LEU B O 1
ATOM 4714 N N . PRO B 1 268 ? -13.719 14.172 26.156 1 78.75 268 PRO B N 1
ATOM 4715 C CA . PRO B 1 268 ? -12.5 14.898 25.781 1 78.75 268 PRO B CA 1
ATOM 4716 C C . PRO B 1 268 ? -11.555 14.047 24.938 1 78.75 268 PRO B C 1
ATOM 4718 O O . PRO B 1 268 ? -11.438 12.836 25.156 1 78.75 268 PRO B O 1
ATOM 4721 N N . LEU B 1 269 ? -10.961 14.766 23.938 1 80.06 269 LEU B N 1
ATOM 4722 C CA . LEU B 1 269 ? -9.93 14.109 23.141 1 80.06 269 LEU B CA 1
ATOM 4723 C C . LEU B 1 269 ? -8.602 14.07 23.891 1 80.06 269 LEU B C 1
ATOM 4725 O O . LEU B 1 269 ? -8.266 15.016 24.609 1 80.06 269 LEU B O 1
ATOM 4729 N N . SER B 1 270 ? -7.977 12.961 23.875 1 78.25 270 SER B N 1
ATOM 4730 C CA . SER B 1 270 ? -6.652 12.828 24.484 1 78.25 270 SER B CA 1
ATOM 4731 C C . SER B 1 270 ? -5.59 12.578 23.406 1 78.25 270 SER B C 1
ATOM 4733 O O . SER B 1 270 ? -5.672 11.602 22.672 1 78.25 270 SER B O 1
ATOM 4735 N N . PHE B 1 271 ? -4.684 13.602 23.25 1 72.12 271 PHE B N 1
ATOM 4736 C CA . PHE B 1 271 ? -3.604 13.461 22.281 1 72.12 271 PHE B CA 1
ATOM 4737 C C . PHE B 1 271 ? -2.385 12.805 22.922 1 72.12 271 PHE B C 1
ATOM 4739 O O . PHE B 1 271 ? -1.714 13.414 23.766 1 72.12 271 PHE B O 1
ATOM 4746 N N . LYS B 1 272 ? -2.438 11.578 22.938 1 61.94 272 LYS B N 1
ATOM 4747 C CA . LYS B 1 272 ? -1.362 10.867 23.625 1 61.94 272 LYS B CA 1
ATOM 4748 C C . LYS B 1 272 ? -0.049 10.977 22.859 1 61.94 272 LYS B C 1
ATOM 4750 O O . LYS B 1 272 ? 1.02 11.109 23.453 1 61.94 272 LYS B O 1
ATOM 4755 N N . ASP B 1 273 ? -0.162 10.742 21.547 1 60.28 273 ASP B N 1
ATOM 4756 C CA . ASP B 1 273 ? 1.093 10.727 20.797 1 60.28 273 ASP B CA 1
ATOM 4757 C C . ASP B 1 273 ? 1.417 12.117 20.25 1 60.28 273 ASP B C 1
ATOM 4759 O O . ASP B 1 273 ? 0.512 12.898 19.953 1 60.28 273 ASP B O 1
ATOM 4763 N N . CYS B 1 274 ? 2.381 12.797 20.844 1 56.81 274 CYS B N 1
ATOM 4764 C CA . CYS B 1 274 ? 2.92 14.109 20.5 1 56.81 274 CYS B CA 1
ATOM 4765 C C . CYS B 1 274 ? 2.734 14.406 19.016 1 56.81 274 CYS B C 1
ATOM 4767 O O . CYS B 1 274 ? 3.25 15.398 18.5 1 56.81 274 CYS B O 1
ATOM 4769 N N . GLU B 1 275 ? 1.866 13.625 18.375 1 65.06 275 GLU B N 1
ATOM 4770 C CA . GLU B 1 275 ? 1.782 13.883 16.938 1 65.06 275 GLU B CA 1
ATOM 4771 C C . GLU B 1 275 ? 0.646 14.852 16.609 1 65.06 275 GLU B C 1
ATOM 4773 O O . GLU B 1 275 ? 0.742 15.633 15.672 1 65.06 275 GLU B O 1
ATOM 4778 N N . ALA B 1 276 ? -0.423 14.703 17.5 1 67 276 ALA B N 1
ATOM 4779 C CA . ALA B 1 276 ? -1.557 15.578 17.219 1 67 276 ALA B CA 1
ATOM 4780 C C . ALA B 1 276 ? -1.437 16.891 17.984 1 67 276 ALA B C 1
ATOM 4782 O O . ALA B 1 276 ? -1.01 16.906 19.141 1 67 276 ALA B O 1
ATOM 4783 N N . SER B 1 277 ? -1.653 17.984 17.266 1 73.25 277 SER B N 1
ATOM 4784 C CA . SER B 1 277 ? -1.569 19.297 17.891 1 73.25 277 SER B CA 1
ATOM 4785 C C . SER B 1 277 ? -2.939 19.781 18.359 1 73.25 277 SER B C 1
ATOM 4787 O O . SER B 1 277 ? -3.039 20.547 19.312 1 73.25 277 SER B O 1
ATOM 4789 N N . ASP B 1 278 ? -3.922 19.344 17.688 1 80.75 278 ASP B N 1
ATOM 4790 C CA . ASP B 1 278 ? -5.266 19.812 18.016 1 80.75 278 ASP B CA 1
ATOM 4791 C C . ASP B 1 278 ? -6.328 18.922 17.375 1 80.75 278 ASP B C 1
ATOM 4793 O O . ASP B 1 278 ? -6.016 18.094 16.516 1 80.75 278 ASP B O 1
ATOM 4797 N N . GLY B 1 279 ? -7.547 19.016 17.969 1 86.88 279 GLY B N 1
ATOM 4798 C CA . GLY B 1 279 ? -8.672 18.266 17.406 1 86.88 279 GLY B CA 1
ATOM 4799 C C . GLY B 1 279 ? -10 18.672 18.016 1 86.88 279 GLY B C 1
ATOM 4800 O O . GLY B 1 279 ? -10.062 19.141 19.156 1 86.88 279 GLY B O 1
ATOM 4801 N N . PHE B 1 280 ? -10.969 18.609 17.234 1 89.06 280 PHE B N 1
ATOM 4802 C CA . PHE B 1 280 ? -12.32 18.906 17.719 1 89.06 280 PHE B CA 1
ATOM 4803 C C . PHE B 1 280 ? -13.352 18.125 16.922 1 89.06 280 PHE B C 1
ATOM 4805 O O . PHE B 1 280 ? -13.055 17.609 15.844 1 89.06 280 PHE B O 1
ATOM 4812 N N . TRP B 1 281 ? -14.508 18.062 17.531 1 93.12 281 TRP B N 1
ATOM 4813 C CA . TRP B 1 281 ? -15.648 17.469 16.844 1 93.12 281 TRP B CA 1
ATOM 4814 C C . TRP B 1 281 ? -16.453 18.547 16.109 1 93.12 281 TRP B C 1
ATOM 4816 O O . TRP B 1 281 ? -16.891 19.516 16.719 1 93.12 281 TRP B O 1
ATOM 4826 N N . ALA B 1 282 ? -16.609 18.391 14.828 1 93.75 282 ALA B N 1
ATOM 4827 C CA . ALA B 1 282 ? -17.359 19.359 14.031 1 93.75 282 ALA B CA 1
ATOM 4828 C C . ALA B 1 282 ? -18.766 18.875 13.719 1 93.75 282 ALA B C 1
ATOM 4830 O O . ALA B 1 282 ? -18.953 17.703 13.391 1 93.75 282 ALA B O 1
ATOM 4831 N N . ASP B 1 283 ? -19.688 19.766 13.852 1 94.19 283 ASP B N 1
ATOM 4832 C CA . ASP B 1 283 ? -21.047 19.484 13.406 1 94.19 283 ASP B CA 1
ATOM 4833 C C . ASP B 1 283 ? -21.344 20.172 12.07 1 94.19 283 ASP B C 1
ATOM 4835 O O . ASP B 1 283 ? -20.438 20.766 11.461 1 94.19 283 ASP B O 1
ATOM 4839 N N . LEU B 1 284 ? -22.609 19.953 11.633 1 94.5 284 LEU B N 1
ATOM 4840 C CA . LEU B 1 284 ? -22.984 20.469 10.328 1 94.5 284 LEU B CA 1
ATOM 4841 C C . LEU B 1 284 ? -22.859 21.984 10.273 1 94.5 284 LEU B C 1
ATOM 4843 O O . LEU B 1 284 ? -22.438 22.547 9.266 1 94.5 284 LEU B O 1
ATOM 4847 N N . ALA B 1 285 ? -23.25 22.625 11.281 1 93.75 285 ALA B N 1
ATOM 4848 C CA . ALA B 1 285 ? -23.188 24.094 11.328 1 93.75 285 ALA B CA 1
ATOM 4849 C C . ALA B 1 285 ? -21.75 24.594 11.18 1 93.75 285 ALA B C 1
ATOM 4851 O O . ALA B 1 285 ? -21.5 25.531 10.422 1 93.75 285 ALA B O 1
ATOM 4852 N N . ARG B 1 286 ? -20.875 23.984 11.867 1 92.31 286 ARG B N 1
ATOM 4853 C CA . ARG B 1 286 ? -19.469 24.375 11.789 1 92.31 286 ARG B CA 1
ATOM 4854 C C . ARG B 1 286 ? -18.922 24.125 10.391 1 92.31 286 ARG B C 1
ATOM 4856 O O . ARG B 1 286 ? -18.125 24.922 9.883 1 92.31 286 ARG B O 1
ATOM 4863 N N . TYR B 1 287 ? -19.297 23.031 9.82 1 93.88 287 TYR B N 1
ATOM 4864 C CA . TYR B 1 287 ? -18.844 22.703 8.477 1 93.88 287 TYR B CA 1
ATOM 4865 C C . TYR B 1 287 ? -19.328 23.734 7.465 1 93.88 287 TYR B C 1
ATOM 4867 O O . TYR B 1 287 ? -18.547 24.219 6.633 1 93.88 287 TYR B O 1
ATOM 4875 N N . LYS B 1 288 ? -20.562 24.109 7.59 1 92.25 288 LYS B N 1
ATOM 4876 C CA . LYS B 1 288 ? -21.125 25.141 6.703 1 92.25 288 LYS B CA 1
ATOM 4877 C C . LYS B 1 288 ? -20.391 26.469 6.871 1 92.25 288 LYS B C 1
ATOM 4879 O O . LYS B 1 288 ? -20.141 27.172 5.891 1 92.25 288 LYS B O 1
ATOM 4884 N N . GLY B 1 289 ? -20.109 26.719 8.047 1 91.19 289 GLY B N 1
ATOM 4885 C CA . GLY B 1 289 ? -19.328 27.922 8.312 1 91.19 289 GLY B CA 1
ATOM 4886 C C . GLY B 1 289 ? -17.953 27.875 7.668 1 91.19 289 GLY B C 1
ATOM 4887 O O . GLY B 1 289 ? -17.5 28.875 7.105 1 91.19 289 GLY B O 1
ATOM 4888 N N . ALA B 1 290 ? -17.312 26.781 7.773 1 90.94 290 ALA B N 1
ATOM 4889 C CA . ALA B 1 290 ? -15.992 26.625 7.18 1 90.94 290 ALA B CA 1
ATOM 4890 C C . ALA B 1 290 ? -16.047 26.766 5.664 1 90.94 290 ALA B C 1
ATOM 4892 O O . ALA B 1 290 ? -15.133 27.328 5.051 1 90.94 290 ALA B O 1
ATOM 4893 N N . ILE B 1 291 ? -17.062 26.266 5.098 1 90 291 ILE B N 1
ATOM 4894 C CA . ILE B 1 291 ? -17.25 26.375 3.656 1 90 291 ILE B CA 1
ATOM 4895 C C . ILE B 1 291 ? -17.391 27.844 3.264 1 90 291 ILE B C 1
ATOM 4897 O O . ILE B 1 291 ? -16.812 28.281 2.275 1 90 291 ILE B O 1
ATOM 4901 N N . GLN B 1 292 ? -18.109 28.5 3.986 1 87.06 292 GLN B N 1
ATOM 4902 C CA . GLN B 1 292 ? -18.328 29.922 3.719 1 87.06 292 GLN B CA 1
ATOM 4903 C C . GLN B 1 292 ? -17.031 30.719 3.865 1 87.06 292 GLN B C 1
ATOM 4905 O O . GLN B 1 292 ? -16.797 31.672 3.123 1 87.06 292 GLN B O 1
ATOM 4910 N N . ASP B 1 293 ? -16.234 30.266 4.734 1 84.38 293 ASP B N 1
ATOM 4911 C CA . ASP B 1 293 ? -14.992 30.969 5.051 1 84.38 293 ASP B CA 1
ATOM 4912 C C . ASP B 1 293 ? -13.93 30.703 3.982 1 84.38 293 ASP B C 1
ATOM 4914 O O . ASP B 1 293 ? -12.852 31.297 4.016 1 84.38 293 ASP B O 1
ATOM 4918 N N . GLU B 1 294 ? -14.172 29.797 3.123 1 83.56 294 GLU B N 1
ATOM 4919 C CA . GLU B 1 294 ? -13.148 29.453 2.135 1 83.56 294 GLU B CA 1
ATOM 4920 C C . GLU B 1 294 ? -12.812 30.656 1.249 1 83.56 294 GLU B C 1
ATOM 4922 O O . GLU B 1 294 ? -11.766 30.672 0.603 1 83.56 294 GLU B O 1
ATOM 4927 N N . SER B 1 295 ? -13.641 31.688 1.318 1 77.31 295 SER B N 1
ATOM 4928 C CA . SER B 1 295 ? -13.445 32.875 0.498 1 77.31 295 SER B CA 1
ATOM 4929 C C . SER B 1 295 ? -12.586 33.906 1.22 1 77.31 295 SER B C 1
ATOM 4931 O O . SER B 1 295 ? -12.094 34.844 0.604 1 77.31 295 SER B O 1
ATOM 4933 N N . ILE B 1 296 ? -12.422 33.688 2.512 1 75.38 296 ILE B N 1
ATOM 4934 C CA . ILE B 1 296 ? -11.656 34.688 3.264 1 75.38 296 ILE B CA 1
ATOM 4935 C C . ILE B 1 296 ? -10.219 34.188 3.42 1 75.38 296 ILE B C 1
ATOM 4937 O O . ILE B 1 296 ? -9.883 33.062 3.066 1 75.38 296 ILE B O 1
ATOM 4941 N N . ALA B 1 297 ? -9.383 35.031 3.947 1 70.62 297 ALA B N 1
ATOM 4942 C CA . ALA B 1 297 ? -7.961 34.75 4.102 1 70.62 297 ALA B CA 1
ATOM 4943 C C . ALA B 1 297 ? -7.73 33.562 5.027 1 70.62 297 ALA B C 1
ATOM 4945 O O . ALA B 1 297 ? -8.43 33.406 6.027 1 70.62 297 ALA B O 1
ATOM 4946 N N . VAL B 1 298 ? -6.789 32.75 4.734 1 70.38 298 VAL B N 1
ATOM 4947 C CA . VAL B 1 298 ? -6.488 31.5 5.43 1 70.38 298 VAL B CA 1
ATOM 4948 C C . VAL B 1 298 ? -6.254 31.781 6.91 1 70.38 298 VAL B C 1
ATOM 4950 O O . VAL B 1 298 ? -6.719 31.031 7.77 1 70.38 298 VAL B O 1
ATOM 4953 N N . GLU B 1 299 ? -5.57 32.812 7.172 1 69.5 299 GLU B N 1
ATOM 4954 C CA . GLU B 1 299 ? -5.176 33.125 8.539 1 69.5 299 GLU B CA 1
ATOM 4955 C C . GLU B 1 299 ? -6.395 33.406 9.414 1 69.5 299 GLU B C 1
ATOM 4957 O O . GLU B 1 299 ? -6.328 33.312 10.641 1 69.5 299 GLU B O 1
ATOM 4962 N N . SER B 1 300 ? -7.414 33.688 8.773 1 68.94 300 SER B N 1
ATOM 4963 C CA . SER B 1 300 ? -8.609 34.094 9.508 1 68.94 300 SER B CA 1
ATOM 4964 C C . SER B 1 300 ? -9.578 32.938 9.672 1 68.94 300 SER B C 1
ATOM 4966 O O . SER B 1 300 ? -10.609 33.062 10.336 1 68.94 300 SER B O 1
ATOM 4968 N N . ARG B 1 301 ? -9.164 31.844 9.102 1 70.25 301 ARG B N 1
ATOM 4969 C CA . ARG B 1 301 ? -10.102 30.719 9.117 1 70.25 301 ARG B CA 1
ATOM 4970 C C . ARG B 1 301 ? -9.969 29.922 10.406 1 70.25 301 ARG B C 1
ATOM 4972 O O . ARG B 1 301 ? -8.859 29.719 10.906 1 70.25 301 ARG B O 1
ATO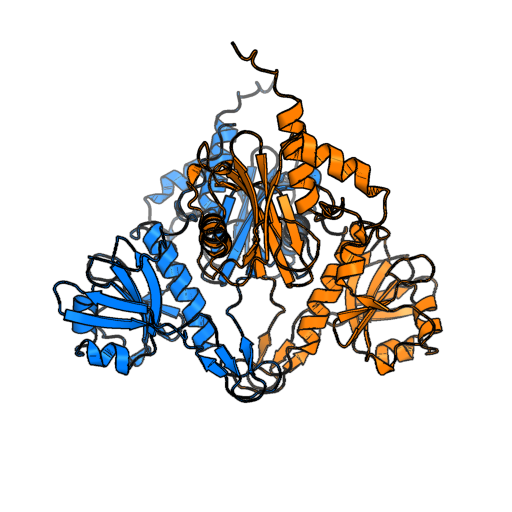M 4979 N N . GLN B 1 302 ? -11.117 29.625 10.93 1 71.5 302 GLN B N 1
ATOM 4980 C CA . GLN B 1 302 ? -11.133 28.797 12.125 1 71.5 302 GLN B CA 1
ATOM 4981 C C . GLN B 1 302 ? -10.867 27.328 11.781 1 71.5 302 GLN B C 1
ATOM 4983 O O . GLN B 1 302 ? -10.312 26.578 12.594 1 71.5 302 GLN B O 1
ATOM 4988 N N . TRP B 1 303 ? -11.336 26.953 10.648 1 83.31 303 TRP B N 1
ATOM 4989 C CA . TRP B 1 303 ? -11.211 25.594 10.148 1 83.31 303 TRP B CA 1
ATOM 4990 C C . TRP B 1 303 ? -10.805 25.578 8.68 1 83.31 303 TRP B C 1
ATOM 4992 O O . TRP B 1 303 ? -11.641 25.812 7.801 1 83.31 303 TRP B O 1
ATOM 5002 N N . LEU B 1 304 ? -9.539 25.375 8.609 1 84.62 304 LEU B N 1
ATOM 5003 C CA . LEU B 1 304 ? -9.055 25.25 7.238 1 84.62 304 LEU B CA 1
ATOM 5004 C C . LEU B 1 304 ? -9.359 23.875 6.68 1 84.62 304 LEU B C 1
ATOM 5006 O O . LEU B 1 304 ? -8.781 22.875 7.125 1 84.62 304 LEU B O 1
ATOM 5010 N N . LEU B 1 305 ? -10.258 23.891 5.723 1 86.56 305 LEU B N 1
ATOM 5011 C CA . LEU B 1 305 ? -10.641 22.641 5.086 1 86.56 305 LEU B CA 1
ATOM 5012 C C . LEU B 1 305 ? -9.57 22.172 4.102 1 86.56 305 LEU B C 1
ATOM 5014 O O . LEU B 1 305 ? -8.898 23 3.479 1 86.56 305 LEU B O 1
ATOM 5018 N N . PRO B 1 306 ? -9.484 20.828 4.051 1 82.75 306 PRO B N 1
ATOM 5019 C CA . PRO B 1 306 ? -8.594 20.312 3.004 1 82.75 306 PRO B CA 1
ATOM 5020 C C . PRO B 1 306 ? -9.023 20.734 1.602 1 82.75 306 PRO B C 1
ATOM 5022 O O . PRO B 1 306 ? -10.164 21.172 1.408 1 82.75 306 PRO B O 1
ATOM 5025 N N . ASP B 1 307 ? -8.031 20.609 0.74 1 77.06 307 ASP B N 1
ATOM 5026 C CA . ASP B 1 307 ? -8.32 20.938 -0.65 1 77.06 307 ASP B CA 1
ATOM 5027 C C . ASP B 1 307 ? -9.422 20.047 -1.214 1 77.06 307 ASP B C 1
ATOM 5029 O O . ASP B 1 307 ? -9.516 18.875 -0.869 1 77.06 307 ASP B O 1
ATOM 5033 N N . LYS B 1 308 ? -10.18 20.594 -2.17 1 75.88 308 LYS B N 1
ATOM 5034 C CA . LYS B 1 308 ? -11.336 19.922 -2.74 1 75.88 308 LYS B CA 1
ATOM 5035 C C . LYS B 1 308 ? -10.922 18.656 -3.5 1 75.88 308 LYS B C 1
ATOM 5037 O O . LYS B 1 308 ? -11.734 17.75 -3.703 1 75.88 308 LYS B O 1
ATOM 5042 N N . LYS B 1 309 ? -9.664 18.531 -3.869 1 70.31 309 LYS B N 1
ATOM 5043 C CA . LYS B 1 309 ? -9.188 17.375 -4.625 1 70.31 309 LYS B CA 1
ATOM 5044 C C . LYS B 1 309 ? -8.711 16.266 -3.689 1 70.31 309 LYS B C 1
ATOM 5046 O O . LYS B 1 309 ? -8.406 15.156 -4.137 1 70.31 309 LYS B O 1
ATOM 5051 N N . SER B 1 310 ? -8.789 16.547 -2.459 1 77.25 310 SER B N 1
ATOM 5052 C CA . SER B 1 310 ? -8.289 15.57 -1.501 1 77.25 310 SER B CA 1
ATOM 5053 C C . SER B 1 310 ? -9.398 14.641 -1.025 1 77.25 310 SER B C 1
ATOM 5055 O O . SER B 1 310 ? -10.555 15.047 -0.942 1 77.25 310 SER B O 1
ATOM 5057 N N . VAL B 1 311 ? -8.984 13.422 -0.712 1 81.25 311 VAL B N 1
ATOM 5058 C CA . VAL B 1 311 ? -9.93 12.469 -0.15 1 81.25 311 VAL B CA 1
ATOM 5059 C C . VAL B 1 311 ? -10.414 12.961 1.212 1 81.25 311 VAL B C 1
ATOM 5061 O O . VAL B 1 311 ? -11.555 12.711 1.602 1 81.25 311 VAL B O 1
ATOM 5064 N N . ALA B 1 312 ? -9.562 13.672 1.884 1 85.88 312 ALA B N 1
ATOM 5065 C CA . ALA B 1 312 ? -9.953 14.234 3.174 1 85.88 312 ALA B CA 1
ATOM 5066 C C . ALA B 1 312 ? -11.164 15.148 3.027 1 85.88 312 ALA B C 1
ATOM 5068 O O . ALA B 1 312 ? -12.117 15.062 3.803 1 85.88 312 ALA B O 1
ATOM 5069 N N . ARG B 1 313 ? -11.07 16.016 2.068 1 84.44 313 ARG B N 1
ATOM 5070 C CA . ARG B 1 313 ? -12.195 16.906 1.806 1 84.44 313 ARG B CA 1
ATOM 5071 C C . ARG B 1 313 ? -13.438 16.125 1.397 1 84.44 313 ARG B C 1
ATOM 5073 O O . ARG B 1 313 ? -14.547 16.406 1.86 1 84.44 313 ARG B O 1
ATOM 5080 N N . TRP B 1 314 ? -13.234 15.211 0.567 1 84.19 314 TRP B N 1
ATOM 5081 C CA . TRP B 1 314 ? -14.336 14.375 0.081 1 84.19 314 TRP B CA 1
ATOM 5082 C C . TRP B 1 314 ? -15.07 13.719 1.241 1 84.19 314 TRP B C 1
ATOM 5084 O O . TRP B 1 314 ? -16.297 13.68 1.262 1 84.19 314 TRP B O 1
ATOM 5094 N N . MET B 1 315 ? -14.391 13.18 2.117 1 88.62 315 MET B N 1
ATOM 5095 C CA . MET B 1 315 ? -14.992 12.492 3.256 1 88.62 315 MET B CA 1
ATOM 5096 C C . MET B 1 315 ? -15.844 13.445 4.082 1 88.62 315 MET B C 1
ATOM 5098 O O . MET B 1 315 ? -16.938 13.094 4.508 1 88.62 315 MET B O 1
ATOM 5102 N N . TYR B 1 316 ? -15.352 14.648 4.289 1 91.19 316 TYR B N 1
ATOM 5103 C CA . TYR B 1 316 ? -16.156 15.648 4.977 1 91.19 316 TYR B CA 1
ATOM 5104 C C . TYR B 1 316 ? -17.438 15.953 4.199 1 91.19 316 TYR B C 1
ATOM 5106 O O . TYR B 1 316 ? -18.531 15.938 4.762 1 91.19 316 TYR B O 1
ATOM 5114 N N . ASP B 1 317 ? -17.25 16.219 2.949 1 87.75 317 ASP B N 1
ATOM 5115 C CA . ASP B 1 317 ? -18.375 16.594 2.1 1 87.75 317 ASP B CA 1
ATOM 5116 C C . ASP B 1 317 ? -19.469 15.508 2.119 1 87.75 317 ASP B C 1
ATOM 5118 O O . ASP B 1 317 ? -20.641 15.82 2.268 1 87.75 317 ASP B O 1
ATOM 5122 N N . VAL B 1 318 ? -19.047 14.336 2.002 1 85.38 318 VAL B N 1
ATOM 5123 C CA . VAL B 1 318 ? -20 13.227 1.939 1 85.38 318 VAL B CA 1
ATOM 5124 C C . VAL B 1 318 ? -20.688 13.055 3.291 1 85.38 318 VAL B C 1
ATOM 5126 O O . VAL B 1 318 ? -21.906 12.875 3.357 1 85.38 318 VAL B O 1
ATOM 5129 N N . PHE B 1 319 ? -19.969 13.07 4.312 1 91.62 319 PHE B N 1
ATOM 5130 C CA . PHE B 1 319 ? -20.531 12.875 5.648 1 91.62 319 PHE B CA 1
ATOM 5131 C C . PHE B 1 319 ? -21.547 13.953 5.973 1 91.62 319 PHE B C 1
ATOM 5133 O O . PHE B 1 319 ? -22.688 13.648 6.352 1 91.62 319 PHE B O 1
ATOM 5140 N N . PHE B 1 320 ? -21.203 15.172 5.758 1 93.19 320 PHE B N 1
ATOM 5141 C CA . PHE B 1 320 ? -22.078 16.25 6.172 1 93.19 320 PHE B CA 1
ATOM 5142 C C . PHE B 1 320 ? -23.25 16.391 5.211 1 93.19 320 PHE B C 1
ATOM 5144 O O . PHE B 1 320 ? -24.328 16.875 5.602 1 93.19 320 PHE B O 1
ATOM 5151 N N . SER B 1 321 ? -23.031 16 3.975 1 89.38 321 SER B N 1
ATOM 5152 C CA . SER B 1 321 ? -24.172 15.914 3.078 1 89.38 321 SER B CA 1
ATOM 5153 C C . SER B 1 321 ? -25.188 14.883 3.576 1 89.38 321 SER B C 1
ATOM 5155 O O . SER B 1 321 ? -26.391 15.109 3.5 1 89.38 321 SER B O 1
ATOM 5157 N N . SER B 1 322 ? -24.688 13.773 4.043 1 86.81 322 SER B N 1
ATOM 5158 C CA . SER B 1 322 ? -25.547 12.727 4.574 1 86.81 322 SER B CA 1
ATOM 5159 C C . SER B 1 322 ? -26.266 13.188 5.836 1 86.81 322 SER B C 1
ATOM 5161 O O . SER B 1 322 ? -27.422 12.82 6.07 1 86.81 322 SER B O 1
ATOM 5163 N N . VAL B 1 323 ? -25.656 13.93 6.672 1 85.69 323 VAL B N 1
ATOM 5164 C CA . VAL B 1 323 ? -26.25 14.469 7.891 1 85.69 323 VAL B CA 1
ATOM 5165 C C . VAL B 1 323 ? -27.375 15.453 7.531 1 85.69 323 VAL B C 1
ATOM 5167 O O . VAL B 1 323 ? -28.422 15.453 8.164 1 85.69 323 VAL B O 1
ATOM 5170 N N . SER B 1 324 ? -27.125 16.203 6.578 1 84.5 324 SER B N 1
ATOM 5171 C CA . SER B 1 324 ? -28.094 17.203 6.145 1 84.5 324 SER B CA 1
ATOM 5172 C C . SER B 1 324 ? -29.344 16.547 5.57 1 84.5 324 SER B C 1
ATOM 5174 O O . SER B 1 324 ? -30.438 17.109 5.652 1 84.5 324 SER B O 1
ATOM 5176 N N . SER B 1 325 ? -29.234 15.422 4.977 1 82 325 SER B N 1
ATOM 5177 C CA . SER B 1 325 ? -30.344 14.758 4.312 1 82 325 SER B CA 1
ATOM 5178 C C . SER B 1 325 ? -31.188 13.961 5.309 1 82 325 SER B C 1
ATOM 5180 O O . SER B 1 325 ? -32.281 13.469 4.961 1 82 325 SER B O 1
ATOM 5182 N N . ARG B 1 326 ? -30.812 13.766 6.438 1 72.31 326 ARG B N 1
ATOM 5183 C CA . ARG B 1 326 ? -31.578 13.039 7.438 1 72.31 326 ARG B CA 1
ATOM 5184 C C . ARG B 1 326 ? -32.719 13.891 7.992 1 72.31 326 ARG B C 1
ATOM 5186 O O . ARG B 1 326 ? -32.531 15.078 8.258 1 72.31 326 ARG B O 1
ATOM 5193 N N . PRO B 1 327 ? -33.938 13.289 7.871 1 60.69 327 PRO B N 1
ATOM 5194 C CA . PRO B 1 327 ? -35.062 14.055 8.391 1 60.69 327 PRO B CA 1
ATOM 5195 C C . PRO B 1 327 ? -34.906 14.43 9.859 1 60.69 327 PRO B C 1
ATOM 5197 O O . PRO B 1 327 ? -34.312 13.688 10.625 1 60.69 327 PRO B O 1
ATOM 5200 N N . GLU B 1 328 ? -35 15.68 10.227 1 49.94 328 GLU B N 1
ATOM 5201 C CA . GLU B 1 328 ? -34.969 16.172 11.602 1 49.94 328 GLU B CA 1
ATOM 5202 C C . GLU B 1 328 ? -35.875 15.344 12.5 1 49.94 328 GLU B C 1
ATOM 5204 O O . GLU B 1 328 ? -37.031 15.086 12.148 1 49.94 328 GLU B O 1
ATOM 5209 N N . VAL B 1 329 ? -35.469 14.375 13.156 1 42.25 329 VAL B N 1
ATOM 5210 C CA . VAL B 1 329 ? -36.375 13.797 14.148 1 42.25 329 VAL B CA 1
ATOM 5211 C C . VAL B 1 329 ? -36.906 14.898 15.047 1 42.25 329 VAL B C 1
ATOM 5213 O O . VAL B 1 329 ? -36.156 15.695 15.602 1 42.25 329 VAL B O 1
ATOM 5216 N N . PRO B 1 330 ? -38.156 15.07 15.039 1 37.22 330 PRO B N 1
ATOM 5217 C CA . PRO B 1 330 ? -38.75 16.016 15.984 1 37.22 330 PRO B CA 1
ATOM 5218 C C . PRO B 1 330 ? -38.312 15.773 17.422 1 37.22 330 PRO B C 1
ATOM 5220 O O . PRO B 1 330 ? -38.219 14.625 17.859 1 37.22 330 PRO B O 1
ATOM 5223 N N . ARG B 1 331 ? -37.406 16.547 17.938 1 34.66 331 ARG B N 1
ATOM 5224 C CA . ARG B 1 331 ? -37.281 16.578 19.391 1 34.66 331 ARG B CA 1
ATOM 5225 C C . ARG B 1 331 ? -38.656 16.484 20.047 1 34.66 331 ARG B C 1
ATOM 5227 O O . ARG B 1 331 ? -39.531 17.344 19.812 1 34.66 331 ARG B O 1
ATOM 5234 N N . GLN B 1 332 ? -39.156 15.211 20.234 1 27.91 332 GLN B N 1
ATOM 5235 C CA . GLN B 1 332 ? -40.219 15.281 21.25 1 27.91 332 GLN B CA 1
ATOM 5236 C C . GLN B 1 332 ? -39.625 15.688 22.609 1 27.91 332 GLN B C 1
ATOM 5238 O O . GLN B 1 332 ? -38.562 15.219 22.984 1 27.91 332 GLN B O 1
#